Protein AF-0000000085070379 (afdb_homodimer)

Structure (mmCIF, N/CA/C/O backbone):
data_AF-0000000085070379-model_v1
#
loop_
_entity.id
_entity.type
_entity.pdbx_description
1 polymer 'Protein-export membrane protein SecF'
#
loop_
_atom_site.group_PDB
_atom_site.id
_atom_site.type_symbol
_atom_site.label_atom_id
_atom_site.label_alt_id
_atom_site.label_comp_id
_atom_site.label_asym_id
_atom_site.label_entity_id
_atom_site.label_seq_id
_atom_site.pdbx_PDB_ins_code
_atom_site.Cartn_x
_atom_site.Cartn_y
_atom_site.Cartn_z
_atom_site.occupancy
_atom_site.B_iso_or_equiv
_atom_site.auth_seq_id
_atom_site.auth_comp_id
_atom_site.auth_asym_id
_atom_site.auth_atom_id
_atom_site.pdbx_PDB_model_num
ATOM 1 N N . MET A 1 1 ? -27.781 25.406 2.244 1 38.12 1 MET A N 1
ATOM 2 C CA . MET A 1 1 ? -26.828 26.469 1.969 1 38.12 1 MET A CA 1
ATOM 3 C C . MET A 1 1 ? -27.344 27.406 0.885 1 38.12 1 MET A C 1
ATOM 5 O O . MET A 1 1 ? -27.688 26.969 -0.209 1 38.12 1 MET A O 1
ATOM 9 N N . GLU A 1 2 ? -27.891 28.328 1.198 1 40.22 2 GLU A N 1
ATOM 10 C CA . GLU A 1 2 ? -28.531 29.203 0.216 1 40.22 2 GLU A CA 1
ATOM 11 C C . GLU A 1 2 ? -27.562 29.562 -0.917 1 40.22 2 GLU A C 1
ATOM 13 O O . GLU A 1 2 ? -26.453 30.016 -0.672 1 40.22 2 GLU A O 1
ATOM 18 N N . LEU A 1 3 ? -27.703 28.969 -2.029 1 44.97 3 LEU A N 1
ATOM 19 C CA . LEU A 1 3 ? -27.094 29.234 -3.322 1 44.97 3 LEU A CA 1
ATOM 20 C C . LEU A 1 3 ? -26.734 30.703 -3.461 1 44.97 3 LEU A C 1
ATOM 22 O O . LEU A 1 3 ? -25.859 31.078 -4.242 1 44.97 3 LEU A O 1
ATOM 26 N N . ASN A 1 4 ? -27.469 31.453 -3.016 1 46.22 4 ASN A N 1
ATOM 27 C CA . ASN A 1 4 ? -27.359 32.875 -3.25 1 46.22 4 ASN A CA 1
ATOM 28 C C . ASN A 1 4 ? -26.047 33.438 -2.699 1 46.22 4 ASN A C 1
ATOM 30 O O . ASN A 1 4 ? -25.516 34.438 -3.207 1 46.22 4 ASN A O 1
ATOM 34 N N . ASN A 1 5 ? -25.344 32.875 -1.595 1 54.06 5 ASN A N 1
ATOM 35 C CA . ASN A 1 5 ? -24.188 33.469 -0.937 1 54.06 5 ASN A CA 1
ATOM 36 C C . ASN A 1 5 ? -22.891 32.812 -1.402 1 54.06 5 ASN A C 1
ATOM 38 O O . ASN A 1 5 ? -21.859 32.938 -0.746 1 54.06 5 ASN A O 1
ATOM 42 N N . PHE A 1 6 ? -22.906 32.094 -2.457 1 60.19 6 PHE A N 1
ATOM 43 C CA . PHE A 1 6 ? -21.75 31.453 -3.037 1 60.19 6 PHE A CA 1
ATOM 44 C C . PHE A 1 6 ? -20.734 32.469 -3.541 1 60.19 6 PHE A C 1
ATOM 46 O O . PHE A 1 6 ? -19.531 32.25 -3.482 1 60.19 6 PHE A O 1
ATOM 53 N N . ASN A 1 7 ? -21.219 33.5 -4.016 1 58.81 7 ASN A N 1
ATOM 54 C CA . ASN A 1 7 ? -20.328 34.531 -4.555 1 58.81 7 ASN A CA 1
ATOM 55 C C . ASN A 1 7 ? -19.531 35.219 -3.449 1 58.81 7 ASN A C 1
ATOM 57 O O . ASN A 1 7 ? -18.484 35.812 -3.717 1 58.81 7 ASN A O 1
ATOM 61 N N . LYS A 1 8 ? -19.969 35.188 -2.297 1 70.25 8 LYS A N 1
ATOM 62 C CA . LYS A 1 8 ? -19.297 35.844 -1.196 1 70.25 8 LYS A CA 1
ATOM 63 C C . LYS A 1 8 ? -18.297 34.938 -0.52 1 70.25 8 LYS A C 1
ATOM 65 O O . LYS A 1 8 ? -17.484 35.375 0.303 1 70.25 8 LYS A O 1
ATOM 70 N N . LEU A 1 9 ? -18.25 33.75 -1.076 1 75 9 LEU A N 1
ATOM 71 C CA . LEU A 1 9 ? -17.375 32.781 -0.441 1 75 9 LEU A CA 1
ATOM 72 C C . LEU A 1 9 ? -15.953 32.906 -0.968 1 75 9 LEU A C 1
ATOM 74 O O . LEU A 1 9 ? -15.742 33.375 -2.092 1 75 9 LEU A O 1
ATOM 78 N N . SER A 1 10 ? -15.047 32.656 -0.153 1 82.81 10 SER A N 1
ATOM 79 C CA . SER A 1 10 ? -13.641 32.656 -0.559 1 82.81 10 SER A CA 1
ATOM 80 C C . SER A 1 10 ? -13.383 31.625 -1.661 1 82.81 10 SER A C 1
ATOM 82 O O . SER A 1 10 ? -14.164 30.688 -1.836 1 82.81 10 SER A O 1
ATOM 84 N N . LYS A 1 11 ? -12.43 31.859 -2.51 1 85.69 11 LYS A N 1
ATOM 85 C CA . LYS A 1 11 ? -12.047 30.953 -3.588 1 85.69 11 LYS A CA 1
ATOM 86 C C . LYS A 1 11 ? -11.812 29.531 -3.061 1 85.69 11 LYS A C 1
ATOM 88 O O . LYS A 1 11 ? -12.164 28.547 -3.721 1 85.69 11 LYS A O 1
ATOM 93 N N . LEU A 1 12 ? -11.234 29.422 -1.932 1 86.06 12 LEU A N 1
ATOM 94 C CA . LEU A 1 12 ? -10.938 28.125 -1.347 1 86.06 12 LEU A CA 1
ATOM 95 C C . LEU A 1 12 ? -12.211 27.406 -0.926 1 86.06 12 LEU A C 1
ATOM 97 O O . LEU A 1 12 ? -12.336 26.203 -1.094 1 86.06 12 LEU A O 1
ATOM 101 N N . THR A 1 13 ? -13.109 28.141 -0.399 1 87.62 13 THR A N 1
ATOM 102 C CA . THR A 1 13 ? -14.383 27.562 0.004 1 87.62 13 THR A CA 1
ATOM 103 C C . THR A 1 13 ? -15.148 27.047 -1.21 1 87.62 13 THR A C 1
ATOM 105 O O . THR A 1 13 ? -15.742 25.969 -1.164 1 87.62 13 THR A O 1
ATOM 108 N N . LYS A 1 14 ? -15.125 27.828 -2.23 1 88.06 14 LYS A N 1
ATOM 109 C CA . LYS A 1 14 ? -15.789 27.406 -3.457 1 88.06 14 LYS A CA 1
ATOM 110 C C . LYS A 1 14 ? -15.164 26.141 -4.02 1 88.06 14 LYS A C 1
ATOM 112 O O . LYS A 1 14 ? -15.867 25.234 -4.477 1 88.06 14 LYS A O 1
ATOM 117 N N . ALA A 1 15 ? -13.852 26.125 -3.982 1 88.31 15 ALA A N 1
ATOM 118 C CA . ALA A 1 15 ? -13.133 24.969 -4.473 1 88.31 15 ALA A CA 1
ATOM 119 C C . ALA A 1 15 ? -13.461 23.719 -3.641 1 88.31 15 ALA A C 1
ATOM 121 O O . ALA A 1 15 ? -13.578 22.625 -4.176 1 88.31 15 ALA A O 1
ATOM 122 N N . ARG A 1 16 ? -13.562 23.953 -2.367 1 89.5 16 ARG A N 1
ATOM 123 C CA . ARG A 1 16 ? -13.891 22.844 -1.478 1 89.5 16 ARG A CA 1
ATOM 124 C C . ARG A 1 16 ? -15.281 22.297 -1.773 1 89.5 16 ARG A C 1
ATOM 126 O O . ARG A 1 16 ? -15.477 21.094 -1.815 1 89.5 16 ARG A O 1
ATOM 133 N N . TYR A 1 17 ? -16.219 23.172 -1.971 1 89.44 17 TYR A N 1
ATOM 134 C CA . TYR A 1 17 ? -17.594 22.766 -2.238 1 89.44 17 TYR A CA 1
ATOM 135 C C . TYR A 1 17 ? -17.703 22.047 -3.58 1 89.44 17 TYR A C 1
ATOM 137 O O . TYR A 1 17 ? -18.328 21 -3.682 1 89.44 17 TYR A O 1
ATOM 145 N N . LEU A 1 18 ? -17.062 22.609 -4.523 1 89 18 LEU A N 1
ATOM 146 C CA . LEU A 1 18 ? -17.109 22.016 -5.852 1 89 18 LEU A CA 1
ATOM 147 C C . LEU A 1 18 ? -16.453 20.625 -5.852 1 89 18 LEU A C 1
ATOM 149 O O . LEU A 1 18 ? -16.984 19.688 -6.43 1 89 18 LEU A O 1
ATOM 153 N N . SER A 1 19 ? -15.297 20.594 -5.238 1 90.06 19 SER A N 1
ATOM 154 C CA . SER A 1 19 ? -14.602 19.328 -5.164 1 90.06 19 SER A CA 1
ATOM 155 C C . SER A 1 19 ? -15.406 18.297 -4.375 1 90.06 19 SER A C 1
ATOM 157 O O . SER A 1 19 ? -15.328 17.094 -4.641 1 90.06 19 SER A O 1
ATOM 159 N N . SER A 1 20 ? -16.125 18.766 -3.432 1 90.56 20 SER A N 1
ATOM 160 C CA . SER A 1 20 ? -16.969 17.859 -2.645 1 90.56 20 SER A CA 1
ATOM 161 C C . SER A 1 20 ? -18.109 17.297 -3.48 1 90.56 20 SER A C 1
ATOM 163 O O . SER A 1 20 ? -18.438 16.109 -3.367 1 90.56 20 SER A O 1
ATOM 165 N N . ILE A 1 21 ? -18.719 18.125 -4.238 1 91 21 ILE A N 1
ATOM 166 C CA . ILE A 1 21 ? -19.797 17.672 -5.109 1 91 21 ILE A CA 1
ATOM 167 C C . ILE A 1 21 ? -19.266 16.641 -6.102 1 91 21 ILE A C 1
ATOM 169 O O . ILE A 1 21 ? -19.891 15.602 -6.328 1 91 21 ILE A O 1
ATOM 173 N N . PHE A 1 22 ? -18.094 16.922 -6.582 1 91.38 22 PHE A N 1
ATOM 174 C CA . PHE A 1 22 ? -17.469 16 -7.52 1 91.38 22 PHE A CA 1
ATOM 175 C C . PHE A 1 22 ? -17.141 14.68 -6.832 1 91.38 22 PHE A C 1
ATOM 177 O O . PHE A 1 22 ? -17.297 13.609 -7.422 1 91.38 22 PHE A O 1
ATOM 184 N N . SER A 1 23 ? -16.656 14.797 -5.672 1 90.62 23 SER A N 1
ATOM 185 C CA . SER A 1 23 ? -16.297 13.602 -4.914 1 90.62 23 SER A CA 1
ATOM 186 C C . SER A 1 23 ? -17.516 12.727 -4.66 1 90.62 23 SER A C 1
ATOM 188 O O . SER A 1 23 ? -17.422 11.5 -4.734 1 90.62 23 SER A O 1
ATOM 190 N N . VAL A 1 24 ? -18.625 13.328 -4.363 1 90.38 24 VAL A N 1
ATOM 191 C CA . VAL A 1 24 ? -19.844 12.57 -4.09 1 90.38 24 VAL A CA 1
ATOM 192 C C . VAL A 1 24 ? -20.359 11.922 -5.379 1 90.38 24 VAL A C 1
ATOM 194 O O . VAL A 1 24 ? -20.812 10.781 -5.367 1 90.38 24 VAL A O 1
ATOM 197 N N . LEU A 1 25 ? -20.25 12.664 -6.414 1 93.19 25 LEU A N 1
ATOM 198 C CA . LEU A 1 25 ? -20.672 12.117 -7.699 1 93.19 25 LEU A CA 1
ATOM 199 C C . LEU A 1 25 ? -19.797 10.938 -8.102 1 93.19 25 LEU A C 1
ATOM 201 O O . LEU A 1 25 ? -20.297 9.93 -8.602 1 93.19 25 LEU A O 1
ATOM 205 N N . ILE A 1 26 ? -18.531 11.109 -7.902 1 92.12 26 ILE A N 1
ATOM 206 C CA . ILE A 1 26 ? -17.594 10.047 -8.219 1 92.12 26 ILE A CA 1
ATOM 207 C C . ILE A 1 26 ? -17.875 8.836 -7.336 1 92.12 26 ILE A C 1
ATOM 209 O O . ILE A 1 26 ? -17.781 7.691 -7.789 1 92.12 26 ILE A O 1
ATOM 213 N N . MET A 1 27 ? -18.172 9.102 -6.113 1 92.69 27 MET A N 1
ATOM 214 C CA . MET A 1 27 ? -18.469 8.008 -5.191 1 92.69 27 MET A CA 1
ATOM 215 C C . MET A 1 27 ? -19.703 7.234 -5.645 1 92.69 27 MET A C 1
ATOM 217 O O . MET A 1 27 ? -19.703 6 -5.664 1 92.69 27 MET A O 1
ATOM 221 N N . LEU A 1 28 ? -20.766 7.945 -6.066 1 94.81 28 LEU A N 1
ATOM 222 C CA . LEU A 1 28 ? -21.984 7.305 -6.527 1 94.81 28 LEU A CA 1
ATOM 223 C C . LEU A 1 28 ? -21.734 6.523 -7.812 1 94.81 28 LEU A C 1
ATOM 225 O O . LEU A 1 28 ? -22.234 5.402 -7.969 1 94.81 28 LEU A O 1
ATOM 229 N N . SER A 1 29 ? -21 7.137 -8.648 1 96.44 29 SER A N 1
ATOM 230 C CA . SER A 1 29 ? -20.641 6.441 -9.875 1 96.44 29 SER A CA 1
ATOM 231 C C . SER A 1 29 ? -19.812 5.191 -9.586 1 96.44 29 SER A C 1
ATOM 233 O O . SER A 1 29 ? -19.969 4.168 -10.258 1 96.44 29 SER A O 1
ATOM 235 N N . SER A 1 30 ? -18.938 5.34 -8.664 1 96.75 30 SER A N 1
ATOM 236 C CA . SER A 1 30 ? -18.094 4.215 -8.266 1 96.75 30 SER A CA 1
ATOM 237 C C . SER A 1 30 ? -18.938 3.053 -7.75 1 96.75 30 SER A C 1
ATOM 239 O O . SER A 1 30 ? -18.672 1.896 -8.086 1 96.75 30 SER A O 1
ATOM 241 N N . ILE A 1 31 ? -19.922 3.354 -6.996 1 96.31 31 ILE A N 1
ATOM 242 C CA . ILE A 1 31 ? -20.812 2.328 -6.473 1 96.31 31 ILE A CA 1
ATOM 243 C C . ILE A 1 31 ? -21.562 1.664 -7.625 1 96.31 31 ILE A C 1
ATOM 245 O O . ILE A 1 31 ? -21.719 0.44 -7.656 1 96.31 31 ILE A O 1
ATOM 249 N N . GLY A 1 32 ? -22.016 2.428 -8.508 1 96.88 32 GLY A N 1
ATOM 250 C CA . GLY A 1 32 ? -22.688 1.886 -9.68 1 96.88 32 GLY A CA 1
ATOM 251 C C . GLY A 1 32 ? -21.812 0.95 -10.492 1 96.88 32 GLY A C 1
ATOM 252 O O . GLY A 1 32 ? -22.266 -0.11 -10.93 1 96.88 32 GLY A O 1
ATOM 253 N N . ILE A 1 33 ? -20.594 1.323 -10.695 1 97.25 33 ILE A N 1
ATOM 254 C CA . ILE A 1 33 ? -19.641 0.532 -11.469 1 97.25 33 ILE A CA 1
ATOM 255 C C . ILE A 1 33 ? -19.406 -0.809 -10.781 1 97.25 33 ILE A C 1
ATOM 257 O O . ILE A 1 33 ? -19.359 -1.852 -11.438 1 97.25 33 ILE A O 1
ATOM 261 N N . ILE A 1 34 ? -19.219 -0.765 -9.5 1 96.38 34 ILE A N 1
ATOM 262 C CA . ILE A 1 34 ? -18.969 -1.98 -8.734 1 96.38 34 ILE A CA 1
ATOM 263 C C . ILE A 1 34 ? -20.156 -2.918 -8.828 1 96.38 34 ILE A C 1
ATOM 265 O O . ILE A 1 34 ? -20 -4.133 -8.984 1 96.38 34 ILE A O 1
ATOM 269 N N . LEU A 1 35 ? -21.391 -2.402 -8.766 1 95.81 35 LEU A N 1
ATOM 270 C CA . LEU A 1 35 ? -22.594 -3.215 -8.773 1 95.81 35 LEU A CA 1
ATOM 271 C C . LEU A 1 35 ? -22.844 -3.822 -10.156 1 95.81 35 LEU A C 1
ATOM 273 O O . LEU A 1 35 ? -23.328 -4.949 -10.266 1 95.81 35 LEU A O 1
ATOM 277 N N . VAL A 1 36 ? -22.453 -3.225 -11.156 1 95.75 36 VAL A N 1
ATOM 278 C CA . VAL A 1 36 ? -22.719 -3.674 -12.516 1 95.75 36 VAL A CA 1
ATOM 279 C C . VAL A 1 36 ? -21.625 -4.621 -12.977 1 95.75 36 VAL A C 1
ATOM 281 O O . VAL A 1 36 ? -21.906 -5.691 -13.523 1 95.75 36 VAL A O 1
ATOM 284 N N . ASN A 1 37 ? -20.375 -4.246 -12.773 1 95.75 37 ASN A N 1
ATOM 285 C CA . ASN A 1 37 ? -19.266 -4.965 -13.367 1 95.75 37 ASN A CA 1
ATOM 286 C C . ASN A 1 37 ? -18.766 -6.086 -12.461 1 95.75 37 ASN A C 1
ATOM 288 O O . ASN A 1 37 ? -18.203 -7.074 -12.93 1 95.75 37 ASN A O 1
ATOM 292 N N . GLY A 1 38 ? -18.875 -5.883 -11.18 1 94.38 38 GLY A N 1
ATOM 293 C CA . GLY A 1 38 ? -18.219 -6.809 -10.258 1 94.38 38 GLY A CA 1
ATOM 294 C C . GLY A 1 38 ? -16.719 -6.73 -10.297 1 94.38 38 GLY A C 1
ATOM 295 O O . GLY A 1 38 ? -16.141 -5.719 -10.711 1 94.38 38 GLY A O 1
ATOM 296 N N . PHE A 1 39 ? -16.047 -7.797 -9.789 1 94.19 39 PHE A N 1
ATOM 297 C CA . PHE A 1 39 ? -14.586 -7.812 -9.734 1 94.19 39 PHE A CA 1
ATOM 298 C C . PHE A 1 39 ? -14.031 -9.023 -10.477 1 94.19 39 PHE A C 1
ATOM 300 O O . PHE A 1 39 ? -14.711 -10.039 -10.625 1 94.19 39 PHE A O 1
ATOM 307 N N . ASN A 1 40 ? -12.844 -8.836 -11.102 1 92.56 40 ASN A N 1
ATOM 308 C CA . ASN A 1 40 ? -12.047 -9.969 -11.555 1 92.56 40 ASN A CA 1
ATOM 309 C C . ASN A 1 40 ? -11.211 -10.555 -10.422 1 92.56 40 ASN A C 1
ATOM 311 O O . ASN A 1 40 ? -10.031 -10.227 -10.281 1 92.56 40 ASN A O 1
ATOM 315 N N . TRP A 1 41 ? -11.875 -11.516 -9.719 1 90.5 41 TRP A N 1
ATOM 316 C CA . TRP A 1 41 ? -11.258 -12.07 -8.516 1 90.5 41 TRP A CA 1
ATOM 317 C C . TRP A 1 41 ? -10.047 -12.922 -8.875 1 90.5 41 TRP A C 1
ATOM 319 O O . TRP A 1 41 ? -10.078 -13.695 -9.828 1 90.5 41 TRP A O 1
ATOM 329 N N . GLY A 1 42 ? -9.031 -12.695 -8.133 1 89.12 42 GLY A N 1
ATOM 330 C CA . GLY A 1 42 ? -7.816 -13.477 -8.312 1 89.12 42 GLY A CA 1
ATOM 331 C C . GLY A 1 42 ? -7.93 -14.891 -7.781 1 89.12 42 GLY A C 1
ATOM 332 O O . GLY A 1 42 ? -8.875 -15.219 -7.066 1 89.12 42 GLY A O 1
ATOM 333 N N . LEU A 1 43 ? -6.941 -15.625 -8.062 1 87.19 43 LEU A N 1
ATOM 334 C CA . LEU A 1 43 ? -6.848 -17.031 -7.711 1 87.19 43 LEU A CA 1
ATOM 335 C C . LEU A 1 43 ? -6.945 -17.219 -6.199 1 87.19 43 LEU A C 1
ATOM 337 O O . LEU A 1 43 ? -7.492 -18.219 -5.73 1 87.19 43 LEU A O 1
ATOM 341 N N . ASP A 1 44 ? -6.516 -16.297 -5.484 1 87 44 ASP A N 1
ATOM 342 C CA . ASP A 1 44 ? -6.516 -16.344 -4.027 1 87 44 ASP A CA 1
ATOM 343 C C . ASP A 1 44 ? -7.93 -16.516 -3.48 1 87 44 ASP A C 1
ATOM 345 O O . ASP A 1 44 ? -8.125 -17.094 -2.412 1 87 44 ASP A O 1
ATOM 349 N N . PHE A 1 45 ? -8.875 -16.094 -4.25 1 89.25 45 PHE A N 1
ATOM 350 C CA . PHE A 1 45 ? -10.234 -16.062 -3.717 1 89.25 45 PHE A CA 1
ATOM 351 C C . PHE A 1 45 ? -11.117 -17.094 -4.406 1 89.25 45 PHE A C 1
ATOM 353 O O . PHE A 1 45 ? -12.062 -17.594 -3.809 1 89.25 45 PHE A O 1
ATOM 360 N N . THR A 1 46 ? -10.812 -17.391 -5.559 1 87.44 46 THR A N 1
ATOM 361 C CA . THR A 1 46 ? -11.68 -18.266 -6.328 1 87.44 46 THR A CA 1
ATOM 362 C C . THR A 1 46 ? -11.188 -19.719 -6.254 1 87.44 46 THR A C 1
ATOM 364 O O . THR A 1 46 ? -11.961 -20.656 -6.441 1 87.44 46 THR A O 1
ATOM 367 N N . GLY A 1 47 ? -9.922 -19.766 -5.988 1 86.19 47 GLY A N 1
ATOM 368 C CA . GLY A 1 47 ? -9.305 -21.078 -6.203 1 86.19 47 GLY A CA 1
ATOM 369 C C . GLY A 1 47 ? -9.078 -21.391 -7.668 1 86.19 47 GLY A C 1
ATOM 370 O O . GLY A 1 47 ? -9.555 -20.656 -8.547 1 86.19 47 GLY A O 1
ATOM 371 N N . GLY A 1 48 ? -8.258 -22.391 -7.953 1 87.94 48 GLY A N 1
ATOM 372 C CA . GLY A 1 48 ? -7.977 -22.766 -9.328 1 87.94 48 GLY A CA 1
ATOM 373 C C . GLY A 1 48 ? -6.496 -22.906 -9.617 1 87.94 48 GLY A C 1
ATOM 374 O O . GLY A 1 48 ? -5.711 -23.234 -8.727 1 87.94 48 GLY A O 1
ATOM 375 N N . ILE A 1 49 ? -6.195 -22.891 -10.898 1 86.56 49 ILE A N 1
ATOM 376 C CA . ILE A 1 49 ? -4.812 -23 -11.352 1 86.56 49 ILE A CA 1
ATOM 377 C C . ILE A 1 49 ? -4.477 -21.844 -12.289 1 86.56 49 ILE A C 1
ATOM 379 O O . ILE A 1 49 ? -5.262 -21.516 -13.18 1 86.56 49 ILE A O 1
ATOM 383 N N . VAL A 1 50 ? -3.445 -21.25 -11.984 1 87.81 50 VAL A N 1
ATOM 384 C CA . VAL A 1 50 ? -2.938 -20.219 -12.883 1 87.81 50 VAL A CA 1
ATOM 385 C C . VAL A 1 50 ? -1.499 -20.547 -13.281 1 87.81 50 VAL A C 1
ATOM 387 O O . VAL A 1 50 ? -0.647 -20.766 -12.422 1 87.81 50 VAL A O 1
ATOM 390 N N . THR A 1 51 ? -1.288 -20.594 -14.547 1 86.94 51 THR A N 1
ATOM 391 C CA . THR A 1 51 ? 0.041 -20.891 -15.07 1 86.94 51 THR A CA 1
ATOM 392 C C . THR A 1 51 ? 0.491 -19.828 -16.062 1 86.94 51 THR A C 1
ATOM 394 O O . THR A 1 51 ? -0.252 -19.469 -16.984 1 86.94 51 THR A O 1
ATOM 397 N N . GLU A 1 52 ? 1.603 -19.328 -15.805 1 87.69 52 GLU A N 1
ATOM 398 C CA . GLU A 1 52 ? 2.225 -18.391 -16.75 1 87.69 52 GLU A CA 1
ATOM 399 C C . GLU A 1 52 ? 3.277 -19.094 -17.594 1 87.69 52 GLU A C 1
ATOM 401 O O . GLU A 1 52 ? 4.176 -19.75 -17.062 1 87.69 52 GLU A O 1
ATOM 406 N N . VAL A 1 53 ? 3.082 -18.938 -18.906 1 88 53 VAL A N 1
ATOM 407 C CA . VAL A 1 53 ? 3.99 -19.625 -19.812 1 88 53 VAL A CA 1
ATOM 408 C C . VAL A 1 53 ? 4.57 -18.625 -20.812 1 88 53 VAL A C 1
ATOM 410 O O . VAL A 1 53 ? 3.965 -17.594 -21.094 1 88 53 VAL A O 1
ATOM 413 N N . LYS A 1 54 ? 5.75 -18.891 -21.172 1 89.56 54 LYS A N 1
ATOM 414 C CA . LYS A 1 54 ? 6.383 -18.188 -22.266 1 89.56 54 LYS A CA 1
ATOM 415 C C . LYS A 1 54 ? 6.488 -19.062 -23.516 1 89.56 54 LYS A C 1
ATOM 417 O O . LYS A 1 54 ? 7.047 -20.156 -23.453 1 89.56 54 LYS A O 1
ATOM 422 N N . LEU A 1 55 ? 5.84 -18.562 -24.516 1 92.31 55 LEU A N 1
ATOM 423 C CA . LEU A 1 55 ? 5.852 -19.266 -25.797 1 92.31 55 LEU A CA 1
ATOM 424 C C . LEU A 1 55 ? 6.52 -18.422 -26.875 1 92.31 55 LEU A C 1
ATOM 426 O O . LEU A 1 55 ? 7.039 -17.344 -26.578 1 92.31 55 LEU A O 1
ATOM 430 N N . ASP A 1 56 ? 6.516 -18.984 -28.047 1 91.94 56 ASP A N 1
ATOM 431 C CA . ASP A 1 56 ? 6.992 -18.203 -29.188 1 91.94 56 ASP A CA 1
ATOM 432 C C . ASP A 1 56 ? 6.125 -16.969 -29.406 1 91.94 56 ASP A C 1
ATOM 434 O O . ASP A 1 56 ? 4.895 -17.062 -29.359 1 91.94 56 ASP A O 1
ATOM 438 N N . PRO A 1 57 ? 6.82 -15.891 -29.672 1 90.56 57 PRO A N 1
ATOM 439 C CA . PRO A 1 57 ? 6.082 -14.641 -29.812 1 90.56 57 PRO A CA 1
ATOM 440 C C . PRO A 1 57 ? 5.078 -14.672 -30.969 1 90.56 57 PRO A C 1
ATOM 442 O O . PRO A 1 57 ? 4.133 -13.875 -31 1 90.56 57 PRO A O 1
ATOM 445 N N . LYS A 1 58 ? 5.148 -15.531 -31.812 1 90.12 58 LYS A N 1
ATOM 446 C CA . LYS A 1 58 ? 4.273 -15.594 -32.969 1 90.12 58 LYS A CA 1
ATOM 447 C C . LYS A 1 58 ? 2.943 -16.266 -32.625 1 90.12 58 LYS A C 1
ATOM 449 O O . LYS A 1 58 ? 1.962 -16.109 -33.375 1 90.12 58 LYS A O 1
ATOM 454 N N . ILE A 1 59 ? 2.889 -16.875 -31.562 1 91.69 59 ILE A N 1
ATOM 455 C CA . ILE A 1 59 ? 1.688 -17.625 -31.188 1 91.69 59 ILE A CA 1
ATOM 456 C C . ILE A 1 59 ? 0.646 -16.656 -30.625 1 91.69 59 ILE A C 1
ATOM 458 O O . ILE A 1 59 ? 0.957 -15.836 -29.766 1 91.69 59 ILE A O 1
ATOM 462 N N . LYS A 1 60 ? -0.519 -16.812 -31.109 1 89.38 60 LYS A N 1
ATOM 463 C CA . LYS A 1 60 ? -1.601 -15.922 -30.703 1 89.38 60 LYS A CA 1
ATOM 464 C C . LYS A 1 60 ? -2.508 -16.594 -29.672 1 89.38 60 LYS A C 1
ATOM 466 O O . LYS A 1 60 ? -2.465 -17.812 -29.516 1 89.38 60 LYS A O 1
ATOM 471 N N . SER A 1 61 ? -3.301 -15.867 -29.094 1 90.81 61 SER A N 1
ATOM 472 C CA . SER A 1 61 ? -4.188 -16.328 -28.031 1 90.81 61 SER A CA 1
ATOM 473 C C . SER A 1 61 ? -5.203 -17.344 -28.562 1 90.81 61 SER A C 1
ATOM 475 O O . SER A 1 61 ? -5.555 -18.297 -27.859 1 90.81 61 SER A O 1
ATOM 477 N N . ALA A 1 62 ? -5.684 -17.109 -29.719 1 91.25 62 ALA A N 1
ATOM 478 C CA . ALA A 1 62 ? -6.707 -17.969 -30.312 1 91.25 62 ALA A CA 1
ATOM 479 C C . ALA A 1 62 ? -6.191 -19.391 -30.469 1 91.25 62 ALA A C 1
ATOM 481 O O . ALA A 1 62 ? -6.938 -20.359 -30.266 1 91.25 62 ALA A O 1
ATOM 482 N N . GLN A 1 63 ? -5.008 -19.516 -30.828 1 92.31 63 GLN A N 1
ATOM 483 C CA . GLN A 1 63 ? -4.406 -20.828 -31.016 1 92.31 63 GLN A CA 1
ATOM 484 C C . GLN A 1 63 ? -4.309 -21.578 -29.688 1 92.31 63 GLN A C 1
ATOM 486 O O . GLN A 1 63 ? -4.543 -22.781 -29.625 1 92.31 63 GLN A O 1
ATOM 491 N N . ILE A 1 64 ? -3.953 -20.766 -28.719 1 92 64 ILE A N 1
ATOM 492 C CA . ILE A 1 64 ? -3.816 -21.359 -27.406 1 92 64 ILE A CA 1
ATOM 493 C C . ILE A 1 64 ? -5.188 -21.797 -26.891 1 92 64 ILE A C 1
ATOM 495 O O . ILE A 1 64 ? -5.344 -22.906 -26.375 1 92 64 ILE A O 1
ATOM 499 N N . SER A 1 65 ? -6.125 -20.906 -27.078 1 90.44 65 SER A N 1
ATOM 500 C CA . SER A 1 65 ? -7.477 -21.172 -26.594 1 90.44 65 SER A CA 1
ATOM 501 C C . SER A 1 65 ? -8.094 -22.391 -27.281 1 90.44 65 SER A C 1
ATOM 503 O O . SER A 1 65 ? -8.789 -23.188 -26.656 1 90.44 65 SER A O 1
ATOM 505 N N . GLU A 1 66 ? -7.914 -22.469 -28.5 1 90 66 GLU A N 1
ATOM 506 C CA . GLU A 1 66 ? -8.453 -23.594 -29.266 1 90 66 GLU A CA 1
ATOM 507 C C . GLU A 1 66 ? -7.848 -24.906 -28.812 1 90 66 GLU A C 1
ATOM 509 O O . GLU A 1 66 ? -8.555 -25.906 -28.672 1 90 66 GLU A O 1
ATOM 514 N N . LEU A 1 67 ? -6.602 -24.844 -28.609 1 89.19 67 LEU A N 1
ATOM 515 C CA . LEU A 1 67 ? -5.914 -26.062 -28.172 1 89.19 67 LEU A CA 1
ATOM 516 C C . LEU A 1 67 ? -6.395 -26.484 -26.797 1 89.19 67 LEU A C 1
ATOM 518 O O . LEU A 1 67 ? -6.621 -27.672 -26.547 1 89.19 67 LEU A O 1
ATOM 522 N N . LEU A 1 68 ? -6.492 -25.547 -25.984 1 87.81 68 LEU A N 1
ATOM 523 C CA . LEU A 1 68 ? -6.883 -25.859 -24.625 1 87.81 68 LEU A CA 1
ATOM 524 C C . LEU A 1 68 ? -8.344 -26.281 -24.547 1 87.81 68 LEU A C 1
ATOM 526 O O . LEU A 1 68 ? -8.711 -27.109 -23.703 1 87.81 68 LEU A O 1
ATOM 530 N N . ALA A 1 69 ? -9.148 -25.734 -25.328 1 85 69 ALA A N 1
ATOM 531 C CA . ALA A 1 69 ? -10.547 -26.141 -25.391 1 85 69 ALA A CA 1
ATOM 532 C C . ALA A 1 69 ? -10.688 -27.594 -25.812 1 85 69 ALA A C 1
ATOM 534 O O . ALA A 1 69 ? -11.594 -28.297 -25.359 1 85 69 ALA A O 1
ATOM 535 N N . GLU A 1 70 ? -9.812 -28.016 -26.547 1 83.25 70 GLU A N 1
ATOM 536 C CA . GLU A 1 70 ? -9.844 -29.391 -27.031 1 83.25 70 GLU A CA 1
ATOM 537 C C . GLU A 1 70 ? -9.305 -30.359 -25.984 1 83.25 70 GLU A C 1
ATOM 539 O O . GLU A 1 70 ? -9.727 -31.516 -25.922 1 83.25 70 GLU A O 1
ATOM 544 N N . THR A 1 71 ? -8.398 -29.844 -25.25 1 80.62 71 THR A N 1
ATOM 545 C CA . THR A 1 71 ? -7.684 -30.75 -24.359 1 80.62 71 THR A CA 1
ATOM 546 C C . THR A 1 71 ? -8.273 -30.703 -22.953 1 80.62 71 THR A C 1
ATOM 548 O O . THR A 1 71 ? -8.188 -31.672 -22.203 1 80.62 71 THR A O 1
ATOM 551 N N . SER A 1 72 ? -8.852 -29.562 -22.672 1 78.19 72 SER A N 1
ATOM 552 C CA . SER A 1 72 ? -9.352 -29.406 -21.312 1 78.19 72 SER A CA 1
ATOM 553 C C . SER A 1 72 ? -10.875 -29.5 -21.266 1 78.19 72 SER A C 1
ATOM 555 O O . SER A 1 72 ? -11.555 -29.062 -22.188 1 78.19 72 SER A O 1
ATOM 557 N N . GLU A 1 73 ? -11.32 -30.109 -20.188 1 77.44 73 GLU A N 1
ATOM 558 C CA . GLU A 1 73 ? -12.766 -30.25 -20 1 77.44 73 GLU A CA 1
ATOM 559 C C . GLU A 1 73 ? -13.359 -29 -19.359 1 77.44 73 GLU A C 1
ATOM 561 O O . GLU A 1 73 ? -14.555 -28.953 -19.062 1 77.44 73 GLU A O 1
ATOM 566 N N . GLN A 1 74 ? -12.523 -28.125 -19.156 1 80.81 74 GLN A N 1
ATOM 567 C CA . GLN A 1 74 ? -13.016 -26.906 -18.547 1 80.81 74 GLN A CA 1
ATOM 568 C C . GLN A 1 74 ? -12.594 -25.672 -19.359 1 80.81 74 GLN A C 1
ATOM 570 O O . GLN A 1 74 ? -11.695 -25.75 -20.188 1 80.81 74 GLN A O 1
ATOM 575 N N . GLU A 1 75 ? -13.289 -24.672 -19.125 1 80.62 75 GLU A N 1
ATOM 576 C CA . GLU A 1 75 ? -12.93 -23.422 -19.781 1 80.62 75 GLU A CA 1
ATOM 577 C C . GLU A 1 75 ? -11.641 -22.844 -19.188 1 80.62 75 GLU A C 1
ATOM 579 O O . GLU A 1 75 ? -11.461 -22.828 -17.969 1 80.62 75 GLU A O 1
ATOM 584 N N . VAL A 1 76 ? -10.75 -22.578 -20.109 1 86.62 76 VAL A N 1
ATOM 585 C CA . VAL A 1 76 ? -9.461 -22 -19.703 1 86.62 76 VAL A CA 1
ATOM 586 C C . VAL A 1 76 ? -9.359 -20.562 -20.203 1 86.62 76 VAL A C 1
ATOM 588 O O . VAL A 1 76 ? -9.625 -20.281 -21.375 1 86.62 76 VAL A O 1
ATOM 591 N N . SER A 1 77 ? -9.133 -19.656 -19.297 1 87.56 77 SER A N 1
ATOM 592 C CA . SER A 1 77 ? -8.922 -18.266 -19.672 1 87.56 77 SER A CA 1
ATOM 593 C C . SER A 1 77 ? -7.473 -18.016 -20.078 1 87.56 77 SER A C 1
ATOM 595 O O . SER A 1 77 ? -6.543 -18.438 -19.391 1 87.56 77 SER A O 1
ATOM 597 N N . VAL A 1 78 ? -7.336 -17.438 -21.266 1 89.19 78 VAL A N 1
ATOM 598 C CA . VAL A 1 78 ? -6.008 -17.109 -21.781 1 89.19 78 VAL A CA 1
ATOM 599 C C . VAL A 1 78 ? -5.832 -15.586 -21.812 1 89.19 78 VAL A C 1
ATOM 601 O O . VAL A 1 78 ? -6.578 -14.883 -22.5 1 89.19 78 VAL A O 1
ATOM 604 N N . ILE A 1 79 ? -4.871 -15.148 -21.047 1 86 79 ILE A N 1
ATOM 605 C CA . ILE A 1 79 ? -4.648 -13.711 -20.953 1 86 79 ILE A CA 1
ATOM 606 C C . ILE A 1 79 ? -3.184 -13.398 -21.266 1 86 79 ILE A C 1
ATOM 608 O O . ILE A 1 79 ? -2.285 -14.141 -20.859 1 86 79 ILE A O 1
ATOM 612 N N . SER A 1 80 ? -3.014 -12.32 -21.969 1 85.38 80 SER A N 1
ATOM 613 C CA . SER A 1 80 ? -1.649 -11.883 -22.25 1 85.38 80 SER A CA 1
ATOM 614 C C . SER A 1 80 ? -0.992 -11.297 -21 1 85.38 80 SER A C 1
ATOM 616 O O . SER A 1 80 ? -1.641 -10.594 -20.219 1 85.38 80 SER A O 1
ATOM 618 N N . ALA A 1 81 ? 0.273 -11.648 -20.781 1 78.44 81 ALA A N 1
ATOM 619 C CA . ALA A 1 81 ? 1.006 -11.18 -19.609 1 78.44 81 ALA A CA 1
ATOM 620 C C . ALA A 1 81 ? 1.915 -10.008 -19.969 1 78.44 81 ALA A C 1
ATOM 622 O O . ALA A 1 81 ? 3.035 -9.906 -19.469 1 78.44 81 ALA A O 1
ATOM 623 N N . GLY A 1 82 ? 1.536 -9.078 -20.75 1 70.19 82 GLY A N 1
ATOM 624 C CA . GLY A 1 82 ? 2.219 -7.824 -21.031 1 70.19 82 GLY A CA 1
ATOM 625 C C . GLY A 1 82 ? 3.326 -7.965 -22.062 1 70.19 82 GLY A C 1
ATOM 626 O O . GLY A 1 82 ? 3.748 -6.98 -22.672 1 70.19 82 GLY A O 1
ATOM 627 N N . GLU A 1 83 ? 4.078 -9.062 -22.062 1 77.5 83 GLU A N 1
ATOM 628 C CA . GLU A 1 83 ? 5.16 -9.281 -23.031 1 77.5 83 GLU A CA 1
ATOM 629 C C . GLU A 1 83 ? 4.738 -10.258 -24.125 1 77.5 83 GLU A C 1
ATOM 631 O O . GLU A 1 83 ? 3.971 -11.188 -23.859 1 77.5 83 GLU A O 1
ATOM 636 N N . PRO A 1 84 ? 5.324 -9.992 -25.234 1 84 84 PRO A N 1
ATOM 637 C CA . PRO A 1 84 ? 4.992 -10.922 -26.312 1 84 84 PRO A CA 1
ATOM 638 C C . PRO A 1 84 ? 5.414 -12.359 -26.016 1 84 84 PRO A C 1
ATOM 640 O O . PRO A 1 84 ? 6.543 -12.594 -25.578 1 84 84 PRO A O 1
ATOM 643 N N . GLY A 1 85 ? 4.473 -13.188 -26.172 1 89.31 85 GLY A N 1
ATOM 644 C CA . GLY A 1 85 ? 4.758 -14.602 -25.984 1 89.31 85 GLY A CA 1
ATOM 645 C C . GLY A 1 85 ? 4.477 -15.086 -24.578 1 89.31 85 GLY A C 1
ATOM 646 O O . GLY A 1 85 ? 4.547 -16.297 -24.312 1 89.31 85 GLY A O 1
ATOM 647 N N . ARG A 1 86 ? 4.199 -14.141 -23.781 1 88.69 86 ARG A N 1
ATOM 648 C CA . ARG A 1 86 ? 3.898 -14.516 -22.406 1 88.69 86 ARG A CA 1
ATOM 649 C C . ARG A 1 86 ? 2.393 -14.539 -22.156 1 88.69 86 ARG A C 1
ATOM 651 O O . ARG A 1 86 ? 1.69 -13.578 -22.5 1 88.69 86 ARG A O 1
ATOM 658 N N . TRP A 1 87 ? 2.014 -15.719 -21.656 1 90 87 TRP A N 1
ATOM 659 C CA . TRP A 1 87 ? 0.577 -15.922 -21.5 1 90 87 TRP A CA 1
ATOM 660 C C . TRP A 1 87 ? 0.254 -16.438 -20.094 1 90 87 TRP A C 1
ATOM 662 O O . TRP A 1 87 ? 1.04 -17.172 -19.5 1 90 87 TRP A O 1
ATOM 672 N N . ILE A 1 88 ? -0.86 -15.961 -19.656 1 89.12 88 ILE A N 1
ATOM 673 C CA . ILE A 1 88 ? -1.386 -16.469 -18.391 1 89.12 88 ILE A CA 1
ATOM 674 C C . ILE A 1 88 ? -2.6 -17.359 -18.656 1 89.12 88 ILE A C 1
ATOM 676 O O . ILE A 1 88 ? -3.559 -16.922 -19.297 1 89.12 88 ILE A O 1
ATOM 680 N N . LEU A 1 89 ? -2.492 -18.594 -18.234 1 89.12 89 LEU A N 1
ATOM 681 C CA . LEU A 1 89 ? -3.576 -19.562 -18.359 1 89.12 89 LEU A CA 1
ATOM 682 C C . LEU A 1 89 ? -4.258 -19.812 -17.016 1 89.12 89 LEU A C 1
ATOM 684 O O . LEU A 1 89 ? -3.6 -20.156 -16.031 1 89.12 89 LEU A O 1
ATOM 688 N N . ARG A 1 90 ? -5.539 -19.641 -17.031 1 88.38 90 ARG A N 1
ATOM 689 C CA . ARG A 1 90 ? -6.285 -19.812 -15.797 1 88.38 90 ARG A CA 1
ATOM 690 C C . ARG A 1 90 ? -7.293 -20.938 -15.914 1 88.38 90 ARG A C 1
ATOM 692 O O . ARG A 1 90 ? -8.148 -20.938 -16.797 1 88.38 90 ARG A O 1
ATOM 699 N N . TYR A 1 91 ? -7.121 -21.938 -14.953 1 85.31 91 TYR A N 1
ATOM 700 C CA . TYR A 1 91 ? -8.07 -23.031 -14.844 1 85.31 91 TYR A CA 1
ATOM 701 C C . TYR A 1 91 ? -8.945 -22.875 -13.609 1 85.31 91 TYR A C 1
ATOM 703 O O . TYR A 1 91 ? -8.453 -22.578 -12.523 1 85.31 91 TYR A O 1
ATOM 711 N N . ALA A 1 92 ? -10.18 -23.031 -13.758 1 81 92 ALA A N 1
ATOM 712 C CA . ALA A 1 92 ? -11.109 -22.844 -12.641 1 81 92 ALA A CA 1
ATOM 713 C C . ALA A 1 92 ? -11.047 -24.031 -11.68 1 81 92 ALA A C 1
ATOM 715 O O . ALA A 1 92 ? -11.188 -23.859 -10.469 1 81 92 ALA A O 1
ATOM 716 N N . LYS A 1 93 ? -10.945 -25.234 -12.156 1 76.94 93 LYS A N 1
ATOM 717 C CA . LYS A 1 93 ? -11.008 -26.422 -11.32 1 76.94 93 LYS A CA 1
ATOM 718 C C . LYS A 1 93 ? -9.633 -27.062 -11.164 1 76.94 93 LYS A C 1
ATOM 720 O O . LYS A 1 93 ? -8.844 -27.094 -12.117 1 76.94 93 LYS A O 1
ATOM 725 N N . VAL A 1 94 ? -9.398 -27.359 -9.883 1 66.88 94 VAL A N 1
ATOM 726 C CA . VAL A 1 94 ? -8.188 -28.125 -9.586 1 66.88 94 VAL A CA 1
ATOM 727 C C . VAL A 1 94 ? -8.477 -29.609 -9.742 1 66.88 94 VAL A C 1
ATOM 729 O O . VAL A 1 94 ? -9.266 -30.188 -8.992 1 66.88 94 VAL A O 1
ATOM 732 N N . ASP A 1 95 ? -8.789 -30.125 -10.766 1 59.03 95 ASP A N 1
ATOM 733 C CA . ASP A 1 95 ? -9.117 -31.547 -10.906 1 59.03 95 ASP A CA 1
ATOM 734 C C . ASP A 1 95 ? -7.926 -32.438 -10.539 1 59.03 95 ASP A C 1
ATOM 736 O O . ASP A 1 95 ? -6.781 -31.969 -10.57 1 59.03 95 ASP A O 1
ATOM 740 N N . ASN A 1 96 ? -8.336 -33.5 -9.688 1 49.25 96 ASN A N 1
ATOM 741 C CA . ASN A 1 96 ? -7.41 -34.531 -9.266 1 49.25 96 ASN A CA 1
ATOM 742 C C . ASN A 1 96 ? -6.383 -34.844 -10.352 1 49.25 96 ASN A C 1
ATOM 744 O O . ASN A 1 96 ? -5.402 -35.531 -10.102 1 49.25 96 ASN A O 1
ATOM 748 N N . ALA A 1 97 ? -6.98 -34.875 -11.438 1 44.69 97 ALA A N 1
ATOM 749 C CA . ALA A 1 97 ? -6.059 -35.312 -12.484 1 44.69 97 ALA A CA 1
ATOM 750 C C . ALA A 1 97 ? -4.875 -34.375 -12.609 1 44.69 97 ALA A C 1
ATOM 752 O O . ALA A 1 97 ? -5.031 -33.156 -12.477 1 44.69 97 ALA A O 1
ATOM 753 N N . GLY A 1 98 ? -3.82 -34.594 -12.266 1 44.84 98 GLY A N 1
ATOM 754 C CA . GLY A 1 98 ? -2.479 -34.062 -12.391 1 44.84 98 GLY A CA 1
ATOM 755 C C . GLY A 1 98 ? -2.396 -32.875 -13.352 1 44.84 98 GLY A C 1
ATOM 756 O O . GLY A 1 98 ? -3.217 -32.75 -14.266 1 44.84 98 GLY A O 1
ATOM 757 N N . ALA A 1 99 ? -2.113 -31.578 -12.789 1 49.41 99 ALA A N 1
ATOM 758 C CA . ALA A 1 99 ? -1.593 -30.578 -13.703 1 49.41 99 ALA A CA 1
ATOM 759 C C . ALA A 1 99 ? -1.121 -31.203 -15.008 1 49.41 99 ALA A C 1
ATOM 761 O O . ALA A 1 99 ? -0.101 -31.891 -15.039 1 49.41 99 ALA A O 1
ATOM 762 N N . HIS A 1 100 ? -2.035 -31.766 -15.734 1 54.22 100 HIS A N 1
ATOM 763 C CA . HIS A 1 100 ? -1.42 -32.062 -17.016 1 54.22 100 HIS A CA 1
ATOM 764 C C . HIS A 1 100 ? -0.234 -31.141 -17.297 1 54.22 100 HIS A C 1
ATOM 766 O O . HIS A 1 100 ? -0.252 -29.969 -16.922 1 54.22 100 HIS A O 1
ATOM 772 N N . ASP A 1 101 ? 0.894 -31.75 -17.344 1 66.25 101 ASP A N 1
ATOM 773 C CA . ASP A 1 101 ? 2.115 -31.047 -17.734 1 66.25 101 ASP A CA 1
ATOM 774 C C . ASP A 1 101 ? 1.841 -30.047 -18.844 1 66.25 101 ASP A C 1
ATOM 776 O O . ASP A 1 101 ? 1.585 -30.438 -19.984 1 66.25 101 ASP A O 1
ATOM 780 N N . ILE A 1 102 ? 1.484 -28.812 -18.453 1 78 102 ILE A N 1
ATOM 781 C CA . ILE A 1 102 ? 1.176 -27.75 -19.391 1 78 102 ILE A CA 1
ATOM 782 C C . ILE A 1 102 ? 2.137 -27.812 -20.578 1 78 102 ILE A C 1
ATOM 784 O O . ILE A 1 102 ? 1.773 -27.438 -21.703 1 78 102 ILE A O 1
ATOM 788 N N . LYS A 1 103 ? 3.258 -28.391 -20.281 1 80.69 103 LYS A N 1
ATOM 789 C CA . LYS A 1 103 ? 4.227 -28.516 -21.359 1 80.69 103 LYS A CA 1
ATOM 790 C C . LYS A 1 103 ? 3.744 -29.516 -22.422 1 80.69 103 LYS A C 1
ATOM 792 O O . LYS A 1 103 ? 3.904 -29.281 -23.609 1 80.69 103 LYS A O 1
ATOM 797 N N . THR A 1 104 ? 3.143 -30.5 -21.922 1 80.12 104 THR A N 1
ATOM 798 C CA . THR A 1 104 ? 2.639 -31.531 -22.828 1 80.12 104 THR A CA 1
ATOM 799 C C . THR A 1 104 ? 1.416 -31.031 -23.594 1 80.12 104 THR A C 1
ATOM 801 O O . THR A 1 104 ? 1.247 -31.328 -24.781 1 80.12 104 THR A O 1
ATOM 804 N N . VAL A 1 105 ? 0.648 -30.297 -22.875 1 83.44 105 VAL A N 1
ATOM 805 C CA . VAL A 1 105 ? -0.588 -29.797 -23.469 1 83.44 105 VAL A CA 1
ATOM 806 C C . VAL A 1 105 ? -0.263 -28.781 -24.562 1 83.44 105 VAL A C 1
ATOM 808 O O . VAL A 1 105 ? -0.94 -28.734 -25.594 1 83.44 105 VAL A O 1
ATOM 811 N N . LEU A 1 106 ? 0.808 -28.047 -24.422 1 88.81 106 LEU A N 1
ATOM 812 C CA . LEU A 1 106 ? 1.118 -26.969 -25.344 1 88.81 106 LEU A CA 1
ATOM 813 C C . LEU A 1 106 ? 2.148 -27.406 -26.375 1 88.81 106 LEU A C 1
ATOM 815 O O . LEU A 1 106 ? 2.479 -26.656 -27.297 1 88.81 106 LEU A O 1
ATOM 819 N N . ALA A 1 107 ? 2.516 -28.609 -26.266 1 86.06 107 ALA A N 1
ATOM 820 C CA . ALA A 1 107 ? 3.566 -29.156 -27.125 1 86.06 107 ALA A CA 1
ATOM 821 C C . ALA A 1 107 ? 3.182 -29.047 -28.594 1 86.06 107 ALA A C 1
ATOM 823 O O . ALA A 1 107 ? 4.043 -28.812 -29.453 1 86.06 107 ALA A O 1
ATOM 824 N N . PRO A 1 108 ? 1.938 -29.219 -28.922 1 87.06 108 PRO A N 1
ATOM 825 C CA . PRO A 1 108 ? 1.544 -29.125 -30.328 1 87.06 108 PRO A CA 1
ATOM 826 C C . PRO A 1 108 ? 1.737 -27.734 -30.906 1 87.06 108 PRO A C 1
ATOM 828 O O . PRO A 1 108 ? 1.827 -27.578 -32.125 1 87.06 108 PRO A O 1
ATOM 831 N N . LEU A 1 109 ? 1.763 -26.766 -30.203 1 89.62 109 LEU A N 1
ATOM 832 C CA . LEU A 1 109 ? 1.889 -25.406 -30.672 1 89.62 109 LEU A CA 1
ATOM 833 C C . LEU A 1 109 ? 3.354 -25.016 -30.859 1 89.62 109 LEU A C 1
ATOM 835 O O . LEU A 1 109 ? 3.693 -24.25 -31.766 1 89.62 109 LEU A O 1
ATOM 839 N N . THR A 1 110 ? 4.16 -25.391 -29.938 1 86.94 110 THR A N 1
ATOM 840 C CA . THR A 1 110 ? 5.578 -25.047 -29.969 1 86.94 110 THR A CA 1
ATOM 841 C C . THR A 1 110 ? 6.383 -26 -29.094 1 86.94 110 THR A C 1
ATOM 843 O O . THR A 1 110 ? 5.852 -26.594 -28.156 1 86.94 110 THR A O 1
ATOM 846 N N . ASP A 1 111 ? 7.668 -26.078 -29.438 1 84.44 111 ASP A N 1
ATOM 847 C CA . ASP A 1 111 ? 8.578 -26.906 -28.656 1 84.44 111 ASP A CA 1
ATOM 848 C C . ASP A 1 111 ? 9.234 -26.094 -27.531 1 84.44 111 ASP A C 1
ATOM 850 O O . ASP A 1 111 ? 9.898 -26.656 -26.656 1 84.44 111 ASP A O 1
ATOM 854 N N . ASN A 1 112 ? 9.031 -24.906 -27.609 1 87.44 112 ASN A N 1
ATOM 855 C CA . ASN A 1 112 ? 9.672 -24.016 -26.641 1 87.44 112 ASN A CA 1
ATOM 856 C C . ASN A 1 112 ? 8.672 -23.5 -25.609 1 87.44 112 ASN A C 1
ATOM 858 O O . ASN A 1 112 ? 8.305 -22.328 -25.625 1 87.44 112 ASN A O 1
ATOM 862 N N . VAL A 1 113 ? 8.266 -24.406 -24.75 1 86.38 113 VAL A N 1
ATOM 863 C CA . VAL A 1 113 ? 7.336 -24 -23.688 1 86.38 113 VAL A CA 1
ATOM 864 C C . VAL A 1 113 ? 8.094 -23.844 -22.375 1 86.38 113 VAL A C 1
ATOM 866 O O . VAL A 1 113 ? 8.719 -24.781 -21.875 1 86.38 113 VAL A O 1
ATOM 869 N N . GLU A 1 114 ? 8.148 -22.656 -21.969 1 83.94 114 GLU A N 1
ATOM 870 C CA . GLU A 1 114 ? 8.758 -22.375 -20.672 1 83.94 114 GLU A CA 1
ATOM 871 C C . GLU A 1 114 ? 7.711 -22 -19.641 1 83.94 114 GLU A C 1
ATOM 873 O O . GLU A 1 114 ? 6.992 -21.016 -19.812 1 83.94 114 GLU A O 1
ATOM 878 N N . VAL A 1 115 ? 7.637 -22.828 -18.625 1 82.62 115 VAL A N 1
ATOM 879 C CA . VAL A 1 115 ? 6.738 -22.5 -17.531 1 82.62 115 VAL A CA 1
ATOM 880 C C . VAL A 1 115 ? 7.426 -21.516 -16.578 1 82.62 115 VAL A C 1
ATOM 882 O O . VAL A 1 115 ? 8.398 -21.875 -15.914 1 82.62 115 VAL A O 1
ATOM 885 N N . LEU A 1 116 ? 6.891 -20.359 -16.594 1 81.31 116 LEU A N 1
ATOM 886 C CA . LEU A 1 116 ? 7.496 -19.312 -15.781 1 81.31 116 LEU A CA 1
ATOM 887 C C . LEU A 1 116 ? 7.027 -19.406 -14.328 1 81.31 116 LEU A C 1
ATOM 889 O O . LEU A 1 116 ? 7.836 -19.312 -13.406 1 81.31 116 LEU A O 1
ATOM 893 N N . ASN A 1 117 ? 5.715 -19.547 -14.234 1 83.88 117 ASN A N 1
ATOM 894 C CA . ASN A 1 117 ? 5.109 -19.641 -12.906 1 83.88 117 ASN A CA 1
ATOM 895 C C . ASN A 1 117 ? 3.793 -20.406 -12.953 1 83.88 117 ASN A C 1
ATOM 897 O O . ASN A 1 117 ? 3.078 -20.375 -13.953 1 83.88 117 ASN A O 1
ATOM 901 N N . SER A 1 118 ? 3.604 -21.219 -11.898 1 84.12 118 SER A N 1
ATOM 902 C CA . SER A 1 118 ? 2.336 -21.922 -11.758 1 84.12 118 SER A CA 1
ATOM 903 C C . SER A 1 118 ? 1.857 -21.922 -10.312 1 84.12 118 SER A C 1
ATOM 905 O O . SER A 1 118 ? 2.652 -22.125 -9.391 1 84.12 118 SER A O 1
ATOM 907 N N . SER A 1 119 ? 0.586 -21.547 -10.219 1 85.5 119 SER A N 1
ATOM 908 C CA . SER A 1 119 ? -0.003 -21.516 -8.883 1 85.5 119 SER A CA 1
ATOM 909 C C . SER A 1 119 ? -1.307 -22.297 -8.828 1 85.5 119 SER A C 1
ATOM 911 O O . SER A 1 119 ? -2.135 -22.203 -9.742 1 85.5 119 SER A O 1
ATOM 913 N N . ILE A 1 120 ? -1.393 -23.172 -7.816 1 83.38 120 ILE A N 1
ATOM 914 C CA . ILE A 1 120 ? -2.613 -23.922 -7.547 1 83.38 120 ILE A CA 1
ATOM 915 C C . ILE A 1 120 ? -3.172 -23.531 -6.184 1 83.38 120 ILE A C 1
ATOM 917 O O . ILE A 1 120 ? -2.445 -23.516 -5.188 1 83.38 120 ILE A O 1
ATOM 921 N N . VAL A 1 121 ? -4.449 -23.156 -6.215 1 85.94 121 VAL A N 1
ATOM 922 C CA . VAL A 1 121 ? -5.141 -22.859 -4.965 1 85.94 121 VAL A CA 1
ATOM 923 C C . VAL A 1 121 ? -6.434 -23.656 -4.879 1 85.94 121 VAL A C 1
ATOM 925 O O . VAL A 1 121 ? -7.27 -23.594 -5.785 1 85.94 121 VAL A O 1
ATOM 928 N N . GLY A 1 122 ? -6.559 -24.391 -3.727 1 83.62 122 GLY A N 1
ATOM 929 C CA . GLY A 1 122 ? -7.797 -25.109 -3.502 1 83.62 122 GLY A CA 1
ATOM 930 C C . GLY A 1 122 ? -8.984 -24.203 -3.262 1 83.62 122 GLY A C 1
ATOM 931 O O . GLY A 1 122 ? -8.844 -23.109 -2.707 1 83.62 122 GLY A O 1
ATOM 932 N N . PRO A 1 123 ? -10.156 -24.625 -3.695 1 81.94 123 PRO A N 1
ATOM 933 C CA . PRO A 1 123 ? -11.359 -23.812 -3.551 1 81.94 123 PRO A CA 1
ATOM 934 C C . PRO A 1 123 ? -11.672 -23.453 -2.096 1 81.94 123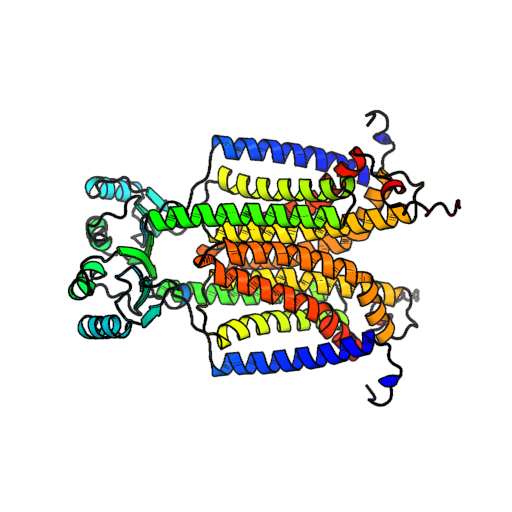 PRO A C 1
ATOM 936 O O . PRO A 1 123 ? -12.133 -22.359 -1.807 1 81.94 123 PRO A O 1
ATOM 939 N N . GLN A 1 124 ? -11.453 -24.391 -1.236 1 82.06 124 GLN A N 1
ATOM 940 C CA . GLN A 1 124 ? -11.719 -24.141 0.177 1 82.06 124 GLN A CA 1
ATOM 941 C C . GLN A 1 124 ? -10.836 -23.016 0.715 1 82.06 124 GLN A C 1
ATOM 943 O O . GLN A 1 124 ? -11.297 -22.172 1.471 1 82.06 124 GLN A O 1
ATOM 948 N N . ILE A 1 125 ? -9.656 -23.062 0.372 1 82.62 125 ILE A N 1
ATOM 949 C CA . ILE A 1 125 ? -8.719 -22.047 0.814 1 82.62 125 ILE A CA 1
ATOM 950 C C . ILE A 1 125 ? -9.125 -20.688 0.243 1 82.62 125 ILE A C 1
ATOM 952 O O . ILE A 1 125 ? -9.062 -19.672 0.938 1 82.62 125 ILE A O 1
ATOM 956 N N . GLY A 1 126 ? -9.516 -20.734 -1 1 85.56 126 GLY A N 1
ATOM 957 C CA . GLY A 1 126 ? -9.961 -19.484 -1.623 1 85.56 126 GLY A CA 1
ATOM 958 C C . GLY A 1 126 ? -11.117 -18.844 -0.893 1 85.56 126 GLY A C 1
ATOM 959 O O . GLY A 1 126 ? -11.117 -17.625 -0.669 1 85.56 126 GLY A O 1
ATOM 960 N N . GLN A 1 127 ? -12.07 -19.609 -0.545 1 87.19 127 GLN A N 1
ATOM 961 C CA . GLN A 1 127 ? -13.234 -19.109 0.169 1 87.19 127 GLN A CA 1
ATOM 962 C C . GLN A 1 127 ? -12.852 -18.578 1.547 1 87.19 127 GLN A C 1
ATOM 964 O O . GLN A 1 127 ? -13.352 -17.531 1.978 1 87.19 127 GLN A O 1
ATOM 969 N N . GLU A 1 128 ? -12.031 -19.266 2.195 1 86.81 128 GLU A N 1
ATOM 970 C CA . GLU A 1 128 ? -11.57 -18.844 3.514 1 86.81 128 GLU A CA 1
ATOM 971 C C . GLU A 1 128 ? -10.852 -17.5 3.447 1 86.81 128 GLU A C 1
ATOM 973 O O . GLU A 1 128 ? -11.062 -16.625 4.301 1 86.81 128 GLU A O 1
ATOM 978 N N . LEU A 1 129 ? -10.078 -17.375 2.449 1 85.81 129 LEU A N 1
ATOM 979 C CA . LEU A 1 129 ? -9.312 -16.141 2.309 1 85.81 129 LEU A CA 1
ATOM 980 C C . LEU A 1 129 ? -10.219 -14.977 1.957 1 85.81 129 LEU A C 1
ATOM 982 O O . LEU A 1 129 ? -10.016 -13.859 2.438 1 85.81 129 LEU A O 1
ATOM 986 N N . ALA A 1 130 ? -11.164 -15.227 1.15 1 87.75 130 ALA A N 1
ATOM 987 C CA . ALA A 1 130 ? -12.125 -14.188 0.805 1 87.75 130 ALA A CA 1
ATOM 988 C C . ALA A 1 130 ? -12.891 -13.711 2.041 1 87.75 130 ALA A C 1
ATOM 990 O O . ALA A 1 130 ? -13.086 -12.508 2.23 1 87.75 130 ALA A O 1
ATOM 991 N N . GLU A 1 131 ? -13.336 -14.625 2.814 1 89.81 131 GLU A N 1
ATOM 992 C CA . GLU A 1 131 ? -14.086 -14.297 4.023 1 89.81 131 GLU A CA 1
ATOM 993 C C . GLU A 1 131 ? -13.211 -13.562 5.035 1 89.81 131 GLU A C 1
ATOM 995 O O . GLU A 1 131 ? -13.633 -12.57 5.625 1 89.81 131 GLU A O 1
ATOM 1000 N N . GLN A 1 132 ? -12.039 -14.047 5.18 1 88.12 132 GLN A N 1
ATOM 1001 C CA . GLN A 1 132 ? -11.117 -13.43 6.117 1 88.12 132 GLN A CA 1
ATOM 1002 C C . GLN A 1 132 ? -10.742 -12.016 5.668 1 88.12 132 GLN A C 1
ATOM 1004 O O . GLN A 1 132 ? -10.664 -11.102 6.484 1 88.12 132 GLN A O 1
ATOM 1009 N N . GLY A 1 133 ? -10.484 -11.891 4.426 1 86.19 133 GLY A N 1
ATOM 1010 C CA . GLY A 1 133 ? -10.18 -10.578 3.883 1 86.19 133 GLY A CA 1
ATOM 1011 C C . GLY A 1 133 ? -11.305 -9.578 4.059 1 86.19 133 GLY A C 1
ATOM 1012 O O . GLY A 1 133 ? -11.07 -8.43 4.441 1 86.19 133 GLY A O 1
ATOM 1013 N N . GLY A 1 134 ? -12.469 -10 3.73 1 86.06 134 GLY A N 1
ATOM 1014 C CA . GLY A 1 134 ? -13.633 -9.148 3.93 1 86.06 134 GLY A CA 1
ATOM 1015 C C . GLY A 1 134 ? -13.844 -8.75 5.379 1 86.06 134 GLY A C 1
ATOM 1016 O O . GLY A 1 134 ? -14.172 -7.602 5.672 1 86.06 134 GLY A O 1
ATOM 1017 N N . LEU A 1 135 ? -13.656 -9.672 6.215 1 88 135 LEU A N 1
ATOM 1018 C CA . LEU A 1 135 ? -13.82 -9.414 7.641 1 88 135 LEU A CA 1
ATOM 1019 C C . LEU A 1 135 ? -12.758 -8.445 8.141 1 88 135 LEU A C 1
ATOM 1021 O O . LEU A 1 135 ? -13.023 -7.613 9.016 1 88 135 LEU A O 1
ATOM 1025 N N . ALA A 1 136 ? -11.609 -8.648 7.621 1 88.12 136 ALA A N 1
ATOM 1026 C CA . ALA A 1 136 ? -10.531 -7.738 8 1 88.12 136 ALA A CA 1
ATOM 1027 C C . ALA A 1 136 ? -10.852 -6.305 7.598 1 88.12 136 ALA A C 1
ATOM 1029 O O . ALA A 1 136 ? -10.594 -5.367 8.352 1 88.12 136 ALA A O 1
ATOM 1030 N N . LEU A 1 137 ? -11.375 -6.156 6.477 1 86.25 137 LEU A N 1
ATOM 1031 C CA . LEU A 1 137 ? -11.742 -4.832 5.988 1 86.25 137 LEU A CA 1
ATOM 1032 C C . LEU A 1 137 ? -12.844 -4.223 6.852 1 86.25 137 LEU A C 1
ATOM 1034 O O . LEU A 1 137 ? -12.766 -3.049 7.219 1 86.25 137 LEU A O 1
ATOM 1038 N N . LEU A 1 138 ? -13.805 -5.023 7.18 1 86.25 138 LEU A N 1
ATOM 1039 C CA . LEU A 1 138 ? -14.914 -4.559 8.008 1 86.25 138 LEU A CA 1
ATOM 1040 C C . LEU A 1 138 ? -14.43 -4.191 9.406 1 86.25 138 LEU A C 1
ATOM 1042 O O . LEU A 1 138 ? -14.812 -3.152 9.953 1 86.25 138 LEU A O 1
ATOM 1046 N N . ALA A 1 139 ? -13.648 -5.02 9.898 1 87.44 139 ALA A N 1
ATOM 1047 C CA . ALA A 1 139 ? -13.109 -4.77 11.234 1 87.44 139 ALA A CA 1
ATOM 1048 C C . ALA A 1 139 ? -12.266 -3.498 11.25 1 87.44 139 ALA A C 1
ATOM 1050 O O . ALA A 1 139 ? -12.336 -2.719 12.203 1 87.44 139 ALA A O 1
ATOM 1051 N N . ALA A 1 140 ? -11.477 -3.344 10.227 1 86.44 140 ALA A N 1
ATOM 1052 C CA . ALA A 1 140 ? -10.656 -2.141 10.133 1 86.44 140 ALA A CA 1
ATOM 1053 C C . ALA A 1 140 ? -11.523 -0.886 10.086 1 86.44 140 ALA A C 1
ATOM 1055 O O . ALA A 1 140 ? -11.234 0.102 10.766 1 86.44 140 ALA A O 1
ATOM 1056 N N . MET A 1 141 ? -12.547 -0.927 9.398 1 84.19 141 MET A N 1
ATOM 1057 C CA . MET A 1 141 ? -13.453 0.21 9.258 1 84.19 141 MET A CA 1
ATOM 1058 C C . MET A 1 141 ? -14.156 0.504 10.578 1 84.19 141 MET A C 1
ATOM 1060 O O . MET A 1 141 ? -14.312 1.665 10.961 1 84.19 141 MET A O 1
ATOM 1064 N N . LEU A 1 142 ? -14.539 -0.532 11.258 1 84.5 142 LEU A N 1
ATOM 1065 C CA . LEU A 1 142 ? -15.227 -0.375 12.531 1 84.5 142 LEU A CA 1
ATOM 1066 C C . LEU A 1 142 ? -14.281 0.186 13.594 1 84.5 142 LEU A C 1
ATOM 1068 O O . LEU A 1 142 ? -14.68 1.017 14.406 1 84.5 142 LEU A O 1
ATOM 1072 N N . CYS A 1 143 ? -13.109 -0.236 13.547 1 84.44 143 CYS A N 1
ATOM 1073 C CA . CYS A 1 143 ? -12.117 0.277 14.492 1 84.44 143 CYS A CA 1
ATOM 1074 C C . CYS A 1 143 ? -11.859 1.76 14.25 1 84.44 143 CYS A C 1
ATOM 1076 O O . CYS A 1 143 ? -11.742 2.533 15.203 1 84.44 143 CYS A O 1
ATOM 1078 N N . ILE A 1 144 ? -11.789 2.127 13.047 1 83.56 144 ILE A N 1
ATOM 1079 C CA . ILE A 1 144 ? -11.562 3.525 12.695 1 83.56 144 ILE A CA 1
ATOM 1080 C C . ILE A 1 144 ? -12.758 4.367 13.141 1 83.56 144 ILE A C 1
ATOM 1082 O O . ILE A 1 144 ? -12.578 5.461 13.688 1 83.56 144 ILE A O 1
ATOM 1086 N N . LEU A 1 145 ? -13.891 3.811 12.883 1 81.56 145 LEU A N 1
ATOM 1087 C CA . LEU A 1 145 ? -15.117 4.492 13.297 1 81.56 145 LEU A CA 1
ATOM 1088 C C . LEU A 1 145 ? -15.141 4.688 14.805 1 81.56 145 LEU A C 1
ATOM 1090 O O . LEU A 1 145 ? -15.484 5.77 15.289 1 81.56 145 LEU A O 1
ATOM 1094 N N . ALA A 1 146 ? -14.828 3.641 15.508 1 82.75 146 ALA A N 1
ATOM 1095 C CA . ALA A 1 146 ? -14.805 3.705 16.969 1 82.75 146 ALA A CA 1
ATOM 1096 C C . ALA A 1 146 ? -13.789 4.73 17.453 1 82.75 146 ALA A C 1
ATOM 1098 O O . ALA A 1 146 ? -14.078 5.523 18.359 1 82.75 146 ALA A O 1
ATOM 1099 N N . TYR A 1 147 ? -12.711 4.754 16.844 1 80.94 147 TYR A N 1
ATOM 1100 C CA . TYR A 1 147 ? -11.656 5.672 17.25 1 80.94 147 TYR A CA 1
ATOM 1101 C C . TYR A 1 147 ? -12.047 7.117 16.969 1 80.94 147 TYR A C 1
ATOM 1103 O O . TYR A 1 147 ? -11.883 7.992 17.828 1 80.94 147 TYR A O 1
ATOM 1111 N N . LEU A 1 148 ? -12.508 7.395 15.805 1 80.94 148 LEU A N 1
ATOM 1112 C CA . LEU A 1 148 ? -12.875 8.75 15.414 1 80.94 148 LEU A CA 1
ATOM 1113 C C . LEU A 1 148 ? -14.016 9.273 16.266 1 80.94 148 LEU A C 1
ATOM 1115 O O . LEU A 1 148 ? -14.07 10.461 16.594 1 80.94 148 LEU A O 1
ATOM 1119 N N . SER A 1 149 ? -14.922 8.398 16.656 1 78.88 149 SER A N 1
ATOM 1120 C CA . SER A 1 149 ? -16.062 8.797 17.484 1 78.88 149 SER A CA 1
ATOM 1121 C C . SER A 1 149 ? -15.633 9.172 18.891 1 78.88 149 SER A C 1
ATOM 1123 O O . SER A 1 149 ? -16.297 9.961 19.562 1 78.88 149 SER A O 1
ATOM 1125 N N . PHE A 1 150 ? -14.578 8.594 19.281 1 81.81 150 PHE A N 1
ATOM 1126 C CA . PHE A 1 150 ? -14.055 8.906 20.609 1 81.81 150 PHE A CA 1
ATOM 1127 C C . PHE A 1 150 ? -13.195 10.164 20.562 1 81.81 150 PHE A C 1
ATOM 1129 O O . PHE A 1 150 ? -13.148 10.922 21.547 1 81.81 150 PHE A O 1
ATOM 1136 N N . ARG A 1 151 ? -12.555 10.359 19.516 1 76.44 151 ARG A N 1
ATOM 1137 C CA . ARG A 1 151 ? -11.586 11.453 19.438 1 76.44 151 ARG A CA 1
ATOM 1138 C C . ARG A 1 151 ? -12.266 12.758 19.031 1 76.44 151 ARG A C 1
ATOM 1140 O O . ARG A 1 151 ? -11.844 13.836 19.453 1 76.44 151 ARG A O 1
ATOM 1147 N N . PHE A 1 152 ? -13.219 12.625 18.203 1 82.88 152 PHE A N 1
ATOM 1148 C CA . PHE A 1 152 ? -13.852 13.828 17.656 1 82.88 152 PHE A CA 1
ATOM 1149 C C . PHE A 1 152 ? -15.352 13.812 17.906 1 82.88 152 PHE A C 1
ATOM 1151 O O . PHE A 1 152 ? -15.945 12.75 18.125 1 82.88 152 PHE A O 1
ATOM 1158 N N . GLU A 1 153 ? -15.938 15.039 17.938 1 87.19 153 GLU A N 1
ATOM 1159 C CA . GLU A 1 153 ? -17.391 15.148 17.859 1 87.19 153 GLU A CA 1
ATOM 1160 C C . GLU A 1 153 ? -17.938 14.492 16.594 1 87.19 153 GLU A C 1
ATOM 1162 O O . GLU A 1 153 ? -17.281 14.5 15.555 1 87.19 153 GLU A O 1
ATOM 1167 N N . TRP A 1 154 ? -19.078 13.914 16.672 1 85.88 154 TRP A N 1
ATOM 1168 C CA . TRP A 1 154 ? -19.578 13.047 15.594 1 85.88 154 TRP A CA 1
ATOM 1169 C C . TRP A 1 154 ? -19.719 13.828 14.289 1 85.88 154 TRP A C 1
ATOM 1171 O O . TRP A 1 154 ? -19.578 13.258 13.203 1 85.88 154 TRP A O 1
ATOM 1181 N N . ARG A 1 155 ? -20 15.109 14.367 1 88.31 155 ARG A N 1
ATOM 1182 C CA . ARG A 1 155 ? -20.141 15.898 13.148 1 88.31 155 ARG A CA 1
ATOM 1183 C C . ARG A 1 155 ? -18.797 16.031 12.422 1 88.31 155 ARG A C 1
ATOM 1185 O O . ARG A 1 155 ? -18.734 15.93 11.195 1 88.31 155 ARG A O 1
ATOM 1192 N N . LEU A 1 156 ? -17.797 16.266 13.211 1 86.56 156 LEU A N 1
ATOM 1193 C CA . LEU A 1 156 ? -16.453 16.359 12.648 1 86.56 156 LEU A CA 1
ATOM 1194 C C . LEU A 1 156 ? -15.953 14.992 12.211 1 86.56 156 LEU A C 1
ATOM 1196 O O . LEU A 1 156 ? -15.328 14.859 11.148 1 86.56 156 LEU A O 1
ATOM 1200 N N . ALA A 1 157 ? -16.266 13.969 12.977 1 86.56 157 ALA A N 1
ATOM 1201 C CA . ALA A 1 157 ? -15.859 12.602 12.672 1 86.56 157 ALA A CA 1
ATOM 1202 C C . ALA A 1 157 ? -16.531 12.109 11.391 1 86.56 157 ALA A C 1
ATOM 1204 O O . ALA A 1 157 ? -15.93 11.336 10.633 1 86.56 157 ALA A O 1
ATOM 1205 N N . SER A 1 158 ? -17.703 12.547 11.141 1 88.25 158 SER A N 1
ATOM 1206 C CA . SER A 1 158 ? -18.453 12.094 9.977 1 88.25 158 SER A CA 1
ATOM 1207 C C . SER A 1 158 ? -17.766 12.5 8.68 1 88.25 158 SER A C 1
ATOM 1209 O O . SER A 1 158 ? -17.828 11.773 7.684 1 88.25 158 SER A O 1
ATOM 1211 N N . GLY A 1 159 ? -17.141 13.664 8.688 1 88.19 159 GLY A N 1
ATOM 1212 C CA . GLY A 1 159 ? -16.406 14.094 7.504 1 88.19 159 GLY A CA 1
ATOM 1213 C C . GLY A 1 159 ? -15.234 13.188 7.164 1 88.19 159 GLY A C 1
ATOM 1214 O O . GLY A 1 159 ? -15.07 12.781 6.012 1 88.19 159 GLY A O 1
ATOM 1215 N N . ALA A 1 160 ? -14.469 12.891 8.156 1 87.94 160 ALA A N 1
ATOM 1216 C CA . ALA A 1 160 ? -13.32 12.008 7.973 1 87.94 160 ALA A CA 1
ATOM 1217 C C . ALA A 1 160 ? -13.766 10.609 7.543 1 87.94 160 ALA A C 1
ATOM 1219 O O . ALA A 1 160 ? -13.109 9.977 6.711 1 87.94 160 ALA A O 1
ATOM 1220 N N . LEU A 1 161 ? -14.867 10.172 8.117 1 86.94 161 LEU A N 1
ATOM 1221 C CA . LEU A 1 161 ? -15.383 8.844 7.805 1 86.94 161 LEU A CA 1
ATOM 1222 C C . LEU A 1 161 ? -15.898 8.789 6.371 1 86.94 161 LEU A C 1
ATOM 1224 O O . LEU A 1 161 ? -15.656 7.809 5.656 1 86.94 161 LEU A O 1
ATOM 1228 N N . LEU A 1 162 ? -16.594 9.773 6.02 1 88.94 162 LEU A N 1
ATOM 1229 C CA . LEU A 1 162 ? -17.109 9.797 4.656 1 88.94 162 LEU A CA 1
ATOM 1230 C C . LEU A 1 162 ? -15.969 9.852 3.641 1 88.94 162 LEU A C 1
ATOM 1232 O O . LEU A 1 162 ? -16.047 9.211 2.586 1 88.94 162 LEU A O 1
ATOM 1236 N N . ALA A 1 163 ? -15.008 10.688 3.934 1 91 163 ALA A N 1
ATOM 1237 C CA . ALA A 1 163 ? -13.844 10.75 3.059 1 91 163 ALA A CA 1
ATOM 1238 C C . ALA A 1 163 ? -13.18 9.383 2.92 1 91 163 ALA A C 1
ATOM 1240 O O . ALA A 1 163 ? -12.773 8.992 1.825 1 91 163 ALA A O 1
ATOM 1241 N N . LEU A 1 164 ? -13.078 8.688 3.953 1 88.5 164 LEU A N 1
ATOM 1242 C CA . LEU A 1 164 ? -12.461 7.367 3.961 1 88.5 164 LEU A CA 1
ATOM 1243 C C . LEU A 1 164 ? -13.25 6.391 3.1 1 88.5 164 LEU A C 1
ATOM 1245 O O . LEU A 1 164 ? -12.68 5.656 2.295 1 88.5 164 LEU A O 1
ATOM 1249 N N . PHE A 1 165 ? -14.57 6.391 3.32 1 89.06 165 PHE A N 1
ATOM 1250 C CA . PHE A 1 165 ? -15.43 5.523 2.523 1 89.06 165 PHE A CA 1
ATOM 1251 C C . PHE A 1 165 ? -15.312 5.859 1.042 1 89.06 165 PHE A C 1
ATOM 1253 O O . PHE A 1 165 ? -15.234 4.961 0.202 1 89.06 165 PHE A O 1
ATOM 1260 N N . HIS A 1 166 ? -15.344 7.109 0.851 1 92.06 166 HIS A N 1
ATOM 1261 C CA . HIS A 1 166 ? -15.195 7.586 -0.52 1 92.06 166 HIS A CA 1
ATOM 1262 C C . HIS A 1 166 ? -13.906 7.066 -1.146 1 92.06 166 HIS A C 1
ATOM 1264 O O . HIS A 1 166 ? -13.906 6.594 -2.285 1 92.06 166 HIS A O 1
ATOM 1270 N N . ASP A 1 167 ? -12.82 7.121 -0.499 1 93 167 ASP A N 1
ATOM 1271 C CA . ASP A 1 167 ? -11.516 6.746 -1.031 1 93 167 ASP A CA 1
ATOM 1272 C C . ASP A 1 167 ? -11.445 5.25 -1.321 1 93 167 ASP A C 1
ATOM 1274 O O . ASP A 1 167 ? -10.93 4.836 -2.361 1 93 167 ASP A O 1
ATOM 1278 N N . VAL A 1 168 ? -11.953 4.434 -0.404 1 91.56 168 VAL A N 1
ATOM 1279 C CA . VAL A 1 168 ? -11.914 2.982 -0.559 1 91.56 168 VAL A CA 1
ATOM 1280 C C . VAL A 1 168 ? -12.805 2.568 -1.732 1 91.56 168 VAL A C 1
ATOM 1282 O O . VAL A 1 168 ? -12.406 1.732 -2.549 1 91.56 168 VAL A O 1
ATOM 1285 N N . ILE A 1 169 ? -13.961 3.166 -1.816 1 94.44 169 ILE A N 1
ATOM 1286 C CA . ILE A 1 169 ? -14.906 2.828 -2.873 1 94.44 169 ILE A CA 1
ATOM 1287 C C . ILE A 1 169 ? -14.32 3.191 -4.234 1 94.44 169 ILE A C 1
ATOM 1289 O O . ILE A 1 169 ? -14.477 2.451 -5.207 1 94.44 169 ILE A O 1
ATOM 1293 N N . PHE A 1 170 ? -13.688 4.273 -4.238 1 95.56 170 PHE A N 1
ATOM 1294 C CA . PHE A 1 170 ? -13.094 4.703 -5.5 1 95.56 170 PHE A CA 1
ATOM 1295 C C . PHE A 1 170 ? -12.031 3.713 -5.965 1 95.56 170 PHE A C 1
ATOM 1297 O O . PHE A 1 170 ? -11.984 3.354 -7.145 1 95.56 170 PHE A O 1
ATOM 1304 N N . VAL A 1 171 ? -11.141 3.293 -5.156 1 95.88 171 VAL A N 1
ATOM 1305 C CA . VAL A 1 171 ? -10.086 2.35 -5.512 1 95.88 171 VAL A CA 1
ATOM 1306 C C . VAL A 1 171 ? -10.703 1.034 -5.98 1 95.88 171 VAL A C 1
ATOM 1308 O O . VAL A 1 171 ? -10.258 0.455 -6.977 1 95.88 171 VAL A O 1
ATOM 1311 N N . LEU A 1 172 ? -11.727 0.578 -5.207 1 96.06 172 LEU A N 1
ATOM 1312 C CA . LEU A 1 172 ? -12.406 -0.651 -5.594 1 96.06 172 LEU A CA 1
ATOM 1313 C C . LEU A 1 172 ? -13.062 -0.498 -6.961 1 96.06 172 LEU A C 1
ATOM 1315 O O . LEU A 1 172 ? -13.031 -1.421 -7.777 1 96.06 172 LEU A O 1
ATOM 1319 N N . ALA A 1 173 ? -13.625 0.693 -7.148 1 97.44 173 ALA A N 1
ATOM 1320 C CA . ALA A 1 173 ? -14.297 0.944 -8.422 1 97.44 173 ALA A CA 1
ATOM 1321 C C . ALA A 1 173 ? -13.305 0.931 -9.578 1 97.44 173 ALA A C 1
ATOM 1323 O O . ALA A 1 173 ? -13.641 0.505 -10.688 1 97.44 173 ALA A O 1
ATOM 1324 N N . PHE A 1 174 ? -12.148 1.389 -9.367 1 97.5 174 PHE A N 1
ATOM 1325 C CA . PHE A 1 174 ? -11.125 1.371 -10.398 1 97.5 174 PHE A CA 1
ATOM 1326 C C . PHE A 1 174 ? -10.82 -0.056 -10.844 1 97.5 174 PHE A C 1
ATOM 1328 O O . PHE A 1 174 ? -10.719 -0.333 -12.039 1 97.5 174 PHE A O 1
ATOM 1335 N N . PHE A 1 175 ? -10.688 -0.958 -9.914 1 96.88 175 PHE A N 1
ATOM 1336 C CA . PHE A 1 175 ? -10.391 -2.348 -10.234 1 96.88 175 PHE A CA 1
ATOM 1337 C C . PHE A 1 175 ? -11.609 -3.025 -10.859 1 96.88 175 PHE A C 1
ATOM 1339 O O . PHE A 1 175 ? -11.461 -3.908 -11.711 1 96.88 175 PHE A O 1
ATOM 1346 N N . SER A 1 176 ? -12.75 -2.592 -10.438 1 97.12 176 SER A N 1
ATOM 1347 C CA . SER A 1 176 ? -13.969 -3.094 -11.055 1 97.12 176 SER A CA 1
ATOM 1348 C C . SER A 1 176 ? -14.086 -2.635 -12.508 1 97.12 176 SER A C 1
ATOM 1350 O O . SER A 1 176 ? -14.484 -3.408 -13.383 1 97.12 176 SER A O 1
ATOM 1352 N N . LEU A 1 177 ? -13.781 -1.42 -12.719 1 96.75 177 LEU A N 1
ATOM 1353 C CA . LEU A 1 177 ? -13.898 -0.826 -14.047 1 96.75 177 LEU A CA 1
ATOM 1354 C C . LEU A 1 177 ? -12.867 -1.414 -15 1 96.75 177 LEU A C 1
ATOM 1356 O O . LEU A 1 177 ? -13.188 -1.745 -16.141 1 96.75 177 LEU A O 1
ATOM 1360 N N . THR A 1 178 ? -11.633 -1.566 -14.602 1 95.69 178 THR A N 1
ATOM 1361 C CA . THR A 1 178 ? -10.539 -2.01 -15.461 1 95.69 178 THR A CA 1
ATOM 1362 C C . THR A 1 178 ? -10.5 -3.531 -15.547 1 95.69 178 THR A C 1
ATOM 1364 O O . THR A 1 178 ? -9.852 -4.094 -16.422 1 95.69 178 THR A O 1
ATOM 1367 N N . GLN A 1 179 ? -11.109 -4.176 -14.594 1 93.69 179 GLN A N 1
ATOM 1368 C CA . GLN A 1 179 ? -11.172 -5.633 -14.523 1 93.69 179 GLN A CA 1
ATOM 1369 C C . GLN A 1 179 ? -9.773 -6.23 -14.352 1 93.69 179 GLN A C 1
ATOM 1371 O O . GLN A 1 179 ? -9.5 -7.328 -14.836 1 93.69 179 GLN A O 1
ATOM 1376 N N . MET A 1 180 ? -8.969 -5.402 -13.742 1 91.75 180 MET A N 1
ATOM 1377 C CA . MET A 1 180 ? -7.699 -5.961 -13.281 1 91.75 180 MET A CA 1
ATOM 1378 C C . MET A 1 180 ? -7.926 -6.992 -12.18 1 91.75 180 MET A C 1
ATOM 1380 O O . MET A 1 180 ? -8.844 -6.855 -11.375 1 91.75 180 MET A O 1
ATOM 1384 N N . GLU A 1 181 ? -7.055 -7.961 -12.188 1 90.12 181 GLU A N 1
ATOM 1385 C CA . GLU A 1 181 ? -7.211 -9.016 -11.195 1 90.12 181 GLU A CA 1
ATOM 1386 C C . GLU A 1 181 ? -7.113 -8.461 -9.781 1 90.12 181 GLU A C 1
ATOM 1388 O O . GLU A 1 181 ? -6.191 -7.707 -9.469 1 90.12 181 GLU A O 1
ATOM 1393 N N . PHE A 1 182 ? -8.125 -8.734 -8.984 1 93 182 PHE A N 1
ATOM 1394 C CA . PHE A 1 182 ? -8.141 -8.352 -7.574 1 93 182 PHE A CA 1
ATOM 1395 C C . PHE A 1 182 ? -7.664 -9.508 -6.699 1 93 182 PHE A C 1
ATOM 1397 O O . PHE A 1 182 ? -8.422 -10.445 -6.43 1 93 182 PHE A O 1
ATOM 1404 N N . ASN A 1 183 ? -6.422 -9.461 -6.211 1 90.06 183 ASN A N 1
ATOM 1405 C CA . ASN A 1 183 ? -5.852 -10.531 -5.406 1 90.06 183 ASN A CA 1
ATOM 1406 C C . ASN A 1 183 ? -5.547 -10.062 -3.984 1 90.06 183 ASN A C 1
ATOM 1408 O O . ASN A 1 183 ? -5.949 -8.969 -3.59 1 90.06 183 ASN A O 1
ATOM 1412 N N . LEU A 1 184 ? -4.945 -10.891 -3.264 1 86 184 LEU A N 1
ATOM 1413 C CA . LEU A 1 184 ? -4.707 -10.641 -1.848 1 86 184 LEU A CA 1
ATOM 1414 C C . LEU A 1 184 ? -3.783 -9.438 -1.659 1 86 184 LEU A C 1
ATOM 1416 O O . LEU A 1 184 ? -3.906 -8.703 -0.678 1 86 184 LEU A O 1
ATOM 1420 N N . THR A 1 185 ? -2.906 -9.266 -2.578 1 86.75 185 THR A N 1
ATOM 1421 C CA . THR A 1 185 ? -1.982 -8.141 -2.504 1 86.75 185 THR A CA 1
ATOM 1422 C C . THR A 1 185 ? -2.727 -6.816 -2.67 1 86.75 185 THR A C 1
ATOM 1424 O O . THR A 1 185 ? -2.398 -5.824 -2.014 1 86.75 185 THR A O 1
ATOM 1427 N N . ILE A 1 186 ? -3.668 -6.824 -3.451 1 91 186 ILE A N 1
ATOM 1428 C CA . ILE A 1 186 ? -4.484 -5.633 -3.652 1 91 186 ILE A CA 1
ATOM 1429 C C . ILE A 1 186 ? -5.348 -5.383 -2.418 1 91 186 ILE A C 1
ATOM 1431 O O . ILE A 1 186 ? -5.539 -4.238 -2.008 1 91 186 ILE A O 1
ATOM 1435 N N . LEU A 1 187 ? -5.883 -6.457 -1.929 1 88.94 187 LEU A N 1
ATOM 1436 C CA . LEU A 1 187 ? -6.625 -6.305 -0.683 1 88.94 187 LEU A CA 1
ATOM 1437 C C . LEU A 1 187 ? -5.75 -5.684 0.401 1 88.94 187 LEU A C 1
ATOM 1439 O O . LEU A 1 187 ? -6.207 -4.816 1.149 1 88.94 187 LEU A O 1
ATOM 1443 N N . ALA A 1 188 ? -4.555 -6.137 0.498 1 86.5 188 ALA A N 1
ATOM 1444 C CA . ALA A 1 188 ? -3.604 -5.582 1.457 1 86.5 188 ALA A CA 1
ATOM 1445 C C . ALA A 1 188 ? -3.391 -4.09 1.214 1 86.5 188 ALA A C 1
ATOM 1447 O O . ALA A 1 188 ? -3.273 -3.311 2.162 1 86.5 188 ALA A O 1
ATOM 1448 N N . ALA A 1 189 ? -3.311 -3.703 -0.04 1 90.31 189 ALA A N 1
ATOM 1449 C CA . ALA A 1 189 ? -3.156 -2.295 -0.391 1 90.31 189 ALA A CA 1
ATOM 1450 C C . ALA A 1 189 ? -4.367 -1.481 0.06 1 90.31 189 ALA A C 1
ATOM 1452 O O . ALA A 1 189 ? -4.219 -0.364 0.56 1 90.31 189 ALA A O 1
ATOM 1453 N N . VAL A 1 190 ? -5.543 -2.021 -0.131 1 90.38 190 VAL A N 1
ATOM 1454 C CA . VAL A 1 190 ? -6.777 -1.343 0.248 1 90.38 190 VAL A CA 1
ATOM 1455 C C . VAL A 1 190 ? -6.797 -1.111 1.757 1 90.38 190 VAL A C 1
ATOM 1457 O O . VAL A 1 190 ? -7.184 -0.036 2.221 1 90.38 190 VAL A O 1
ATOM 1460 N N . LEU A 1 191 ? -6.441 -2.061 2.459 1 84.06 191 LEU A N 1
ATOM 1461 C CA . LEU A 1 191 ? -6.398 -1.941 3.914 1 84.06 191 LEU A CA 1
ATOM 1462 C C . LEU A 1 191 ? -5.348 -0.92 4.344 1 84.06 191 LEU A C 1
ATOM 1464 O O . LEU A 1 191 ? -5.562 -0.172 5.301 1 84.06 191 LEU A O 1
ATOM 1468 N N . ALA A 1 192 ? -4.223 -0.933 3.621 1 83.06 192 ALA A N 1
ATOM 1469 C CA . ALA A 1 192 ? -3.176 0.044 3.914 1 83.06 192 ALA A CA 1
ATOM 1470 C C . ALA A 1 192 ? -3.656 1.464 3.627 1 83.06 192 ALA A C 1
ATOM 1472 O O . ALA A 1 192 ? -3.33 2.396 4.367 1 83.06 192 ALA A O 1
ATOM 1473 N N . ILE A 1 193 ? -4.387 1.611 2.646 1 85.81 193 ILE A N 1
ATOM 1474 C CA . ILE A 1 193 ? -4.887 2.916 2.23 1 85.81 193 ILE A CA 1
ATOM 1475 C C . ILE A 1 193 ? -5.848 3.461 3.285 1 85.81 193 ILE A C 1
ATOM 1477 O O . ILE A 1 193 ? -5.918 4.672 3.504 1 85.81 193 ILE A O 1
ATOM 1481 N N . LEU A 1 194 ? -6.547 2.594 3.969 1 85.25 194 LEU A N 1
ATOM 1482 C CA . LEU A 1 194 ? -7.441 3.031 5.039 1 85.25 194 LEU A CA 1
ATOM 1483 C C . LEU A 1 194 ? -6.684 3.857 6.074 1 85.25 194 LEU A C 1
ATOM 1485 O O . LEU A 1 194 ? -7.16 4.914 6.496 1 85.25 194 LEU A O 1
ATOM 1489 N N . GLY A 1 195 ? -5.57 3.41 6.398 1 76.31 195 GLY A N 1
ATOM 1490 C CA . GLY A 1 195 ? -4.766 4.121 7.379 1 76.31 195 GLY A CA 1
ATOM 1491 C C . GLY A 1 195 ? -4.152 5.398 6.832 1 76.31 195 GLY A C 1
ATOM 1492 O O . GLY A 1 195 ? -4.125 6.422 7.52 1 76.31 195 GLY A O 1
ATOM 1493 N N . TYR A 1 196 ? -3.707 5.34 5.586 1 76.06 196 TYR A N 1
ATOM 1494 C CA . TYR A 1 196 ? -3.025 6.477 4.984 1 76.06 196 TYR A CA 1
ATOM 1495 C C . TYR A 1 196 ? -3.998 7.621 4.723 1 76.06 196 TYR A C 1
ATOM 1497 O O . TYR A 1 196 ? -3.67 8.789 4.945 1 76.06 196 TYR A O 1
ATOM 1505 N N . SER A 1 197 ? -5.129 7.238 4.137 1 81.75 197 SER A N 1
ATOM 1506 C CA . SER A 1 197 ? -6.121 8.25 3.795 1 81.75 197 SER A CA 1
ATOM 1507 C C . SER A 1 197 ? -6.652 8.945 5.043 1 81.75 197 SER A C 1
ATOM 1509 O O . SER A 1 197 ? -6.961 10.141 5.012 1 81.75 197 SER A O 1
ATOM 1511 N N . LEU A 1 198 ? -6.727 8.289 6.145 1 82.06 198 LEU A N 1
ATOM 1512 C CA . LEU A 1 198 ? -7.266 8.836 7.387 1 82.06 198 LEU A CA 1
ATOM 1513 C C . LEU A 1 198 ? -6.309 9.852 7.992 1 82.06 198 LEU A C 1
ATOM 1515 O O . LEU A 1 198 ? -6.742 10.789 8.672 1 82.06 198 LEU A O 1
ATOM 1519 N N . ASN A 1 199 ? -5.051 9.75 7.68 1 79.88 199 ASN A N 1
ATOM 1520 C CA . ASN A 1 199 ? -4.039 10.625 8.273 1 79.88 199 ASN A CA 1
ATOM 1521 C C . ASN A 1 199 ? -4.301 12.094 7.945 1 79.88 199 ASN A C 1
ATOM 1523 O O . ASN A 1 199 ? -4.363 12.93 8.844 1 79.88 199 ASN A O 1
ATOM 1527 N N . ASP A 1 200 ? -4.551 12.367 6.766 1 84.88 200 ASP A N 1
ATOM 1528 C CA . ASP A 1 200 ? -4.77 13.75 6.355 1 84.88 200 ASP A CA 1
ATOM 1529 C C . ASP A 1 200 ? -6.102 14.273 6.887 1 84.88 200 ASP A C 1
ATOM 1531 O O . ASP A 1 200 ? -6.207 15.445 7.27 1 84.88 200 ASP A O 1
ATOM 1535 N N . SER A 1 201 ? -7.07 13.414 6.855 1 87.56 201 SER A N 1
ATOM 1536 C CA . SER A 1 201 ? -8.383 13.812 7.352 1 87.56 201 SER A CA 1
ATOM 1537 C C . SER A 1 201 ? -8.336 14.148 8.836 1 87.56 201 SER A C 1
ATOM 1539 O O . SER A 1 201 ? -8.992 15.078 9.297 1 87.56 201 SER A O 1
ATOM 1541 N N . ILE A 1 202 ? -7.594 13.477 9.562 1 82.81 202 ILE A N 1
ATOM 1542 C CA . ILE A 1 202 ? -7.473 13.695 11 1 82.81 202 ILE A CA 1
ATOM 1543 C C . ILE A 1 202 ? -6.73 15 11.266 1 82.81 202 ILE A C 1
ATOM 1545 O O . ILE A 1 202 ? -7.098 15.758 12.164 1 82.81 202 ILE A O 1
ATOM 1549 N N . VAL A 1 203 ? -5.727 15.234 10.508 1 80.94 203 VAL A N 1
ATOM 1550 C CA . VAL A 1 203 ? -4.934 16.453 10.664 1 80.94 203 VAL A CA 1
ATOM 1551 C C . VAL A 1 203 ? -5.812 17.672 10.422 1 80.94 203 VAL A C 1
ATOM 1553 O O . VAL A 1 203 ? -5.754 18.641 11.18 1 80.94 203 VAL A O 1
ATOM 1556 N N . ILE A 1 204 ? -6.523 17.625 9.422 1 87.94 204 ILE A N 1
ATOM 1557 C CA . ILE A 1 204 ? -7.395 18.734 9.086 1 87.94 204 ILE A CA 1
ATOM 1558 C C . ILE A 1 204 ? -8.484 18.875 10.141 1 87.94 204 ILE A C 1
ATOM 1560 O O . ILE A 1 204 ? -8.82 20 10.562 1 87.94 204 ILE A O 1
ATOM 1564 N N . ALA A 1 205 ? -9.055 17.781 10.555 1 87.19 205 ALA A N 1
ATOM 1565 C CA . ALA A 1 205 ? -10.094 17.797 11.586 1 87.19 205 ALA A CA 1
ATOM 1566 C C . ALA A 1 205 ? -9.562 18.375 12.898 1 87.19 205 ALA A C 1
ATOM 1568 O O . ALA A 1 205 ? -10.273 19.094 13.594 1 87.19 205 ALA A O 1
ATOM 1569 N N . ASP A 1 206 ? -8.391 18.031 13.18 1 83.62 206 ASP A N 1
ATOM 1570 C CA . ASP A 1 206 ? -7.758 18.562 14.391 1 83.62 206 ASP A CA 1
ATOM 1571 C C . ASP A 1 206 ? -7.586 20.078 14.305 1 83.62 206 ASP A C 1
ATOM 1573 O O . ASP A 1 206 ? -7.789 20.797 15.289 1 83.62 206 ASP A O 1
ATOM 1577 N N . ARG A 1 207 ? -7.156 20.484 13.164 1 84.69 207 ARG A N 1
ATOM 1578 C CA . ARG A 1 207 ? -6.973 21.922 12.969 1 84.69 207 ARG A CA 1
ATOM 1579 C C . ARG A 1 207 ? -8.312 22.656 13 1 84.69 207 ARG A C 1
ATOM 1581 O O . ARG A 1 207 ? -8.406 23.766 13.539 1 84.69 207 ARG A O 1
ATOM 1588 N N . VAL A 1 208 ? -9.297 22.109 12.484 1 89.06 208 VAL A N 1
ATOM 1589 C CA . VAL A 1 208 ? -10.641 22.688 12.531 1 89.06 208 VAL A CA 1
ATOM 1590 C C . VAL A 1 208 ? -11.102 22.812 13.984 1 89.06 208 VAL A C 1
ATOM 1592 O O . VAL A 1 208 ? -11.633 23.844 14.383 1 89.06 208 VAL A O 1
ATOM 1595 N N . ARG A 1 209 ? -10.906 21.75 14.695 1 87.06 209 ARG A N 1
ATOM 1596 C CA . ARG A 1 209 ? -11.281 21.75 16.109 1 87.06 209 ARG A CA 1
ATOM 1597 C C . ARG A 1 209 ? -10.547 22.844 16.875 1 87.06 209 ARG A C 1
ATOM 1599 O O . ARG A 1 209 ? -11.148 23.547 17.688 1 87.06 209 ARG A O 1
ATOM 1606 N N . GLU A 1 210 ? -9.312 22.953 16.625 1 83.75 210 GLU A N 1
ATOM 1607 C CA . GLU A 1 210 ? -8.492 23.969 17.281 1 83.75 210 GLU A CA 1
ATOM 1608 C C . GLU A 1 210 ? -8.992 25.375 16.969 1 83.75 210 GLU A C 1
ATOM 1610 O O . GLU A 1 210 ? -9.102 26.219 17.875 1 83.75 210 GLU A O 1
ATOM 1615 N N . VAL A 1 211 ? -9.227 25.594 15.727 1 87.31 211 VAL A N 1
ATOM 1616 C CA . VAL A 1 211 ? -9.68 26.922 15.305 1 87.31 211 VAL A CA 1
ATOM 1617 C C . VAL A 1 211 ? -11.094 27.172 15.836 1 87.31 211 VAL A C 1
ATOM 1619 O O . VAL A 1 211 ? -11.422 28.297 16.219 1 87.31 211 VAL A O 1
ATOM 1622 N N . LEU A 1 212 ? -11.891 26.203 15.836 1 89.31 212 LEU A N 1
ATOM 1623 C CA . LEU A 1 212 ? -13.25 26.297 16.344 1 89.31 212 LEU A CA 1
ATOM 1624 C C . LEU A 1 212 ? -13.25 26.719 17.812 1 89.31 212 LEU A C 1
ATOM 1626 O O . LEU A 1 212 ? -14.078 27.531 18.234 1 89.31 212 LEU A O 1
ATOM 1630 N N . ILE A 1 213 ? -12.375 26.156 18.562 1 86.5 213 ILE A N 1
ATOM 1631 C CA . ILE A 1 213 ? -12.281 26.453 19.984 1 86.5 213 ILE A CA 1
ATOM 1632 C C . ILE A 1 213 ? -11.664 27.844 20.188 1 86.5 213 ILE A C 1
ATOM 1634 O O . ILE A 1 213 ? -12.102 28.609 21.047 1 86.5 213 ILE A O 1
ATOM 1638 N N . ALA A 1 214 ? -10.75 28.188 19.359 1 86.94 214 ALA A N 1
ATOM 1639 C CA . ALA A 1 214 ? -10.031 29.438 19.484 1 86.94 214 ALA A CA 1
ATOM 1640 C C . ALA A 1 214 ? -10.883 30.609 19 1 86.94 214 ALA A C 1
ATOM 1642 O O . ALA A 1 214 ? -10.789 31.719 19.531 1 86.94 214 ALA A O 1
ATOM 1643 N N . LYS A 1 215 ? -11.578 30.344 17.984 1 91.19 215 LYS A N 1
ATOM 1644 C CA . LYS A 1 215 ? -12.398 31.391 17.375 1 91.19 215 LYS A CA 1
ATOM 1645 C C . LYS A 1 215 ? -13.844 30.922 17.219 1 91.19 215 LYS A C 1
ATOM 1647 O O . LYS A 1 215 ? -14.344 30.812 16.094 1 91.19 215 LYS A O 1
ATOM 1652 N N . PRO A 1 216 ? -14.539 30.859 18.25 1 88.25 216 PRO A N 1
ATOM 1653 C CA . PRO A 1 216 ? -15.891 30.281 18.219 1 88.25 216 PRO A CA 1
ATOM 1654 C C . PRO A 1 216 ? -16.875 31.141 17.422 1 88.25 216 PRO A C 1
ATOM 1656 O O . PRO A 1 216 ? -17.922 30.641 17 1 88.25 216 PRO A O 1
ATOM 1659 N N . LYS A 1 217 ? -16.547 32.406 17.172 1 89.38 217 LYS A N 1
ATOM 1660 C CA . LYS A 1 217 ? -17.484 33.312 16.5 1 89.38 217 LYS A CA 1
ATOM 1661 C C . LYS A 1 217 ? -17.219 33.344 14.992 1 89.38 217 LYS A C 1
ATOM 1663 O O . LYS A 1 217 ? -18.031 33.875 14.227 1 89.38 217 LYS A O 1
ATOM 1668 N N . MET A 1 218 ? -16.219 32.719 14.562 1 89.38 218 MET A N 1
ATOM 1669 C CA . MET A 1 218 ? -15.898 32.688 13.141 1 89.38 218 MET A CA 1
ATOM 1670 C C . MET A 1 218 ? -16.844 31.734 12.406 1 89.38 218 MET A C 1
ATOM 1672 O O . MET A 1 218 ? -17.234 30.703 12.945 1 89.38 218 MET A O 1
ATOM 1676 N N . ALA A 1 219 ? -17.141 32.219 11.188 1 89.56 219 ALA A N 1
ATOM 1677 C CA . ALA A 1 219 ? -18.016 31.375 10.367 1 89.56 219 ALA A CA 1
ATOM 1678 C C . ALA A 1 219 ? -17.359 30.016 10.086 1 89.56 219 ALA A C 1
ATOM 1680 O O . ALA A 1 219 ? -16.156 29.938 9.859 1 89.56 219 ALA A O 1
ATOM 1681 N N . ILE A 1 220 ? -18.141 29 10.094 1 88.38 220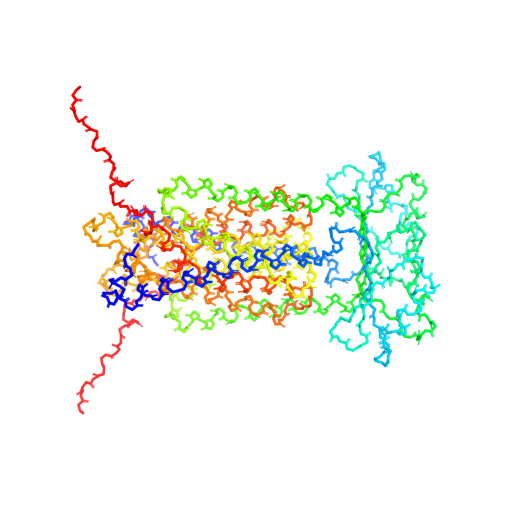 ILE A N 1
ATOM 1682 C CA . ILE A 1 220 ? -17.656 27.625 9.992 1 88.38 220 ILE A CA 1
ATOM 1683 C C . ILE A 1 220 ? -16.953 27.438 8.656 1 88.38 220 ILE A C 1
ATOM 1685 O O . ILE A 1 220 ? -15.969 26.688 8.562 1 88.38 220 ILE A O 1
ATOM 1689 N N . ASP A 1 221 ? -17.453 27.984 7.598 1 89.06 221 ASP A N 1
ATOM 1690 C CA . ASP A 1 221 ? -16.812 27.859 6.289 1 89.06 221 ASP A CA 1
ATOM 1691 C C . ASP A 1 221 ? -15.414 28.469 6.293 1 89.06 221 ASP A C 1
ATOM 1693 O O . ASP A 1 221 ? -14.492 27.938 5.672 1 89.06 221 ASP A O 1
ATOM 1697 N N . GLU A 1 222 ? -15.266 29.547 6.996 1 90.31 222 GLU A N 1
ATOM 1698 C CA . GLU A 1 222 ? -13.961 30.188 7.117 1 90.31 222 GLU A CA 1
ATOM 1699 C C . GLU A 1 222 ? -13.016 29.344 7.98 1 90.31 222 GLU A C 1
ATOM 1701 O O . GLU A 1 222 ? -11.812 29.328 7.746 1 90.31 222 GLU A O 1
ATOM 1706 N N . ILE A 1 223 ? -13.609 28.797 8.984 1 90.81 223 ILE A N 1
ATOM 1707 C CA . ILE A 1 223 ? -12.812 27.953 9.875 1 90.81 223 ILE A CA 1
ATOM 1708 C C . ILE A 1 223 ? -12.258 26.766 9.086 1 90.81 223 ILE A C 1
ATOM 1710 O O . ILE A 1 223 ? -11.062 26.469 9.164 1 90.81 223 ILE A O 1
ATOM 1714 N N . CYS A 1 224 ? -13.133 26.188 8.359 1 90.75 224 CYS A N 1
ATOM 1715 C CA . CYS A 1 224 ? -12.719 25.031 7.574 1 90.75 224 CYS A CA 1
ATOM 1716 C C . CYS A 1 224 ? -11.695 25.422 6.516 1 90.75 224 CYS A C 1
ATOM 1718 O O . CYS A 1 224 ? -10.703 24.719 6.312 1 90.75 224 CYS A O 1
ATOM 1720 N N . SER A 1 225 ? -11.953 26.484 5.852 1 91.56 225 SER A N 1
ATOM 1721 C CA . SER A 1 225 ? -11.023 26.953 4.828 1 91.56 225 SER A CA 1
ATOM 1722 C C . SER A 1 225 ? -9.68 27.328 5.434 1 91.56 225 SER A C 1
ATOM 1724 O O . SER A 1 225 ? -8.633 27.062 4.844 1 91.56 225 SER A O 1
ATOM 1726 N N . SER A 1 226 ? -9.703 27.953 6.574 1 90.44 226 SER A N 1
ATOM 1727 C CA . SER A 1 226 ? -8.461 28.328 7.25 1 90.44 226 SER A CA 1
ATOM 1728 C C . SER A 1 226 ? -7.68 27.094 7.695 1 90.44 226 SER A C 1
ATOM 1730 O O . SER A 1 226 ? -6.449 27.094 7.656 1 90.44 226 SER A O 1
ATOM 1732 N N . ALA A 1 227 ? -8.398 26.109 8.164 1 89.62 227 ALA A N 1
ATOM 1733 C CA . ALA A 1 227 ? -7.762 24.859 8.586 1 89.62 227 ALA A CA 1
ATOM 1734 C C . ALA A 1 227 ? -7.094 24.172 7.402 1 89.62 227 ALA A C 1
ATOM 1736 O O . ALA A 1 227 ? -5.977 23.656 7.523 1 89.62 227 ALA A O 1
ATOM 1737 N N . VAL A 1 228 ? -7.758 24.188 6.305 1 90.06 228 VAL A N 1
ATOM 1738 C CA . VAL A 1 228 ? -7.223 23.562 5.094 1 90.06 228 VAL A CA 1
ATOM 1739 C C . VAL A 1 228 ? -5.973 24.312 4.645 1 90.06 228 VAL A C 1
ATOM 1741 O O . VAL A 1 228 ? -4.973 23.703 4.27 1 90.06 228 VAL A O 1
ATOM 1744 N N . GLN A 1 229 ? -6.074 25.562 4.68 1 89.62 229 GLN A N 1
ATOM 1745 C CA . GLN A 1 229 ? -4.941 26.391 4.27 1 89.62 229 GLN A CA 1
ATOM 1746 C C . GLN A 1 229 ? -3.738 26.156 5.18 1 89.62 229 GLN A C 1
ATOM 1748 O O . GLN A 1 229 ? -2.607 26.047 4.703 1 89.62 229 GLN A O 1
ATOM 1753 N N . ALA A 1 230 ? -3.967 26.062 6.414 1 82.81 230 ALA A N 1
ATOM 1754 C CA . ALA A 1 230 ? -2.908 25.938 7.41 1 82.81 230 ALA A CA 1
ATOM 1755 C C . ALA A 1 230 ? -2.232 24.562 7.309 1 82.81 230 ALA A C 1
ATOM 1757 O O . ALA A 1 230 ? -1.053 24.422 7.645 1 82.81 230 ALA A O 1
ATOM 1758 N N . THR A 1 231 ? -2.945 23.578 6.852 1 83.06 231 THR A N 1
ATOM 1759 C CA . THR A 1 231 ? -2.41 22.219 6.828 1 83.06 231 THR A CA 1
ATOM 1760 C C . THR A 1 231 ? -2.033 21.812 5.406 1 83.06 231 THR A C 1
ATOM 1762 O O . THR A 1 231 ? -1.502 20.719 5.188 1 83.06 231 THR A O 1
ATOM 1765 N N . PHE A 1 232 ? -2.266 22.656 4.477 1 85.31 232 PHE A N 1
ATOM 1766 C CA . PHE A 1 232 ? -2.125 22.328 3.064 1 85.31 232 PHE A CA 1
ATOM 1767 C C . PHE A 1 232 ? -0.701 21.891 2.752 1 85.31 232 PHE A C 1
ATOM 1769 O O . PHE A 1 232 ? -0.493 20.875 2.084 1 85.31 232 PHE A O 1
ATOM 1776 N N . SER A 1 233 ? 0.219 22.672 3.146 1 79.19 233 SER A N 1
ATOM 1777 C CA . SER A 1 233 ? 1.616 22.375 2.859 1 79.19 233 SER A CA 1
ATOM 1778 C C . SER A 1 233 ? 2.008 21 3.418 1 79.19 233 SER A C 1
ATOM 1780 O O . SER A 1 233 ? 2.693 20.234 2.748 1 79.19 233 SER A O 1
ATOM 1782 N N . ARG A 1 234 ? 1.603 20.766 4.598 1 71.5 234 ARG A N 1
ATOM 1783 C CA . ARG A 1 234 ? 1.902 19.469 5.219 1 71.5 234 ARG A CA 1
ATOM 1784 C C . ARG A 1 234 ? 1.244 18.328 4.457 1 71.5 234 ARG A C 1
ATOM 1786 O O . ARG A 1 234 ? 1.871 17.297 4.215 1 71.5 234 ARG A O 1
ATOM 1793 N N . THR A 1 235 ? 0.025 18.5 4.148 1 81.19 235 THR A N 1
ATOM 1794 C CA . THR A 1 235 ? -0.727 17.484 3.414 1 81.19 235 THR A CA 1
ATOM 1795 C C . THR A 1 235 ? -0.064 17.188 2.072 1 81.19 235 THR A C 1
ATOM 1797 O O . THR A 1 235 ? 0.083 16.031 1.691 1 81.19 235 THR A O 1
ATOM 1800 N N . MET A 1 236 ? 0.361 18.219 1.467 1 82.94 236 MET A N 1
ATOM 1801 C CA . MET A 1 236 ? 0.98 18.047 0.156 1 82.94 236 MET A CA 1
ATOM 1802 C C . MET A 1 236 ? 2.332 17.344 0.278 1 82.94 236 MET A C 1
ATOM 1804 O O . MET A 1 236 ? 2.686 16.516 -0.562 1 82.94 236 MET A O 1
ATOM 1808 N N . VAL A 1 237 ? 3.025 17.688 1.25 1 77.5 237 VAL A N 1
ATOM 1809 C CA . VAL A 1 237 ? 4.359 17.125 1.423 1 77.5 237 VAL A CA 1
ATOM 1810 C C . VAL A 1 237 ? 4.25 15.648 1.813 1 77.5 237 VAL A C 1
ATOM 1812 O O . VAL A 1 237 ? 4.961 14.805 1.268 1 77.5 237 VAL A O 1
ATOM 1815 N N . THR A 1 238 ? 3.406 15.312 2.76 1 77.88 238 THR A N 1
ATOM 1816 C CA . THR A 1 238 ? 3.26 13.938 3.215 1 77.88 238 THR A CA 1
ATOM 1817 C C . THR A 1 238 ? 2.703 13.055 2.1 1 77.88 238 THR A C 1
ATOM 1819 O O . THR A 1 238 ? 3.219 11.969 1.846 1 77.88 238 THR A O 1
ATOM 1822 N N . SER A 1 239 ? 1.687 13.539 1.426 1 85.25 239 SER A N 1
ATOM 1823 C CA . SER A 1 239 ? 1.119 12.789 0.31 1 85.25 239 SER A CA 1
ATOM 1824 C C . SER A 1 239 ? 2.105 12.695 -0.851 1 85.25 239 SER A C 1
ATOM 1826 O O . SER A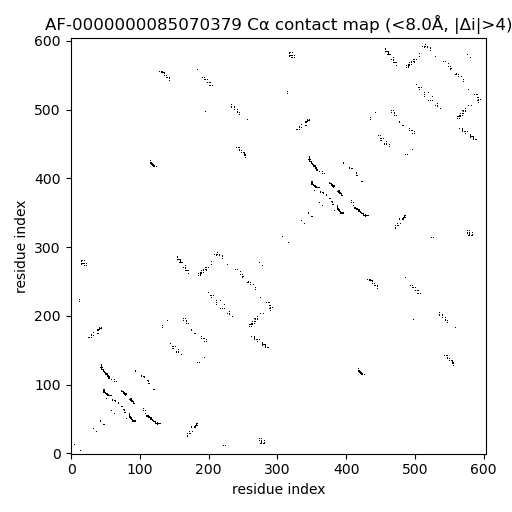 1 239 ? 2.227 11.641 -1.485 1 85.25 239 SER A O 1
ATOM 1828 N N . GLY A 1 240 ? 2.783 13.812 -1.144 1 82.56 240 GLY A N 1
ATOM 1829 C CA . GLY A 1 240 ? 3.734 13.836 -2.242 1 82.56 240 GLY A CA 1
ATOM 1830 C C . GLY A 1 240 ? 4.887 12.859 -2.057 1 82.56 240 GLY A C 1
ATOM 1831 O O . GLY A 1 240 ? 5.25 12.141 -2.984 1 82.56 240 GLY A O 1
ATOM 1832 N N . THR A 1 241 ? 5.426 12.867 -0.912 1 78.12 241 THR A N 1
ATOM 1833 C CA . THR A 1 241 ? 6.555 11.984 -0.641 1 78.12 241 THR A CA 1
ATOM 1834 C C . THR A 1 241 ? 6.129 10.523 -0.723 1 78.12 241 THR A C 1
ATOM 1836 O O . THR A 1 241 ? 6.859 9.688 -1.259 1 78.12 241 THR A O 1
ATOM 1839 N N . THR A 1 242 ? 5.031 10.164 -0.155 1 83 242 THR A N 1
ATOM 1840 C CA . THR A 1 242 ? 4.539 8.797 -0.222 1 83 242 THR A CA 1
ATOM 1841 C C . THR A 1 242 ? 4.227 8.398 -1.663 1 83 242 THR A C 1
ATOM 1843 O O . THR A 1 242 ? 4.473 7.262 -2.07 1 83 242 THR A O 1
ATOM 1846 N N . LEU A 1 243 ? 3.672 9.383 -2.461 1 86.88 243 LEU A N 1
ATOM 1847 C CA . LEU A 1 243 ? 3.357 9.109 -3.857 1 86.88 243 LEU A CA 1
ATOM 1848 C C . LEU A 1 243 ? 4.625 8.812 -4.652 1 86.88 243 LEU A C 1
ATOM 1850 O O . LEU A 1 243 ? 4.613 7.988 -5.566 1 86.88 243 LEU A O 1
ATOM 1854 N N . PHE A 1 244 ? 5.676 9.445 -4.305 1 81.81 244 PHE A N 1
ATOM 1855 C CA . PHE A 1 244 ? 6.938 9.195 -4.992 1 81.81 244 PHE A CA 1
ATOM 1856 C C . PHE A 1 244 ? 7.43 7.777 -4.719 1 81.81 244 PHE A C 1
ATOM 1858 O O . PHE A 1 244 ? 7.902 7.094 -5.629 1 81.81 244 PHE A O 1
ATOM 1865 N N . THR A 1 245 ? 7.34 7.375 -3.52 1 81.44 245 THR A N 1
ATOM 1866 C CA . THR A 1 245 ? 7.797 6.035 -3.166 1 81.44 245 THR A CA 1
ATOM 1867 C C . THR A 1 245 ? 6.938 4.977 -3.848 1 81.44 245 THR A C 1
ATOM 1869 O O . THR A 1 245 ? 7.457 3.975 -4.344 1 81.44 245 THR A O 1
ATOM 1872 N N . VAL A 1 246 ? 5.645 5.199 -3.887 1 87.06 246 VAL A N 1
ATOM 1873 C CA . VAL A 1 246 ? 4.727 4.242 -4.496 1 87.06 246 VAL A CA 1
ATOM 1874 C C . VAL A 1 246 ? 4.922 4.234 -6.012 1 87.06 246 VAL A C 1
ATOM 1876 O O . VAL A 1 246 ? 4.801 3.189 -6.656 1 87.06 246 VAL A O 1
ATOM 1879 N N . ALA A 1 247 ? 5.25 5.402 -6.504 1 88.5 247 ALA A N 1
ATOM 1880 C CA . ALA A 1 247 ? 5.516 5.477 -7.938 1 88.5 247 ALA A CA 1
ATOM 1881 C C . ALA A 1 247 ? 6.762 4.672 -8.305 1 88.5 247 ALA A C 1
ATOM 1883 O O . ALA A 1 247 ? 6.801 4.023 -9.352 1 88.5 247 ALA A O 1
ATOM 1884 N N . ALA A 1 248 ? 7.73 4.793 -7.52 1 82.94 248 ALA A N 1
ATOM 1885 C CA . ALA A 1 248 ? 8.93 3.992 -7.742 1 82.94 248 ALA A CA 1
ATOM 1886 C C . ALA A 1 248 ? 8.609 2.502 -7.734 1 82.94 248 ALA A C 1
ATOM 1888 O O . ALA A 1 248 ? 9.141 1.737 -8.539 1 82.94 248 ALA A O 1
ATOM 1889 N N . LEU A 1 249 ? 7.781 2.07 -6.859 1 82.75 249 LEU A N 1
ATOM 1890 C CA . LEU A 1 249 ? 7.352 0.678 -6.797 1 82.75 249 LEU A CA 1
ATOM 1891 C C . LEU A 1 249 ? 6.562 0.296 -8.039 1 82.75 249 LEU A C 1
ATOM 1893 O O . LEU A 1 249 ? 6.719 -0.808 -8.57 1 82.75 249 LEU A O 1
ATOM 1897 N N . TRP A 1 250 ? 5.707 1.231 -8.422 1 89.06 250 TRP A N 1
ATOM 1898 C CA . TRP A 1 250 ? 4.863 0.992 -9.594 1 89.06 250 TRP A CA 1
ATOM 1899 C C . TRP A 1 250 ? 5.711 0.774 -10.844 1 89.06 250 TRP A C 1
ATOM 1901 O O . TRP A 1 250 ? 5.414 -0.103 -11.656 1 89.06 250 TRP A O 1
ATOM 1911 N N . ILE A 1 251 ? 6.773 1.464 -10.922 1 86.5 251 ILE A N 1
ATOM 1912 C CA . ILE A 1 251 ? 7.578 1.437 -12.141 1 86.5 251 ILE A CA 1
ATOM 1913 C C . ILE A 1 251 ? 8.633 0.341 -12.039 1 86.5 251 ILE A C 1
ATOM 1915 O O . ILE A 1 251 ? 8.922 -0.348 -13.016 1 86.5 251 ILE A O 1
ATOM 1919 N N . MET A 1 252 ? 9.102 0.053 -10.836 1 82.88 252 MET A N 1
ATOM 1920 C CA . MET A 1 252 ? 10.289 -0.787 -10.719 1 82.88 252 MET A CA 1
ATOM 1921 C C . MET A 1 252 ? 9.969 -2.068 -9.953 1 82.88 252 MET A C 1
ATOM 1923 O O . MET A 1 252 ? 10.781 -3 -9.938 1 82.88 252 MET A O 1
ATOM 1927 N N . GLY A 1 253 ? 8.898 -2.176 -9.352 1 79.69 253 GLY A N 1
ATOM 1928 C CA . GLY A 1 253 ? 8.602 -3.277 -8.445 1 79.69 253 GLY A CA 1
ATOM 1929 C C . GLY A 1 253 ? 8.242 -4.562 -9.172 1 79.69 253 GLY A C 1
ATOM 1930 O O . GLY A 1 253 ? 8.281 -5.645 -8.586 1 79.69 253 GLY A O 1
ATOM 1931 N N . GLY A 1 254 ? 7.938 -4.504 -10.492 1 79.44 254 GLY A N 1
ATOM 1932 C CA . GLY A 1 254 ? 7.602 -5.691 -11.258 1 79.44 254 GLY A CA 1
ATOM 1933 C C . GLY A 1 254 ? 6.109 -5.906 -11.406 1 79.44 254 GLY A C 1
ATOM 1934 O O . GLY A 1 254 ? 5.312 -5.242 -10.734 1 79.44 254 GLY A O 1
ATOM 1935 N N . ALA A 1 255 ? 5.758 -6.91 -12.133 1 80.31 255 ALA A N 1
ATOM 1936 C CA . ALA A 1 255 ? 4.367 -7.148 -12.523 1 80.31 255 ALA A CA 1
ATOM 1937 C C . ALA A 1 255 ? 3.525 -7.57 -11.32 1 80.31 255 ALA A C 1
ATOM 1939 O O . ALA A 1 255 ? 2.385 -7.125 -11.172 1 80.31 255 ALA A O 1
ATOM 1940 N N . PRO A 1 256 ? 4.109 -8.398 -10.445 1 79.31 256 PRO A N 1
ATOM 1941 C CA . PRO A 1 256 ? 3.279 -8.867 -9.336 1 79.31 256 PRO A CA 1
ATOM 1942 C C . PRO A 1 256 ? 2.875 -7.742 -8.383 1 79.31 256 PRO A C 1
ATOM 1944 O O . PRO A 1 256 ? 1.862 -7.848 -7.691 1 79.31 256 PRO A O 1
ATOM 1947 N N . LEU A 1 257 ? 3.678 -6.656 -8.398 1 86.31 257 LEU A N 1
ATOM 1948 C CA . LEU A 1 257 ? 3.396 -5.578 -7.461 1 86.31 257 LEU A CA 1
ATOM 1949 C C . LEU A 1 257 ? 2.695 -4.418 -8.156 1 86.31 257 LEU A C 1
ATOM 1951 O O . LEU A 1 257 ? 2.418 -3.391 -7.531 1 86.31 257 LEU A O 1
ATOM 1955 N N . GLN A 1 258 ? 2.355 -4.578 -9.398 1 88.31 258 GLN A N 1
ATOM 1956 C CA . GLN A 1 258 ? 1.732 -3.508 -10.172 1 88.31 258 GLN A CA 1
ATOM 1957 C C . GLN A 1 258 ? 0.356 -3.156 -9.609 1 88.31 258 GLN A C 1
ATOM 1959 O O . GLN A 1 258 ? 0.038 -1.979 -9.43 1 88.31 258 GLN A O 1
ATOM 1964 N N . GLY A 1 259 ? -0.446 -4.16 -9.391 1 90.94 259 GLY A N 1
ATOM 1965 C CA . GLY A 1 259 ? -1.771 -3.91 -8.844 1 90.94 259 GLY A CA 1
ATOM 1966 C C . GLY A 1 259 ? -1.741 -3.223 -7.492 1 90.94 259 GLY A C 1
ATOM 1967 O O . GLY A 1 259 ? -2.527 -2.307 -7.238 1 90.94 259 GLY A O 1
ATOM 1968 N N . PHE A 1 260 ? -0.862 -3.697 -6.613 1 90.44 260 PHE A N 1
ATOM 1969 C CA . PHE A 1 260 ? -0.678 -3.1 -5.297 1 90.44 260 PHE A CA 1
ATOM 1970 C C . PHE A 1 260 ? -0.303 -1.627 -5.418 1 90.44 260 PHE A C 1
ATOM 1972 O O . PHE A 1 260 ? -0.874 -0.776 -4.734 1 90.44 260 PHE A O 1
ATOM 1979 N N . SER A 1 261 ? 0.652 -1.342 -6.297 1 92.62 261 SER A N 1
ATOM 1980 C CA . SER A 1 261 ? 1.163 0.014 -6.477 1 92.62 261 SER A CA 1
ATOM 1981 C C . SER A 1 261 ? 0.088 0.942 -7.027 1 92.62 261 SER A C 1
ATOM 1983 O O . SER A 1 261 ? -0.009 2.102 -6.621 1 92.62 261 SER A O 1
ATOM 1985 N N . ILE A 1 262 ? -0.681 0.429 -7.922 1 94.62 262 ILE A N 1
ATOM 1986 C CA . ILE A 1 262 ? -1.754 1.223 -8.508 1 94.62 262 ILE A CA 1
ATOM 1987 C C . ILE A 1 262 ? -2.789 1.564 -7.441 1 94.62 262 ILE A C 1
ATOM 1989 O O . ILE A 1 262 ? -3.234 2.709 -7.344 1 94.62 262 ILE A O 1
ATOM 1993 N N . ALA A 1 263 ? -3.148 0.565 -6.695 1 94.81 263 ALA A N 1
ATOM 1994 C CA . ALA A 1 263 ? -4.113 0.776 -5.621 1 94.81 263 ALA A CA 1
ATOM 1995 C C . ALA A 1 263 ? -3.619 1.832 -4.637 1 94.81 263 ALA A C 1
ATOM 1997 O O . ALA A 1 263 ? -4.359 2.748 -4.273 1 94.81 263 ALA A O 1
ATOM 1998 N N . MET A 1 264 ? -2.406 1.719 -4.254 1 92.25 264 MET A N 1
ATOM 1999 C CA . MET A 1 264 ? -1.83 2.65 -3.287 1 92.25 264 MET A CA 1
ATOM 2000 C C . MET A 1 264 ? -1.728 4.055 -3.879 1 92.25 264 MET A C 1
ATOM 2002 O O . MET A 1 264 ? -2.027 5.039 -3.203 1 92.25 264 MET A O 1
ATOM 2006 N N . PHE A 1 265 ? -1.273 4.09 -5.105 1 93.81 265 PHE A N 1
ATOM 2007 C CA . PHE A 1 265 ? -1.101 5.375 -5.773 1 93.81 265 PHE A CA 1
ATOM 2008 C C . PHE A 1 265 ? -2.428 6.117 -5.871 1 93.81 265 PHE A C 1
ATOM 2010 O O . PHE A 1 265 ? -2.518 7.289 -5.492 1 93.81 265 PHE A O 1
ATOM 2017 N N . LEU A 1 266 ? -3.428 5.445 -6.312 1 94.62 266 LEU A N 1
ATOM 2018 C CA . LEU A 1 266 ? -4.758 6.031 -6.449 1 94.62 266 LEU A CA 1
ATOM 2019 C C . LEU A 1 266 ? -5.344 6.379 -5.086 1 94.62 266 LEU A C 1
ATOM 2021 O O . LEU A 1 266 ? -5.957 7.438 -4.922 1 94.62 266 LEU A O 1
ATOM 2025 N N . GLY A 1 267 ? -5.188 5.516 -4.141 1 92.94 267 GLY A N 1
ATOM 2026 C CA . GLY A 1 267 ? -5.707 5.754 -2.803 1 92.94 267 GLY A CA 1
ATOM 2027 C C . GLY A 1 267 ? -5.133 6.996 -2.15 1 92.94 267 GLY A C 1
ATOM 2028 O O . GLY A 1 267 ? -5.863 7.781 -1.543 1 92.94 267 GLY A O 1
ATOM 2029 N N . ILE A 1 268 ? -3.83 7.176 -2.295 1 90.75 268 ILE A N 1
ATOM 2030 C CA . ILE A 1 268 ? -3.168 8.328 -1.694 1 90.75 268 ILE A CA 1
ATOM 2031 C C . ILE A 1 268 ? -3.6 9.602 -2.412 1 90.75 268 ILE A C 1
ATOM 2033 O O . ILE A 1 268 ? -3.889 10.617 -1.772 1 90.75 268 ILE A O 1
ATOM 2037 N N . MET A 1 269 ? -3.637 9.523 -3.715 1 92.62 269 MET A N 1
ATOM 2038 C CA . MET A 1 269 ? -4.016 10.688 -4.508 1 92.62 269 MET A CA 1
ATOM 2039 C C . MET A 1 269 ? -5.438 11.133 -4.18 1 92.62 269 MET A C 1
ATOM 2041 O O . MET A 1 269 ? -5.676 12.297 -3.861 1 92.62 269 MET A O 1
ATOM 2045 N N . ILE A 1 270 ? -6.352 10.234 -4.191 1 92.06 270 ILE A N 1
ATOM 2046 C CA . ILE A 1 270 ? -7.758 10.547 -3.957 1 92.06 270 ILE A CA 1
ATOM 2047 C C . ILE A 1 270 ? -7.977 10.891 -2.484 1 92.06 270 ILE A C 1
ATOM 2049 O O . ILE A 1 270 ? -8.82 11.727 -2.154 1 92.06 270 ILE A O 1
ATOM 2053 N N . GLY A 1 271 ? -7.281 10.195 -1.624 1 91.06 271 GLY A N 1
ATOM 2054 C CA . GLY A 1 271 ? -7.371 10.484 -0.203 1 91.06 271 GLY A CA 1
ATOM 2055 C C . GLY A 1 271 ? -6.949 11.906 0.141 1 91.06 271 GLY A C 1
ATOM 2056 O O . GLY A 1 271 ? -7.543 12.539 1.017 1 91.06 271 GLY A O 1
ATOM 2057 N N . THR A 1 272 ? -5.941 12.352 -0.552 1 90 272 THR A N 1
ATOM 2058 C CA . THR A 1 272 ? -5.465 13.719 -0.338 1 90 272 THR A CA 1
ATOM 2059 C C . THR A 1 272 ? -6.52 14.734 -0.77 1 90 272 THR A C 1
ATOM 2061 O O . THR A 1 272 ? -6.816 15.68 -0.036 1 90 272 THR A O 1
ATOM 2064 N N . ILE A 1 273 ? -7.152 14.477 -1.835 1 90.06 273 ILE A N 1
ATOM 2065 C CA . ILE A 1 273 ? -8.156 15.391 -2.373 1 90.06 273 ILE A CA 1
ATOM 2066 C C . ILE A 1 273 ? -9.414 15.352 -1.501 1 90.06 273 ILE A C 1
ATOM 2068 O O . ILE A 1 273 ? -9.984 16.391 -1.181 1 90.06 273 ILE A O 1
ATOM 2072 N N . SER A 1 274 ? -9.766 14.195 -1.123 1 92.12 274 SER A N 1
ATOM 2073 C CA . SER A 1 274 ? -11 14.039 -0.361 1 92.12 274 SER A CA 1
ATOM 2074 C C . SER A 1 274 ? -10.859 14.617 1.042 1 92.12 274 SER A C 1
ATOM 2076 O O . SER A 1 274 ? -11.836 15.094 1.623 1 92.12 274 SER A O 1
ATOM 2078 N N . SER A 1 275 ? -9.688 14.578 1.595 1 90.44 275 SER A N 1
ATOM 2079 C CA . SER A 1 275 ? -9.477 15.102 2.941 1 90.44 275 SER A CA 1
ATOM 2080 C C . SER A 1 275 ? -9.719 16.609 2.996 1 90.44 275 SER A C 1
ATOM 2082 O O . SER A 1 275 ? -10.172 17.125 4.016 1 90.44 275 SER A O 1
ATOM 2084 N N . VAL A 1 276 ? -9.469 17.281 1.902 1 88.19 276 VAL A N 1
ATOM 2085 C CA . VAL A 1 276 ? -9.633 18.734 1.826 1 88.19 276 VAL A CA 1
ATOM 2086 C C . VAL A 1 276 ? -11.07 19.062 1.418 1 88.19 276 VAL A C 1
ATOM 2088 O O . VAL A 1 276 ? -11.586 20.125 1.777 1 88.19 276 VAL A O 1
ATOM 2091 N N . SER A 1 277 ? -11.68 18.172 0.769 1 90.25 277 SER A N 1
ATOM 2092 C CA . SER A 1 277 ? -13.008 18.422 0.222 1 90.25 277 SER A CA 1
ATOM 2093 C C . SER A 1 277 ? -14.094 17.844 1.114 1 90.25 277 SER A C 1
ATOM 2095 O O . SER A 1 277 ? -14.492 18.453 2.109 1 90.25 277 SER A O 1
ATOM 2097 N N . VAL A 1 278 ? -14.383 16.594 0.926 1 87.12 278 VAL A N 1
ATOM 2098 C CA . VAL A 1 278 ? -15.469 15.914 1.619 1 87.12 278 VAL A CA 1
ATOM 2099 C C . VAL A 1 278 ? -15.195 15.906 3.123 1 87.12 278 VAL A C 1
ATOM 2101 O O . VAL A 1 278 ? -16.125 15.984 3.928 1 87.12 278 VAL A O 1
ATOM 2104 N N . GLY A 1 279 ? -14.016 15.828 3.465 1 88.12 279 GLY A N 1
ATOM 2105 C CA . GLY A 1 279 ? -13.641 15.781 4.867 1 88.12 279 GLY A CA 1
ATOM 2106 C C . GLY A 1 279 ? -13.992 17.047 5.629 1 88.12 279 GLY A C 1
ATOM 2107 O O . GLY A 1 279 ? -14.242 17 6.836 1 88.12 279 GLY A O 1
ATOM 2108 N N . THR A 1 280 ? -14.047 18.125 4.906 1 88 280 THR A N 1
ATOM 2109 C CA . THR A 1 280 ? -14.281 19.391 5.602 1 88 280 THR A CA 1
ATOM 2110 C C . THR A 1 280 ? -15.672 19.938 5.297 1 88 280 THR A C 1
ATOM 2112 O O . THR A 1 280 ? -16.234 20.688 6.09 1 88 280 THR A O 1
ATOM 2115 N N . CYS A 1 281 ? -16.297 19.531 4.281 1 86.5 281 CYS A N 1
ATOM 2116 C CA . CYS A 1 281 ? -17.562 20.094 3.857 1 86.5 281 CYS A CA 1
ATOM 2117 C C . CYS A 1 281 ? -18.719 19.438 4.605 1 86.5 281 CYS A C 1
ATOM 2119 O O . CYS A 1 281 ? -19.734 20.094 4.887 1 86.5 281 CYS A O 1
ATOM 2121 N N . LEU A 1 282 ? -18.578 18.203 4.902 1 87.19 282 LEU A N 1
ATOM 2122 C CA . LEU A 1 282 ? -19.672 17.531 5.582 1 87.19 282 LEU A CA 1
ATOM 2123 C C . LEU A 1 282 ? -19.844 18.062 7 1 87.19 282 LEU A C 1
ATOM 2125 O O . LEU A 1 282 ? -20.953 18.391 7.406 1 87.19 282 LEU A O 1
ATOM 2129 N N . PRO A 1 283 ? -18.797 18.188 7.703 1 86.5 283 PRO A N 1
ATOM 2130 C CA . PRO A 1 283 ? -18.969 18.781 9.031 1 86.5 283 PRO A CA 1
ATOM 2131 C C . PRO A 1 283 ? -19.562 20.188 8.969 1 86.5 283 PRO A C 1
ATOM 2133 O O . PRO A 1 283 ? -20.328 20.578 9.852 1 86.5 283 PRO A O 1
ATOM 2136 N N . GLU A 1 284 ? -19.172 20.906 7.965 1 88.19 284 GLU A N 1
ATOM 2137 C CA . GLU A 1 284 ? -19.734 22.234 7.762 1 88.19 284 GLU A CA 1
ATOM 2138 C C . GLU A 1 284 ? -21.234 22.172 7.516 1 88.19 284 GLU A C 1
ATOM 2140 O O . GLU A 1 284 ? -22 22.969 8.07 1 88.19 284 GLU A O 1
ATOM 2145 N N . TYR A 1 285 ? -21.641 21.25 6.75 1 87.44 285 TYR A N 1
ATOM 2146 C CA . TYR A 1 285 ? -23.047 21.047 6.434 1 87.44 285 TYR A CA 1
ATOM 2147 C C . TYR A 1 285 ? -23.828 20.609 7.668 1 87.44 285 TYR A C 1
ATOM 2149 O O . TYR A 1 285 ? -25 20.969 7.836 1 87.44 285 TYR A O 1
ATOM 2157 N N . LEU A 1 286 ? -23.125 19.922 8.531 1 88.12 286 LEU A N 1
ATOM 2158 C CA . LEU A 1 286 ? -23.766 19.406 9.75 1 88.12 286 LEU A CA 1
ATOM 2159 C C . LEU A 1 286 ? -23.688 20.453 10.867 1 88.12 286 LEU A C 1
A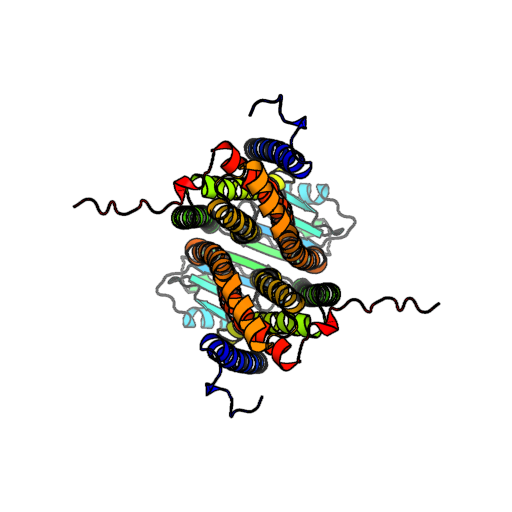TOM 2161 O O . LEU A 1 286 ? -24.156 20.203 11.984 1 88.12 286 LEU A O 1
ATOM 2165 N N . LYS A 1 287 ? -23.156 21.547 10.602 1 85.31 287 LYS A N 1
ATOM 2166 C CA . LYS A 1 287 ? -23.141 22.719 11.477 1 85.31 287 LYS A CA 1
ATOM 2167 C C . LYS A 1 287 ? -22.391 22.422 12.773 1 85.31 287 LYS A C 1
ATOM 2169 O O . LYS A 1 287 ? -22.906 22.672 13.867 1 85.31 287 LYS A O 1
ATOM 2174 N N . VAL A 1 288 ? -21.203 21.922 12.531 1 84.75 288 VAL A N 1
ATOM 2175 C CA . VAL A 1 288 ? -20.328 21.719 13.688 1 84.75 288 VAL A CA 1
ATOM 2176 C C . VAL A 1 288 ? -19.984 23.078 14.305 1 84.75 288 VAL A C 1
ATOM 2178 O O . VAL A 1 288 ? -19.766 24.062 13.594 1 84.75 288 VAL A O 1
ATOM 2181 N N . SER A 1 289 ? -20.062 23.188 15.68 1 83.69 289 SER A N 1
ATOM 2182 C CA . SER A 1 289 ? -19.812 24.453 16.359 1 83.69 289 SER A CA 1
ATOM 2183 C C . SER A 1 289 ? -19 24.234 17.641 1 83.69 289 SER A C 1
ATOM 2185 O O . SER A 1 289 ? -18.844 23.094 18.094 1 83.69 289 SER A O 1
ATOM 2187 N N . ALA A 1 290 ? -18.422 25.281 18.047 1 81.06 290 ALA A N 1
ATOM 2188 C CA . ALA A 1 290 ? -17.609 25.266 19.266 1 81.06 290 ALA A CA 1
ATOM 2189 C C . ALA A 1 290 ? -18.422 24.75 20.453 1 81.06 290 ALA A C 1
ATOM 2191 O O . ALA A 1 290 ? -17.859 24.172 21.391 1 81.06 290 ALA A O 1
ATOM 2192 N N . GLU A 1 291 ? -19.672 24.953 20.484 1 76.56 291 GLU A N 1
ATOM 2193 C CA . GLU A 1 291 ? -20.547 24.547 21.578 1 76.56 291 GLU A CA 1
ATOM 2194 C C . GLU A 1 291 ? -20.516 23.047 21.781 1 76.56 291 GLU A C 1
ATOM 2196 O O . GLU A 1 291 ? -20.781 22.547 22.875 1 76.56 291 GLU A O 1
ATOM 2201 N N . HIS A 1 292 ? -20.109 22.422 20.766 1 77.12 292 HIS A N 1
ATOM 2202 C CA . HIS A 1 292 ? -20.078 20.969 20.844 1 77.12 292 HIS A CA 1
ATOM 2203 C C . HIS A 1 292 ? -18.828 20.484 21.531 1 77.12 292 HIS A C 1
ATOM 2205 O O . HIS A 1 292 ? -18.703 19.297 21.859 1 77.12 292 HIS A O 1
ATOM 2211 N N . TYR A 1 293 ? -17.875 21.375 21.641 1 69.62 293 TYR A N 1
ATOM 2212 C CA . TYR A 1 293 ? -16.625 21.031 22.312 1 69.62 293 TYR A CA 1
ATOM 2213 C C . TYR A 1 293 ? -16.547 21.688 23.688 1 69.62 293 TYR A C 1
ATOM 2215 O O . TYR A 1 293 ? -15.625 21.422 24.469 1 69.62 293 TYR A O 1
ATOM 2223 N N . LYS A 1 294 ? -17.344 22.766 24.031 1 59 294 LYS A N 1
ATOM 2224 C CA . LYS A 1 294 ? -17.359 23.422 25.328 1 59 294 LYS A CA 1
ATOM 2225 C C . LYS A 1 294 ? -17.719 22.453 26.453 1 59 294 LYS A C 1
ATOM 2227 O O . LYS A 1 294 ? -18.609 21.609 26.281 1 59 294 LYS A O 1
ATOM 2232 N N . VAL A 1 295 ? -16.734 22.109 27.125 1 49.78 295 VAL A N 1
ATOM 2233 C CA . VAL A 1 295 ? -16.953 21.453 28.422 1 49.78 295 VAL A CA 1
ATOM 2234 C C . VAL A 1 295 ? -18.141 22.109 29.141 1 49.78 295 VAL A C 1
ATOM 2236 O O . VAL A 1 295 ? -18.203 23.344 29.234 1 49.78 295 VAL A O 1
ATOM 2239 N N . GLU A 1 296 ? -19.266 21.578 29.188 1 44.09 296 GLU A N 1
ATOM 2240 C CA . GLU A 1 296 ? -20.297 22.078 30.078 1 44.09 296 GLU A CA 1
ATOM 2241 C C . GLU A 1 296 ? -19.688 22.594 31.375 1 44.09 296 GLU A C 1
ATOM 2243 O O . GLU A 1 296 ? -18.906 21.891 32.031 1 44.09 296 GLU A O 1
ATOM 2248 N N . PRO A 1 297 ? -19.594 23.906 31.672 1 39.03 297 PRO A N 1
ATOM 2249 C CA . PRO A 1 297 ? -19.297 24.359 33.031 1 39.03 297 PRO A CA 1
ATOM 2250 C C . PRO A 1 297 ? -20.016 23.531 34.094 1 39.03 297 PRO A C 1
ATOM 2252 O O . PRO A 1 297 ? -21.156 23.109 33.906 1 39.03 297 PRO A O 1
ATOM 2255 N N . ILE A 1 298 ? -19.359 22.672 34.844 1 39.38 298 ILE A N 1
ATOM 2256 C CA . ILE A 1 298 ? -19.953 22.219 36.094 1 39.38 298 ILE A CA 1
ATOM 2257 C C . ILE A 1 298 ? -20.688 23.375 36.781 1 39.38 298 ILE A C 1
ATOM 2259 O O . ILE A 1 298 ? -20.078 24.422 37.062 1 39.38 298 ILE A O 1
ATOM 2263 N N . SER A 1 299 ? -21.922 23.578 36.469 1 38.19 299 SER A N 1
ATOM 2264 C CA . SER A 1 299 ? -22.703 24.469 37.312 1 38.19 299 SER A CA 1
ATOM 2265 C C . SER A 1 299 ? -22.281 24.375 38.781 1 38.19 299 SER A C 1
ATOM 2267 O O . SER A 1 299 ? -22.203 23.266 39.344 1 38.19 299 SER A O 1
ATOM 2269 N N . ASP A 1 300 ? -21.422 25.234 39.125 1 32.88 300 ASP A N 1
ATOM 2270 C CA . ASP A 1 300 ? -21.219 25.406 40.562 1 32.88 300 ASP A CA 1
ATOM 2271 C C . ASP A 1 300 ? -22.547 25.547 41.312 1 32.88 300 ASP A C 1
ATOM 2273 O O . ASP A 1 300 ? -22.594 26.062 42.406 1 32.88 300 ASP A O 1
ATOM 2277 N N . ALA A 1 301 ? -23.719 25.562 40.562 1 36.16 301 ALA A N 1
ATOM 2278 C CA . ALA A 1 301 ? -24.766 25.734 41.562 1 36.16 301 ALA A CA 1
ATOM 2279 C C . ALA A 1 301 ? -24.766 24.594 42.562 1 36.16 301 ALA A C 1
ATOM 2281 O O . ALA A 1 301 ? -24.75 23.422 42.188 1 36.16 301 ALA A O 1
ATOM 2282 N N . PRO A 1 302 ? -24.594 25.031 43.938 1 30.38 302 PRO A N 1
ATOM 2283 C CA . PRO A 1 302 ? -24.969 24.094 44.969 1 30.38 302 PRO A CA 1
ATOM 2284 C C . PRO A 1 302 ? -26.375 23.516 44.781 1 30.38 302 PRO A C 1
ATOM 2286 O O . PRO A 1 302 ? -27.219 24.156 44.156 1 30.38 302 PRO A O 1
ATOM 2289 N N . MET B 1 1 ? 28.109 17.547 23.031 1 38.12 1 MET B N 1
ATOM 2290 C CA . MET B 1 1 ? 27.125 17.984 24.016 1 38.12 1 MET B CA 1
ATOM 2291 C C . MET B 1 1 ? 27.641 17.781 25.438 1 38.12 1 MET B C 1
ATOM 2293 O O . MET B 1 1 ? 28.047 16.672 25.812 1 38.12 1 MET B O 1
ATOM 2297 N N . GLU B 1 2 ? 28.141 18.656 25.953 1 40.34 2 GLU B N 1
ATOM 2298 C CA . GLU B 1 2 ? 28.734 18.5 27.266 1 40.34 2 GLU B CA 1
ATOM 2299 C C . GLU B 1 2 ? 27.781 17.812 28.234 1 40.34 2 GLU B C 1
ATOM 2301 O O . GLU B 1 2 ? 26.641 18.234 28.406 1 40.34 2 GLU B O 1
ATOM 2306 N N . LEU B 1 3 ? 27.969 16.609 28.531 1 45.38 3 LEU B N 1
ATOM 2307 C CA . LEU B 1 3 ? 27.375 15.75 29.562 1 45.38 3 LEU B CA 1
ATOM 2308 C C . LEU B 1 3 ? 26.953 16.578 30.781 1 45.38 3 LEU B C 1
ATOM 2310 O O . LEU B 1 3 ? 26.125 16.125 31.578 1 45.38 3 LEU B O 1
ATOM 2314 N N . ASN B 1 4 ? 27.609 17.422 31.078 1 46.22 4 ASN B N 1
ATOM 2315 C CA . ASN B 1 4 ? 27.422 18.141 32.312 1 46.22 4 ASN B CA 1
ATOM 2316 C C . ASN B 1 4 ? 26.062 18.844 32.375 1 46.22 4 ASN B C 1
ATOM 2318 O O . ASN B 1 4 ? 25.5 19.031 33.438 1 46.22 4 ASN B O 1
ATOM 2322 N N . ASN B 1 5 ? 25.375 19.312 31.219 1 52.88 5 ASN B N 1
ATOM 2323 C CA . ASN B 1 5 ? 24.156 20.125 31.234 1 52.88 5 ASN B CA 1
ATOM 2324 C C . ASN B 1 5 ? 22.922 19.281 30.984 1 52.88 5 ASN B C 1
ATOM 2326 O O . ASN B 1 5 ? 21.859 19.812 30.625 1 52.88 5 ASN B O 1
ATOM 2330 N N . PHE B 1 6 ? 23 18.031 31.094 1 59.31 6 PHE B N 1
ATOM 2331 C CA . PHE B 1 6 ? 21.875 17.094 30.938 1 59.31 6 PHE B CA 1
ATOM 2332 C C . PHE B 1 6 ? 20.828 17.312 32.031 1 59.31 6 PHE B C 1
ATOM 2334 O O . PHE B 1 6 ? 19.641 17.141 31.781 1 59.31 6 PHE B O 1
ATOM 2341 N N . ASN B 1 7 ? 21.25 17.641 33.156 1 58.12 7 ASN B N 1
ATOM 2342 C CA . ASN B 1 7 ? 20.328 17.844 34.25 1 58.12 7 ASN B CA 1
ATOM 2343 C C . ASN B 1 7 ? 19.453 19.078 34.062 1 58.12 7 ASN B C 1
ATOM 2345 O O . ASN B 1 7 ? 18.406 19.219 34.688 1 58.12 7 ASN B O 1
ATOM 2349 N N . LYS B 1 8 ? 19.891 20 33.281 1 69.44 8 LYS B N 1
ATOM 2350 C CA . LYS B 1 8 ? 19.156 21.234 33.094 1 69.44 8 LYS B CA 1
ATOM 2351 C C . LYS B 1 8 ? 18.188 21.109 31.906 1 69.44 8 LYS B C 1
ATOM 2353 O O . LYS B 1 8 ? 17.344 21.984 31.688 1 69.44 8 LYS B O 1
ATOM 2358 N N . LEU B 1 9 ? 18.203 19.922 31.375 1 73.81 9 LEU B N 1
ATOM 2359 C CA . LEU B 1 9 ? 17.375 19.734 30.203 1 73.81 9 LEU B CA 1
ATOM 2360 C C . LEU B 1 9 ? 15.953 19.328 30.594 1 73.81 9 LEU B C 1
ATOM 2362 O O . LEU B 1 9 ? 15.734 18.75 31.656 1 73.81 9 LEU B O 1
ATOM 2366 N N . SER B 1 10 ? 15.062 19.734 29.844 1 81.81 10 SER B N 1
ATOM 2367 C CA . SER B 1 10 ? 13.672 19.359 30.062 1 81.81 10 SER B CA 1
ATOM 2368 C C . SER B 1 10 ? 13.492 17.844 29.984 1 81.81 10 SER B C 1
ATOM 2370 O O . SER B 1 10 ? 14.32 17.141 29.406 1 81.81 10 SER B O 1
ATOM 2372 N N . LYS B 1 11 ? 12.539 17.297 30.672 1 85 11 LYS B N 1
ATOM 2373 C CA . LYS B 1 11 ? 12.227 15.875 30.672 1 85 11 LYS B CA 1
ATOM 2374 C C . LYS B 1 11 ? 12.055 15.352 29.25 1 85 11 LYS B C 1
ATOM 2376 O O . LYS B 1 11 ? 12.492 14.242 28.938 1 85 11 LYS B O 1
ATOM 2381 N N . LEU B 1 12 ? 11.484 16.109 28.422 1 85.5 12 LEU B N 1
ATOM 2382 C CA . LEU B 1 12 ? 11.234 15.703 27.047 1 85.5 12 LEU B CA 1
ATOM 2383 C C . LEU B 1 12 ? 12.547 15.641 26.266 1 85.5 12 LEU B C 1
ATOM 2385 O O . LEU B 1 12 ? 12.734 14.734 25.438 1 85.5 12 LEU B O 1
ATOM 2389 N N . THR B 1 13 ? 13.375 16.562 26.5 1 87.19 13 THR B N 1
ATOM 2390 C CA . THR B 1 13 ? 14.672 16.562 25.828 1 87.19 13 THR B CA 1
ATOM 2391 C C . THR B 1 13 ? 15.492 15.344 26.234 1 87.19 13 THR B C 1
ATOM 2393 O O . THR B 1 13 ? 16.141 14.719 25.406 1 87.19 13 THR B O 1
ATOM 2396 N N . LYS B 1 14 ? 15.453 15.062 27.484 1 87.62 14 LYS B N 1
ATOM 2397 C CA . LYS B 1 14 ? 16.172 13.891 27.969 1 87.62 14 LYS B CA 1
ATOM 2398 C C . LYS B 1 14 ? 15.633 12.609 27.359 1 87.62 14 LYS B C 1
ATOM 2400 O O . LYS B 1 14 ? 16.391 11.719 26.984 1 87.62 14 LYS B O 1
ATOM 2405 N N . ALA B 1 15 ? 14.312 12.562 27.297 1 87.94 15 ALA B N 1
ATOM 2406 C CA . ALA B 1 15 ? 13.664 11.398 26.703 1 87.94 15 ALA B CA 1
ATOM 2407 C C . ALA B 1 15 ? 14.039 11.258 25.219 1 87.94 15 ALA B C 1
ATOM 2409 O O . ALA B 1 15 ? 14.234 10.141 24.734 1 87.94 15 ALA B O 1
ATOM 2410 N N . ARG B 1 16 ? 14.109 12.383 24.578 1 89.12 16 ARG B N 1
ATOM 2411 C CA . ARG B 1 16 ? 14.477 12.367 23.172 1 89.12 16 ARG B CA 1
ATOM 2412 C C . ARG B 1 16 ? 15.906 11.867 22.984 1 89.12 16 ARG B C 1
ATOM 2414 O O . ARG B 1 16 ? 16.172 11.062 22.078 1 89.12 16 ARG B O 1
ATOM 2421 N N . TYR B 1 17 ? 16.797 12.336 23.781 1 89.06 17 TYR B N 1
ATOM 2422 C CA . TYR B 1 17 ? 18.203 11.938 23.688 1 89.06 17 TYR B CA 1
ATOM 2423 C C . TYR B 1 17 ? 18.375 10.461 24 1 89.06 17 TYR B C 1
ATOM 2425 O O . TYR B 1 17 ? 19.062 9.742 23.266 1 89.06 17 TYR B O 1
ATOM 2433 N N . LEU B 1 18 ? 17.719 10.055 25.031 1 88.56 18 LEU B N 1
ATOM 2434 C CA . LEU B 1 18 ? 17.828 8.656 25.438 1 88.56 18 LEU B CA 1
ATOM 2435 C C . LEU B 1 18 ? 17.25 7.734 24.359 1 88.56 18 LEU B C 1
ATOM 2437 O O . LEU B 1 18 ? 17.859 6.711 24.031 1 88.56 18 LEU B O 1
ATOM 2441 N N . SER B 1 19 ? 16.094 8.125 23.891 1 89.69 19 SER B N 1
ATOM 2442 C CA . SER B 1 19 ? 15.461 7.32 22.844 1 89.69 19 SER B CA 1
ATOM 2443 C C . SER B 1 19 ? 16.312 7.309 21.578 1 89.69 19 SER B C 1
ATOM 2445 O O . SER B 1 19 ? 16.297 6.324 20.828 1 89.69 19 SER B O 1
ATOM 2447 N N . SER B 1 20 ? 16.969 8.359 21.359 1 90.19 20 SER B N 1
ATOM 2448 C CA . SER B 1 20 ? 17.828 8.43 20.172 1 90.19 20 SER B CA 1
ATOM 2449 C C . SER B 1 20 ? 19.016 7.488 20.312 1 90.19 20 SER B C 1
ATOM 2451 O O . SER B 1 20 ? 19.406 6.832 19.344 1 90.19 20 SER B O 1
ATOM 2453 N N . ILE B 1 21 ? 19.625 7.488 21.438 1 90.69 21 ILE B N 1
ATOM 2454 C CA . ILE B 1 21 ? 20.75 6.598 21.688 1 90.69 21 ILE B CA 1
ATOM 2455 C C . ILE B 1 21 ? 20.297 5.145 21.531 1 90.69 21 ILE B C 1
ATOM 2457 O O . ILE B 1 21 ? 20.984 4.34 20.906 1 90.69 21 ILE B O 1
ATOM 2461 N N . PHE B 1 22 ? 19.125 4.887 22.031 1 91.06 22 PHE B N 1
ATOM 2462 C CA . PHE B 1 22 ? 18.562 3.541 21.922 1 91.06 22 PHE B CA 1
ATOM 2463 C C . PHE B 1 22 ? 18.297 3.191 20.469 1 91.06 22 PHE B C 1
ATOM 2465 O O . PHE B 1 22 ? 18.531 2.059 20.047 1 91.06 22 PHE B O 1
ATOM 2472 N N . SER B 1 23 ? 17.797 4.129 19.797 1 90.44 23 SER B N 1
ATOM 2473 C CA . SER B 1 23 ? 17.484 3.912 18.391 1 90.44 23 SER B CA 1
ATOM 2474 C C . SER B 1 23 ? 18.734 3.613 17.578 1 90.44 23 SER B C 1
ATOM 2476 O O . SER B 1 23 ? 18.719 2.76 16.688 1 90.44 23 SER B O 1
ATOM 2478 N N . VAL B 1 24 ? 19.781 4.301 17.891 1 90 24 VAL B N 1
ATOM 2479 C CA . VAL B 1 24 ? 21.031 4.094 17.156 1 90 24 VAL B CA 1
ATOM 2480 C C . VAL B 1 24 ? 21.609 2.721 17.5 1 90 24 VAL B C 1
ATOM 2482 O O . VAL B 1 24 ? 22.125 2.02 16.625 1 90 24 VAL B O 1
ATOM 2485 N N . LEU B 1 25 ? 21.516 2.41 18.734 1 92.94 25 LEU B N 1
ATOM 2486 C CA . LEU B 1 25 ? 22 1.102 19.156 1 92.94 25 LEU B CA 1
ATOM 2487 C C . LEU B 1 25 ? 21.203 -0.015 18.484 1 92.94 25 LEU B C 1
ATOM 2489 O O . LEU B 1 25 ? 21.781 -1.017 18.047 1 92.94 25 LEU B O 1
ATOM 2493 N N . ILE B 1 26 ? 19.922 0.166 18.453 1 91.81 26 ILE B N 1
ATOM 2494 C CA . ILE B 1 26 ? 19.047 -0.816 17.812 1 91.81 26 ILE B CA 1
ATOM 2495 C C . ILE B 1 26 ? 19.359 -0.907 16.328 1 91.81 26 ILE B C 1
ATOM 2497 O O . ILE B 1 26 ? 19.344 -1.995 15.75 1 91.81 26 ILE B O 1
ATOM 2501 N N . MET B 1 27 ? 19.625 0.217 15.766 1 92.44 27 MET B N 1
ATOM 2502 C CA . MET B 1 27 ? 19.953 0.236 14.344 1 92.44 27 MET B CA 1
ATOM 2503 C C . MET B 1 27 ? 21.234 -0.54 14.078 1 92.44 27 MET B C 1
ATOM 2505 O O . MET B 1 27 ? 21.297 -1.348 13.148 1 92.44 27 MET B O 1
ATOM 2509 N N . LEU B 1 28 ? 22.266 -0.334 14.898 1 94.69 28 LEU B N 1
ATOM 2510 C CA . LEU B 1 28 ? 23.531 -1.031 14.734 1 94.69 28 LEU B CA 1
ATOM 2511 C C . LEU B 1 28 ? 23.359 -2.529 14.961 1 94.69 28 LEU B C 1
ATOM 2513 O O . LEU B 1 28 ? 23.922 -3.342 14.219 1 94.69 28 LEU B O 1
ATOM 2517 N N . SER B 1 29 ? 22.609 -2.82 15.969 1 96.31 29 SER B N 1
ATOM 2518 C CA . SER B 1 29 ? 22.328 -4.23 16.219 1 96.31 29 SER B CA 1
ATOM 2519 C C . SER B 1 29 ? 21.562 -4.859 15.062 1 96.31 29 SER B C 1
ATOM 2521 O O . SER B 1 29 ? 21.797 -6.02 14.711 1 96.31 29 SER B O 1
ATOM 2523 N N . SER B 1 30 ? 20.672 -4.109 14.539 1 96.69 30 SER B N 1
ATOM 2524 C CA . SER B 1 30 ? 19.875 -4.574 13.398 1 96.69 30 SER B CA 1
ATOM 2525 C C . SER B 1 30 ? 20.766 -4.887 12.203 1 96.69 30 SER B C 1
ATOM 2527 O O . SER B 1 30 ? 20.578 -5.902 11.531 1 96.69 30 SER B O 1
ATOM 2529 N N . ILE B 1 31 ? 21.688 -4.059 11.984 1 96.31 31 ILE B N 1
ATOM 2530 C CA . ILE B 1 31 ? 22.625 -4.27 10.883 1 96.31 31 ILE B CA 1
ATOM 2531 C C . ILE B 1 31 ? 23.438 -5.535 11.141 1 96.31 31 ILE B C 1
ATOM 2533 O O . ILE B 1 31 ? 23.656 -6.336 10.227 1 96.31 31 ILE B O 1
ATOM 2537 N N . GLY B 1 32 ? 23.906 -5.688 12.289 1 96.88 32 GLY B N 1
ATOM 2538 C CA . GLY B 1 32 ? 24.625 -6.891 12.641 1 96.88 32 GLY B CA 1
ATOM 2539 C C . GLY B 1 32 ? 23.828 -8.164 12.438 1 96.88 32 GLY B C 1
ATOM 2540 O O . GLY B 1 32 ? 24.344 -9.148 11.914 1 96.88 32 GLY B O 1
ATOM 2541 N N . ILE B 1 33 ? 22.578 -8.156 12.836 1 97.19 33 ILE B N 1
ATOM 2542 C CA .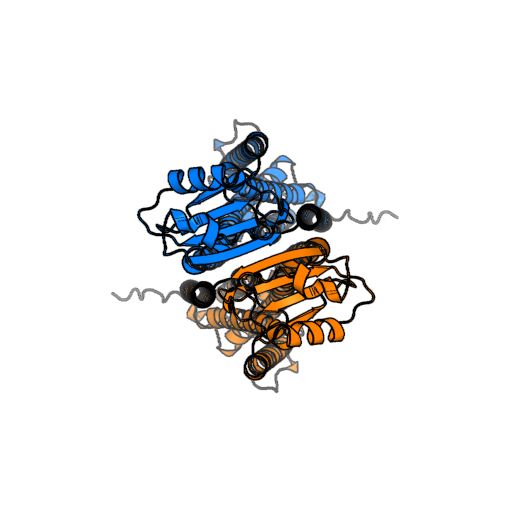 ILE B 1 33 ? 21.688 -9.312 12.711 1 97.19 33 ILE B CA 1
ATOM 2543 C C . ILE B 1 33 ? 21.5 -9.656 11.234 1 97.19 33 ILE B C 1
ATOM 2545 O O . ILE B 1 33 ? 21.531 -10.836 10.859 1 97.19 33 ILE B O 1
ATOM 2549 N N . ILE B 1 34 ? 21.312 -8.656 10.43 1 96.38 34 ILE B N 1
ATOM 2550 C CA . ILE B 1 34 ? 21.094 -8.867 9 1 96.38 34 ILE B CA 1
ATOM 2551 C C . ILE B 1 34 ? 22.344 -9.477 8.375 1 96.38 34 ILE B C 1
ATOM 2553 O O . ILE B 1 34 ? 22.234 -10.391 7.547 1 96.38 34 ILE B O 1
ATOM 2557 N N . LEU B 1 35 ? 23.516 -9.031 8.758 1 95.81 35 LEU B N 1
ATOM 2558 C CA . LEU B 1 35 ? 24.766 -9.492 8.172 1 95.81 35 LEU B CA 1
ATOM 2559 C C . LEU B 1 35 ? 25.078 -10.922 8.602 1 95.81 35 LEU B C 1
ATOM 2561 O O . LEU B 1 35 ? 25.625 -11.703 7.828 1 95.81 35 LEU B O 1
ATOM 2565 N N . VAL B 1 36 ? 24.688 -11.312 9.703 1 95.69 36 VAL B N 1
ATOM 2566 C CA . VAL B 1 36 ? 25.031 -12.625 10.242 1 95.69 36 VAL B CA 1
ATOM 2567 C C . VAL B 1 36 ? 23.984 -13.656 9.805 1 95.69 36 VAL B C 1
ATOM 2569 O O . VAL B 1 36 ? 24.328 -14.742 9.344 1 95.69 36 VAL B O 1
ATOM 2572 N N . ASN B 1 37 ? 22.719 -13.344 9.922 1 95.69 37 ASN B N 1
ATOM 2573 C CA . ASN B 1 37 ? 21.656 -14.32 9.734 1 95.69 37 ASN B CA 1
ATOM 2574 C C . ASN B 1 37 ? 21.188 -14.375 8.273 1 95.69 37 ASN B C 1
ATOM 2576 O O . ASN B 1 37 ? 20.703 -15.406 7.816 1 95.69 37 ASN B O 1
ATOM 2580 N N . GLY B 1 38 ? 21.266 -13.258 7.617 1 94.31 38 GLY B N 1
ATOM 2581 C CA . GLY B 1 38 ? 20.656 -13.188 6.301 1 94.31 38 GLY B CA 1
ATOM 2582 C C . GLY B 1 38 ? 19.141 -13.25 6.344 1 94.31 38 GLY B C 1
ATOM 2583 O O . GLY B 1 38 ? 18.531 -12.961 7.375 1 94.31 38 GLY B O 1
ATOM 2584 N N . PHE B 1 39 ? 18.516 -13.586 5.164 1 94.31 39 PHE B N 1
ATOM 2585 C CA . PHE B 1 39 ? 17.062 -13.633 5.082 1 94.31 39 PHE B CA 1
ATOM 2586 C C . PHE B 1 39 ? 16.594 -15.016 4.629 1 94.31 39 PHE B C 1
ATOM 2588 O O . PHE B 1 39 ? 17.344 -15.734 3.961 1 94.31 39 PHE B O 1
ATOM 2595 N N . ASN B 1 40 ? 15.422 -15.438 5.145 1 92.62 40 ASN B N 1
ATOM 2596 C CA . ASN B 1 40 ? 14.695 -16.562 4.559 1 92.62 40 ASN B CA 1
ATOM 2597 C C . ASN B 1 40 ? 13.867 -16.125 3.354 1 92.62 40 ASN B C 1
ATOM 2599 O O . ASN B 1 40 ? 12.672 -15.867 3.48 1 92.62 40 ASN B O 1
ATOM 2603 N N . TRP B 1 41 ? 14.555 -16.172 2.195 1 90.62 41 TRP B N 1
ATOM 2604 C CA . TRP B 1 41 ? 13.938 -15.648 0.978 1 90.62 41 TRP B CA 1
ATOM 2605 C C . TRP B 1 41 ? 12.789 -16.531 0.524 1 90.62 41 TRP B C 1
ATOM 2607 O O . TRP B 1 41 ? 12.891 -17.766 0.544 1 90.62 41 TRP B O 1
ATOM 2617 N N . GLY B 1 42 ? 11.773 -15.859 0.162 1 89.25 42 GLY B N 1
ATOM 2618 C CA . GLY B 1 42 ? 10.609 -16.562 -0.337 1 89.25 42 GLY B CA 1
ATOM 2619 C C . GLY B 1 42 ? 10.773 -17.062 -1.76 1 89.25 42 GLY B C 1
ATOM 2620 O O . GLY B 1 42 ? 11.719 -16.672 -2.451 1 89.25 42 GLY B O 1
ATOM 2621 N N . LEU B 1 43 ? 9.828 -17.828 -2.119 1 87.12 43 LEU B N 1
ATOM 2622 C CA . LEU B 1 43 ? 9.797 -18.469 -3.43 1 87.12 43 LEU B CA 1
ATOM 2623 C C . LEU B 1 43 ? 9.859 -17.438 -4.543 1 87.12 43 LEU B C 1
ATOM 2625 O O . LEU B 1 43 ? 10.461 -17.688 -5.594 1 87.12 43 LEU B O 1
ATOM 2629 N N . ASP B 1 44 ? 9.352 -16.312 -4.348 1 87.19 44 ASP B N 1
ATOM 2630 C CA . ASP B 1 44 ? 9.312 -15.234 -5.328 1 87.19 44 ASP B CA 1
ATOM 2631 C C . ASP B 1 44 ? 10.719 -14.852 -5.777 1 87.19 44 ASP B C 1
ATOM 2633 O O . ASP B 1 44 ? 10.914 -14.398 -6.906 1 87.19 44 ASP B O 1
ATOM 2637 N N . PHE B 1 45 ? 11.68 -15.102 -4.918 1 89.5 45 PHE B N 1
ATOM 2638 C CA . PHE B 1 45 ? 13.016 -14.594 -5.203 1 89.5 45 PHE B CA 1
ATOM 2639 C C . PHE B 1 45 ? 13.969 -15.742 -5.527 1 89.5 45 PHE B C 1
ATOM 2641 O O . PHE B 1 45 ? 14.93 -15.562 -6.285 1 89.5 45 PHE B O 1
ATOM 2648 N N . THR B 1 46 ? 13.719 -16.844 -5.02 1 87.62 46 THR B N 1
ATOM 2649 C CA . THR B 1 46 ? 14.648 -17.953 -5.18 1 87.62 46 THR B CA 1
ATOM 2650 C C . THR B 1 46 ? 14.227 -18.859 -6.34 1 87.62 46 THR B C 1
ATOM 2652 O O . THR B 1 46 ? 15.055 -19.562 -6.914 1 87.62 46 THR B O 1
ATOM 2655 N N . GLY B 1 47 ? 12.961 -18.75 -6.578 1 86.44 47 GLY B N 1
ATOM 2656 C CA . GLY B 1 47 ? 12.43 -19.781 -7.445 1 86.44 47 GLY B CA 1
ATOM 2657 C C . GLY B 1 47 ? 12.258 -21.109 -6.746 1 86.44 47 GLY B C 1
ATOM 2658 O O . GLY B 1 47 ? 12.711 -21.297 -5.617 1 86.44 47 GLY B O 1
ATOM 2659 N N . GLY B 1 48 ? 11.5 -22.016 -7.363 1 88.06 48 GLY B N 1
ATOM 2660 C CA . GLY B 1 48 ? 11.273 -23.328 -6.77 1 88.06 48 GLY B CA 1
ATOM 2661 C C . GLY B 1 48 ? 9.805 -23.703 -6.727 1 88.06 48 GLY B C 1
ATOM 2662 O O . GLY B 1 48 ? 9.016 -23.281 -7.574 1 88.06 48 GLY B O 1
ATOM 2663 N N . ILE B 1 49 ? 9.523 -24.703 -5.895 1 86.62 49 ILE B N 1
ATOM 2664 C CA . ILE B 1 49 ? 8.164 -25.203 -5.727 1 86.62 49 ILE B CA 1
ATOM 2665 C C . ILE B 1 49 ? 7.785 -25.188 -4.246 1 86.62 49 ILE B C 1
ATOM 2667 O O . ILE B 1 49 ? 8.578 -25.609 -3.396 1 86.62 49 ILE B O 1
ATOM 2671 N N . VAL B 1 50 ? 6.727 -24.609 -4.027 1 87.88 50 VAL B N 1
ATOM 2672 C CA . VAL B 1 50 ? 6.188 -24.656 -2.672 1 87.88 50 VAL B CA 1
ATOM 2673 C C . VAL B 1 50 ? 4.781 -25.25 -2.697 1 87.88 50 VAL B C 1
ATOM 2675 O O . VAL B 1 50 ? 3.918 -24.781 -3.445 1 87.88 50 VAL B O 1
ATOM 2678 N N . THR B 1 51 ? 4.598 -26.281 -1.901 1 87 51 THR B N 1
ATOM 2679 C CA . THR B 1 51 ? 3.301 -26.953 -1.83 1 87 51 THR B CA 1
ATOM 2680 C C . THR B 1 51 ? 2.82 -27.047 -0.385 1 87 51 THR B C 1
ATOM 2682 O O . THR B 1 51 ? 3.566 -27.484 0.495 1 87 51 THR B O 1
ATOM 2685 N N . GLU B 1 52 ? 1.687 -26.562 -0.218 1 87.69 52 GLU B N 1
ATOM 2686 C CA . GLU B 1 52 ? 1.04 -26.719 1.081 1 87.69 52 GLU B CA 1
ATOM 2687 C C . GLU B 1 52 ? 0.048 -27.891 1.068 1 87.69 52 GLU B C 1
ATOM 2689 O O . GLU B 1 52 ? -0.827 -27.953 0.203 1 87.69 52 GLU B O 1
ATOM 2694 N N . VAL B 1 53 ? 0.248 -28.766 2.061 1 88 53 VAL B N 1
ATOM 2695 C CA . VAL B 1 53 ? -0.596 -29.969 2.092 1 88 53 VAL B CA 1
ATOM 2696 C C . VAL B 1 53 ? -1.204 -30.125 3.484 1 88 53 VAL B C 1
ATOM 2698 O O . VAL B 1 53 ? -0.65 -29.641 4.473 1 88 53 VAL B O 1
ATOM 2701 N N . LYS B 1 54 ? -2.328 -30.625 3.461 1 89.56 54 LYS B N 1
ATOM 2702 C CA . LYS B 1 54 ? -2.971 -31.047 4.703 1 89.56 54 LYS B CA 1
ATOM 2703 C C . LYS B 1 54 ? -2.998 -32.562 4.824 1 89.56 54 LYS B C 1
ATOM 2705 O O . LYS B 1 54 ? -3.494 -33.25 3.93 1 89.56 54 LYS B O 1
ATOM 2710 N N . LEU B 1 55 ? -2.361 -32.969 5.871 1 92.31 55 LEU B N 1
ATOM 2711 C CA . LEU B 1 55 ? -2.303 -34.406 6.16 1 92.31 55 LEU B CA 1
ATOM 2712 C C . LEU B 1 55 ? -2.988 -34.719 7.488 1 92.31 55 LEU B C 1
ATOM 2714 O O . LEU B 1 55 ? -3.578 -33.844 8.109 1 92.31 55 LEU B O 1
ATOM 2718 N N . ASP B 1 56 ? -2.924 -35.969 7.832 1 91.94 56 ASP B N 1
ATOM 2719 C CA . ASP B 1 56 ? -3.418 -36.375 9.148 1 91.94 56 ASP B CA 1
ATOM 2720 C C . ASP B 1 56 ? -2.613 -35.688 10.258 1 91.94 56 ASP B C 1
ATOM 2722 O O . ASP B 1 56 ? -1.383 -35.656 10.195 1 91.94 56 ASP B O 1
ATOM 2726 N N . PRO B 1 57 ? -3.346 -35.25 11.211 1 90.38 57 PRO B N 1
ATOM 2727 C CA . PRO B 1 57 ? -2.672 -34.5 12.289 1 90.38 57 PRO B CA 1
ATOM 2728 C C . PRO B 1 57 ? -1.638 -35.344 13.023 1 90.38 57 PRO B C 1
ATOM 2730 O O . PRO B 1 57 ? -0.739 -34.812 13.672 1 90.38 57 PRO B O 1
ATOM 2733 N N . LYS B 1 58 ? -1.636 -36.562 12.945 1 90.12 58 LYS B N 1
ATOM 2734 C CA . LYS B 1 58 ? -0.729 -37.438 13.672 1 90.12 58 LYS B CA 1
ATOM 2735 C C . LYS B 1 58 ? 0.624 -37.531 12.977 1 90.12 58 LYS B C 1
ATOM 2737 O O . LYS B 1 58 ? 1.615 -37.938 13.578 1 90.12 58 LYS B O 1
ATOM 2742 N N . ILE B 1 59 ? 0.683 -37.094 11.773 1 91.62 59 ILE B N 1
ATOM 2743 C CA . ILE B 1 59 ? 1.912 -37.219 10.992 1 91.62 59 ILE B CA 1
ATOM 2744 C C . ILE B 1 59 ? 2.887 -36.125 11.391 1 91.62 59 ILE B C 1
ATOM 2746 O O . ILE B 1 59 ? 2.51 -34.938 11.453 1 91.62 59 ILE B O 1
ATOM 2750 N N . LYS B 1 60 ? 4.07 -36.531 11.617 1 89.25 60 LYS B N 1
ATOM 2751 C CA . LYS B 1 60 ? 5.094 -35.594 12.062 1 89.25 60 LYS B CA 1
ATOM 2752 C C . LYS B 1 60 ? 6.012 -35.188 10.906 1 89.25 60 LYS B C 1
ATOM 2754 O O . LYS B 1 60 ? 6.035 -35.875 9.875 1 89.25 60 LYS B O 1
ATOM 2759 N N . SER B 1 61 ? 6.734 -34.219 11.094 1 90.75 61 SER B N 1
ATOM 2760 C CA . SER B 1 61 ? 7.621 -33.656 10.078 1 90.75 61 SER B CA 1
ATOM 2761 C C . SER B 1 61 ? 8.703 -34.656 9.672 1 90.75 61 SER B C 1
ATOM 2763 O O . SER B 1 61 ? 9.086 -34.75 8.5 1 90.75 61 SER B O 1
ATOM 2765 N N . ALA B 1 62 ? 9.203 -35.375 10.617 1 91.12 62 ALA B N 1
ATOM 2766 C CA . ALA B 1 62 ? 10.289 -36.312 10.359 1 91.12 62 ALA B CA 1
ATOM 2767 C C . ALA B 1 62 ? 9.852 -37.375 9.367 1 91.12 62 ALA B C 1
ATOM 2769 O O . ALA B 1 62 ? 10.641 -37.812 8.508 1 91.12 62 ALA B O 1
ATOM 2770 N N . GLN B 1 63 ? 8.672 -37.812 9.477 1 92.38 63 GLN B N 1
ATOM 2771 C CA . GLN B 1 63 ? 8.148 -38.844 8.57 1 92.38 63 GLN B CA 1
ATOM 2772 C C . GLN B 1 63 ? 8.055 -38.281 7.145 1 92.38 63 GLN B C 1
ATOM 2774 O O . GLN B 1 63 ? 8.359 -39 6.188 1 92.38 63 GLN B O 1
ATOM 2779 N N . ILE B 1 64 ? 7.645 -37.062 7.133 1 92.12 64 ILE B N 1
ATOM 2780 C CA . ILE B 1 64 ? 7.508 -36.438 5.82 1 92.12 64 ILE B CA 1
ATOM 2781 C C . ILE B 1 64 ? 8.883 -36.25 5.191 1 92.12 64 ILE B C 1
ATOM 2783 O O . ILE B 1 64 ? 9.086 -36.562 4.02 1 92.12 64 ILE B O 1
ATOM 2787 N N . SER B 1 65 ? 9.773 -35.781 6.023 1 90.38 65 SER B N 1
ATOM 2788 C CA . SER B 1 65 ? 11.125 -35.5 5.539 1 90.38 65 SER B CA 1
ATOM 2789 C C . SER B 1 65 ? 11.82 -36.781 5.074 1 90.38 65 SER B C 1
ATOM 2791 O O . SER B 1 65 ? 12.539 -36.781 4.07 1 90.38 65 SER B O 1
ATOM 2793 N N . GLU B 1 66 ? 11.695 -37.781 5.781 1 90.12 66 GLU B N 1
ATOM 2794 C CA . GLU B 1 66 ? 12.312 -39.031 5.434 1 90.12 66 GLU B CA 1
ATOM 2795 C C . GLU B 1 66 ? 11.766 -39.594 4.113 1 90.12 66 GLU B C 1
ATOM 2797 O O . GLU B 1 66 ? 12.523 -40.062 3.271 1 90.12 66 GLU B O 1
ATOM 2802 N N . LEU B 1 67 ? 10.5 -39.469 4.012 1 89.19 67 LEU B N 1
ATOM 2803 C CA . LEU B 1 67 ? 9.867 -39.938 2.787 1 89.19 67 LEU B CA 1
ATOM 2804 C C . LEU B 1 67 ? 10.336 -39.125 1.584 1 89.19 67 LEU B C 1
ATOM 2806 O O . LEU B 1 67 ? 10.617 -39.688 0.524 1 89.19 67 LEU B O 1
ATOM 2810 N N . LEU B 1 68 ? 10.367 -37.906 1.783 1 87.75 68 LEU B N 1
ATOM 2811 C CA . LEU B 1 68 ? 10.742 -37.031 0.678 1 87.75 68 LEU B CA 1
ATOM 2812 C C . LEU B 1 68 ? 12.219 -37.188 0.341 1 87.75 68 LEU B C 1
ATOM 2814 O O . LEU B 1 68 ? 12.617 -37.031 -0.818 1 87.75 68 LEU B O 1
ATOM 2818 N N . ALA B 1 69 ? 13.016 -37.375 1.292 1 85 69 ALA B N 1
ATOM 2819 C CA . ALA B 1 69 ? 14.438 -37.625 1.063 1 85 69 ALA B CA 1
ATOM 2820 C C . ALA B 1 69 ? 14.664 -38.875 0.218 1 85 69 ALA B C 1
ATOM 2822 O O . ALA B 1 69 ? 15.602 -38.906 -0.583 1 85 69 ALA B O 1
ATOM 2823 N N . GLU B 1 70 ? 13.828 -39.75 0.34 1 83.19 70 GLU B N 1
ATOM 2824 C CA . GLU B 1 70 ? 13.938 -41 -0.399 1 83.19 70 GLU B CA 1
ATOM 2825 C C . GLU B 1 70 ? 13.43 -40.844 -1.828 1 83.19 70 GLU B C 1
ATOM 2827 O O . GLU B 1 70 ? 13.906 -41.531 -2.74 1 83.19 70 GLU B O 1
ATOM 2832 N N . THR B 1 71 ? 12.492 -40 -1.94 1 80.56 71 THR B N 1
ATOM 2833 C CA . THR B 1 71 ? 11.805 -39.938 -3.223 1 80.56 71 THR B CA 1
ATOM 2834 C C . THR B 1 71 ? 12.344 -38.781 -4.074 1 80.56 71 THR B C 1
ATOM 2836 O O . THR B 1 71 ? 12.289 -38.844 -5.305 1 80.56 71 THR B O 1
ATOM 2839 N N . SER B 1 72 ? 12.852 -37.812 -3.381 1 78.38 72 SER B N 1
ATOM 2840 C CA . SER B 1 72 ? 13.312 -36.656 -4.117 1 78.38 72 SER B CA 1
ATOM 2841 C C . SER B 1 72 ? 14.828 -36.594 -4.191 1 78.38 72 SER B C 1
ATOM 2843 O O . SER B 1 72 ? 15.516 -37 -3.25 1 78.38 72 SER B O 1
ATOM 2845 N N . GLU B 1 73 ? 15.289 -36.125 -5.332 1 77.5 73 GLU B N 1
ATOM 2846 C CA . GLU B 1 73 ? 16.734 -36 -5.523 1 77.5 73 GLU B CA 1
ATOM 2847 C C . GLU B 1 73 ? 17.234 -34.688 -4.973 1 77.5 73 GLU B C 1
ATOM 2849 O O . GLU B 1 73 ? 18.422 -34.344 -5.125 1 77.5 73 GLU B O 1
ATOM 2854 N N . GLN B 1 74 ? 16.359 -34 -4.441 1 81 74 GLN B N 1
ATOM 2855 C CA . GLN B 1 74 ? 16.766 -32.719 -3.885 1 81 74 GLN B CA 1
ATOM 2856 C C . GLN B 1 74 ? 16.297 -32.562 -2.439 1 81 74 GLN B C 1
ATOM 2858 O O . GLN B 1 74 ? 15.438 -33.312 -1.981 1 81 74 GLN B O 1
ATOM 2863 N N . GLU B 1 75 ? 16.938 -31.719 -1.794 1 80.44 75 GLU B N 1
ATOM 2864 C CA . GLU B 1 75 ? 16.531 -31.438 -0.423 1 80.44 75 GLU B CA 1
ATOM 2865 C C . GLU B 1 75 ? 15.203 -30.688 -0.39 1 80.44 75 GLU B C 1
ATOM 2867 O O . GLU B 1 75 ? 14.984 -29.75 -1.163 1 80.44 75 GLU B O 1
ATOM 2872 N N . VAL B 1 76 ? 14.305 -31.266 0.383 1 86.69 76 VAL B N 1
ATOM 2873 C CA . VAL B 1 76 ? 12.984 -30.672 0.528 1 86.69 76 VAL B CA 1
ATOM 2874 C C . VAL B 1 76 ? 12.805 -30.141 1.948 1 86.69 76 VAL B C 1
ATOM 2876 O O . VAL B 1 76 ? 13.086 -30.844 2.92 1 86.69 76 VAL B O 1
ATOM 2879 N N . SER B 1 77 ? 12.508 -28.875 2.045 1 87.62 77 SER B N 1
ATOM 2880 C CA . SER B 1 77 ? 12.227 -28.281 3.346 1 87.62 77 SER B CA 1
ATOM 2881 C C . SER B 1 77 ? 10.773 -28.5 3.762 1 87.62 77 SER B C 1
ATOM 2883 O O . SER B 1 77 ? 9.859 -28.297 2.969 1 87.62 77 SER B O 1
ATOM 2885 N N . VAL B 1 78 ? 10.633 -29.062 4.973 1 89.19 78 VAL B N 1
ATOM 2886 C CA . VAL B 1 78 ? 9.305 -29.312 5.523 1 89.19 78 VAL B CA 1
ATOM 2887 C C . VAL B 1 78 ? 9.047 -28.375 6.707 1 89.19 78 VAL B C 1
ATOM 2889 O O . VAL B 1 78 ? 9.766 -28.422 7.707 1 89.19 78 VAL B O 1
ATOM 2892 N N . ILE B 1 79 ? 8.055 -27.547 6.516 1 86 79 ILE B N 1
ATOM 2893 C CA . ILE B 1 79 ? 7.754 -26.562 7.555 1 86 79 ILE B CA 1
ATOM 2894 C C . ILE B 1 79 ? 6.281 -26.672 7.949 1 86 79 ILE B C 1
ATOM 2896 O O . ILE B 1 79 ? 5.418 -26.891 7.094 1 86 79 ILE B O 1
ATOM 2900 N N . SER B 1 80 ? 6.059 -26.547 9.242 1 85.31 80 SER B N 1
ATOM 2901 C CA . SER B 1 80 ? 4.68 -26.562 9.711 1 85.31 80 SER B CA 1
ATOM 2902 C C . SER B 1 80 ? 3.963 -25.266 9.344 1 85.31 80 SER B C 1
ATOM 2904 O O . SER B 1 80 ? 4.555 -24.188 9.398 1 85.31 80 SER B O 1
ATOM 2906 N N . ALA B 1 81 ? 2.715 -25.375 8.891 1 78.5 81 ALA B N 1
ATOM 2907 C CA . ALA B 1 81 ? 1.927 -24.219 8.484 1 78.5 81 ALA B CA 1
ATOM 2908 C C . ALA B 1 81 ? 0.97 -23.781 9.594 1 78.5 81 ALA B C 1
ATOM 2910 O O . ALA B 1 81 ? -0.172 -23.406 9.32 1 78.5 81 ALA B O 1
ATOM 2911 N N . GLY B 1 82 ? 1.322 -23.75 10.812 1 70.38 82 GLY B N 1
ATOM 2912 C CA . GLY B 1 82 ? 0.584 -23.203 11.938 1 70.38 82 GLY B CA 1
ATOM 2913 C C . GLY B 1 82 ? -0.484 -24.156 12.461 1 70.38 82 GLY B C 1
ATOM 2914 O O . GLY B 1 82 ? -0.92 -24.031 13.609 1 70.38 82 GLY B O 1
ATOM 2915 N N . GLU B 1 83 ? -1.172 -24.922 11.609 1 77.31 83 GLU B N 1
ATOM 2916 C CA . GLU B 1 83 ? -2.213 -25.844 12.039 1 77.31 83 GLU B CA 1
ATOM 2917 C C . GLU B 1 83 ? -1.713 -27.281 12.008 1 77.31 83 GLU B C 1
ATOM 2919 O O . GLU B 1 83 ? -0.909 -27.656 11.148 1 77.31 83 GLU B O 1
ATOM 2924 N N . PRO B 1 84 ? -2.275 -27.953 12.922 1 84.06 84 PRO B N 1
ATOM 2925 C CA . PRO B 1 84 ? -1.864 -29.359 12.914 1 84.06 84 PRO B CA 1
ATOM 2926 C C . PRO B 1 84 ? -2.227 -30.078 11.617 1 84.06 84 PRO B C 1
ATOM 2928 O O . PRO B 1 84 ? -3.354 -29.953 11.133 1 84.06 84 PRO B O 1
ATOM 2931 N N . GLY B 1 85 ? -1.256 -30.719 11.102 1 89.25 85 GLY B N 1
ATOM 2932 C CA . GLY B 1 85 ? -1.48 -31.5 9.891 1 89.25 85 GLY B CA 1
ATOM 2933 C C . GLY B 1 85 ? -1.21 -30.734 8.617 1 89.25 85 GLY B C 1
ATOM 2934 O O . GLY B 1 85 ? -1.228 -31.297 7.523 1 89.25 85 GLY B O 1
ATOM 2935 N N . ARG B 1 86 ? -0.981 -29.484 8.836 1 88.69 86 ARG B N 1
ATOM 2936 C CA . ARG B 1 86 ? -0.693 -28.656 7.664 1 88.69 86 ARG B CA 1
ATOM 2937 C C . ARG B 1 86 ? 0.804 -28.406 7.527 1 88.69 86 ARG B C 1
ATOM 2939 O O . ARG B 1 86 ? 1.463 -28 8.492 1 88.69 86 ARG B O 1
ATOM 2946 N N . TRP B 1 87 ? 1.236 -28.766 6.316 1 90.06 87 TRP B N 1
ATOM 2947 C CA . TRP B 1 87 ? 2.678 -28.688 6.098 1 90.06 87 TRP B CA 1
ATOM 2948 C C . TRP B 1 87 ? 2.992 -27.922 4.812 1 90.06 87 TRP B C 1
ATOM 2950 O O . TRP B 1 87 ? 2.23 -27.984 3.844 1 90.06 87 TRP B O 1
ATOM 2960 N N . ILE B 1 88 ? 4.066 -27.234 4.895 1 89.25 88 ILE B N 1
ATOM 2961 C CA . ILE B 1 88 ? 4.582 -26.562 3.711 1 89.25 88 ILE B CA 1
ATOM 2962 C C . ILE B 1 88 ? 5.852 -27.266 3.23 1 89.25 88 ILE B C 1
ATOM 2964 O O . ILE B 1 88 ? 6.805 -27.438 3.994 1 89.25 88 ILE B O 1
ATOM 2968 N N . LEU B 1 89 ? 5.805 -27.734 2.021 1 89.25 89 LEU B N 1
ATOM 2969 C CA . LEU B 1 89 ? 6.941 -28.406 1.391 1 89.25 89 LEU B CA 1
ATOM 2970 C C . LEU B 1 89 ? 7.598 -27.484 0.361 1 89.25 89 LEU B C 1
ATOM 2972 O O . LEU B 1 89 ? 6.938 -27 -0.561 1 89.25 89 LEU B O 1
ATOM 2976 N N . ARG B 1 90 ? 8.852 -27.328 0.51 1 88.5 90 ARG B N 1
ATOM 2977 C CA . ARG B 1 90 ? 9.578 -26.453 -0.403 1 88.5 90 ARG B CA 1
ATOM 2978 C C . ARG B 1 90 ? 10.648 -27.219 -1.169 1 88.5 90 ARG B C 1
ATOM 2980 O O . ARG B 1 90 ? 11.523 -27.844 -0.564 1 88.5 90 ARG B O 1
ATOM 2987 N N . TYR B 1 91 ? 10.523 -27.125 -2.504 1 85.56 91 TYR B N 1
ATOM 2988 C CA . TYR B 1 91 ? 11.523 -27.688 -3.396 1 85.56 91 TYR B CA 1
ATOM 2989 C C . TYR B 1 91 ? 12.359 -26.594 -4.047 1 85.56 91 TYR B C 1
ATOM 2991 O O . TYR B 1 91 ? 11.82 -25.609 -4.539 1 85.56 91 TYR B O 1
ATOM 2999 N N . ALA B 1 92 ? 13.594 -26.75 -4.066 1 81.06 92 ALA B N 1
ATOM 3000 C CA . ALA B 1 92 ? 14.477 -25.719 -4.621 1 81.06 92 ALA B CA 1
ATOM 3001 C C . ALA B 1 92 ? 14.461 -25.75 -6.148 1 81.06 92 ALA B C 1
ATOM 3003 O O . ALA B 1 92 ? 14.539 -24.703 -6.793 1 81.06 92 ALA B O 1
ATOM 3004 N N . LYS B 1 93 ? 14.453 -26.891 -6.746 1 77 93 LYS B N 1
ATOM 3005 C CA . LYS B 1 93 ? 14.555 -27 -8.203 1 77 93 LYS B CA 1
ATOM 3006 C C . LYS B 1 93 ? 13.211 -27.375 -8.82 1 77 93 LYS B C 1
ATOM 3008 O O . LYS B 1 93 ? 12.453 -28.172 -8.258 1 77 93 LYS B O 1
ATOM 3013 N N . VAL B 1 94 ? 12.953 -26.562 -9.898 1 67.12 94 VAL B N 1
ATOM 3014 C CA . VAL B 1 94 ? 11.781 -26.906 -10.703 1 67.12 94 VAL B CA 1
ATOM 3015 C C . VAL B 1 94 ? 12.156 -27.953 -11.742 1 67.12 94 VAL B C 1
ATOM 3017 O O . VAL B 1 94 ? 12.953 -27.688 -12.648 1 67.12 94 VAL B O 1
ATOM 3020 N N . ASP B 1 95 ? 12.539 -29.062 -11.469 1 59.22 95 ASP B N 1
ATOM 3021 C CA . ASP B 1 95 ? 12.961 -30.047 -12.461 1 59.22 95 ASP B CA 1
ATOM 3022 C C . ASP B 1 95 ? 11.812 -30.406 -13.398 1 59.22 95 ASP B C 1
ATOM 3024 O O . ASP B 1 95 ? 10.641 -30.219 -13.062 1 59.22 95 ASP B O 1
ATOM 3028 N N . ASN B 1 96 ? 12.25 -30.391 -14.758 1 49.44 96 ASN B N 1
ATOM 3029 C CA . ASN B 1 96 ? 11.375 -30.797 -15.852 1 49.44 96 ASN B CA 1
ATOM 3030 C C . ASN B 1 96 ? 10.414 -31.891 -15.422 1 49.44 96 ASN B C 1
ATOM 3032 O O . ASN B 1 96 ? 9.469 -32.219 -16.141 1 49.44 96 ASN B O 1
ATOM 3036 N N . ALA B 1 97 ? 11.07 -32.75 -14.789 1 45.03 97 ALA B N 1
ATOM 3037 C CA . ALA B 1 97 ? 10.234 -33.906 -14.492 1 45.03 97 ALA B CA 1
ATOM 3038 C C . ALA B 1 97 ? 8.992 -33.469 -13.711 1 45.03 97 ALA B C 1
ATOM 3040 O O . ALA B 1 97 ? 9.047 -32.562 -12.875 1 45.03 97 ALA B O 1
ATOM 3041 N N . GLY B 1 98 ? 7.926 -33.531 -14.062 1 45 98 GLY B N 1
ATOM 3042 C CA . GLY B 1 98 ? 6.551 -33.438 -13.609 1 45 98 GLY B CA 1
ATOM 3043 C C . GLY B 1 98 ? 6.434 -33.344 -12.094 1 45 98 GLY B C 1
ATOM 3044 O O . GLY B 1 98 ? 7.254 -33.938 -11.375 1 45 98 GLY B O 1
ATOM 3045 N N . ALA B 1 99 ? 6.098 -32.062 -11.508 1 49.66 99 ALA B N 1
ATOM 3046 C CA . ALA B 1 99 ? 5.523 -32.094 -10.164 1 49.66 99 ALA B CA 1
ATOM 3047 C C . ALA B 1 99 ? 5.09 -33.5 -9.789 1 49.66 99 ALA B C 1
ATOM 3049 O O . ALA B 1 99 ? 4.105 -34.031 -10.32 1 49.66 99 ALA B O 1
ATOM 3050 N N . HIS B 1 100 ? 6.031 -34.375 -9.695 1 54.44 100 HIS B N 1
ATOM 3051 C CA . HIS B 1 100 ? 5.457 -35.594 -9.102 1 54.44 100 HIS B CA 1
ATOM 3052 C C . HIS B 1 100 ? 4.23 -35.25 -8.258 1 54.44 100 HIS B C 1
ATOM 3054 O O . HIS B 1 100 ? 4.184 -34.188 -7.609 1 54.44 100 HIS B O 1
ATOM 3060 N N . ASP B 1 101 ? 3.146 -35.719 -8.695 1 66.62 101 ASP B N 1
ATOM 3061 C CA . ASP B 1 101 ? 1.898 -35.594 -7.941 1 66.62 101 ASP B CA 1
ATOM 3062 C C . ASP B 1 101 ? 2.139 -35.812 -6.449 1 66.62 101 ASP B C 1
ATOM 3064 O O . ASP B 1 101 ? 2.432 -36.906 -6.004 1 66.62 101 ASP B O 1
ATOM 3068 N N . ILE B 1 102 ? 2.41 -34.688 -5.777 1 78.06 102 ILE B N 1
ATOM 3069 C CA . ILE B 1 102 ? 2.68 -34.688 -4.344 1 78.06 102 ILE B CA 1
ATOM 3070 C C . ILE B 1 102 ? 1.753 -35.688 -3.656 1 78.06 102 ILE B C 1
ATOM 3072 O O . ILE B 1 102 ? 2.121 -36.312 -2.645 1 78.06 102 ILE B O 1
ATOM 3076 N N . LYS B 1 103 ? 0.657 -35.906 -4.312 1 80.69 103 LYS B N 1
ATOM 3077 C CA . LYS B 1 103 ? -0.278 -36.875 -3.738 1 80.69 103 LYS B CA 1
ATOM 3078 C C . LYS B 1 103 ? 0.284 -38.281 -3.807 1 80.69 103 LYS B C 1
ATOM 3080 O O . LYS B 1 103 ? 0.143 -39.062 -2.857 1 80.69 103 LYS B O 1
ATOM 3085 N N . THR B 1 104 ? 0.931 -38.5 -4.852 1 80.31 104 THR B N 1
ATOM 3086 C CA . THR B 1 104 ? 1.513 -39.844 -5.039 1 80.31 104 THR B CA 1
ATOM 3087 C C . THR B 1 104 ? 2.727 -40.031 -4.137 1 80.31 104 THR B C 1
ATOM 3089 O O . THR B 1 104 ? 2.941 -41.125 -3.6 1 80.31 104 THR B O 1
ATOM 3092 N N . VAL B 1 105 ? 3.416 -38.969 -4.035 1 83.5 105 VAL B N 1
ATOM 3093 C CA . VAL B 1 105 ? 4.637 -39.031 -3.242 1 83.5 105 VAL B CA 1
ATOM 3094 C C . VAL B 1 105 ? 4.289 -39.25 -1.769 1 83.5 105 VAL B C 1
ATOM 3096 O O . VAL B 1 105 ? 4.988 -39.938 -1.05 1 83.5 105 VAL B O 1
ATOM 3099 N N . LEU B 1 106 ? 3.18 -38.719 -1.336 1 88.88 106 LEU B N 1
ATOM 3100 C CA . LEU B 1 106 ? 2.838 -38.75 0.082 1 88.88 106 LEU B CA 1
ATOM 3101 C C . LEU B 1 106 ? 1.861 -39.875 0.381 1 88.88 106 LEU B C 1
ATOM 3103 O O . LEU B 1 106 ? 1.521 -40.125 1.541 1 88.88 106 LEU B O 1
ATOM 3107 N N . ALA B 1 107 ? 1.556 -40.594 -0.6 1 86.25 107 ALA B N 1
ATOM 3108 C CA . ALA B 1 107 ? 0.56 -41.656 -0.493 1 86.25 107 ALA B CA 1
ATOM 3109 C C . ALA B 1 107 ? 0.975 -42.688 0.545 1 86.25 107 ALA B C 1
ATOM 3111 O O . ALA B 1 107 ? 0.127 -43.25 1.243 1 86.25 107 ALA B O 1
ATOM 3112 N N . PRO B 1 108 ? 2.223 -42.969 0.653 1 87.31 108 PRO B N 1
ATOM 3113 C CA . PRO B 1 108 ? 2.65 -43.969 1.631 1 87.31 108 PRO B CA 1
ATOM 3114 C C . PRO B 1 108 ? 2.398 -43.531 3.072 1 87.31 108 PRO B C 1
ATOM 3116 O O . PRO B 1 108 ? 2.336 -44.375 3.973 1 87.31 108 PRO B O 1
ATOM 3119 N N . LEU B 1 109 ? 2.299 -42.375 3.324 1 89.75 109 LEU B N 1
ATOM 3120 C CA . LEU B 1 109 ? 2.113 -41.844 4.68 1 89.75 109 LEU B CA 1
ATOM 3121 C C . LEU B 1 109 ? 0.636 -41.844 5.055 1 89.75 109 LEU B C 1
ATOM 3123 O O . LEU B 1 109 ? 0.279 -42.062 6.211 1 89.75 109 LEU B O 1
ATOM 3127 N N . THR B 1 110 ? -0.177 -41.438 4.172 1 86.88 110 THR B N 1
ATOM 3128 C CA . THR B 1 110 ? -1.609 -41.312 4.418 1 86.88 110 THR B CA 1
ATOM 3129 C C . THR B 1 110 ? -2.387 -41.312 3.105 1 86.88 110 THR B C 1
ATOM 3131 O O . THR B 1 110 ? -1.852 -40.906 2.064 1 86.88 110 THR B O 1
ATOM 3134 N N . ASP B 1 111 ? -3.645 -41.656 3.24 1 84.88 111 ASP B N 1
ATOM 3135 C CA . ASP B 1 111 ? -4.531 -41.656 2.08 1 84.88 111 ASP B CA 1
ATOM 3136 C C . ASP B 1 111 ? -5.258 -40.312 1.968 1 84.88 111 ASP B C 1
ATOM 3138 O O . ASP B 1 111 ? -5.922 -40.031 0.964 1 84.88 111 ASP B O 1
ATOM 3142 N N . ASN B 1 112 ? -5.137 -39.594 2.928 1 87.56 112 ASN B N 1
ATOM 3143 C CA . ASN B 1 112 ? -5.844 -38.312 2.979 1 87.56 112 ASN B CA 1
ATOM 3144 C C . ASN B 1 112 ? -4.898 -37.156 2.73 1 87.56 112 ASN B C 1
ATOM 3146 O O . ASN B 1 112 ? -4.609 -36.375 3.643 1 87.56 112 ASN B O 1
ATOM 3150 N N . VAL B 1 113 ? -4.457 -37.031 1.499 1 86.44 113 VAL B N 1
ATOM 3151 C CA . VAL B 1 113 ? -3.578 -35.906 1.141 1 86.44 113 VAL B CA 1
ATOM 3152 C C . VAL B 1 113 ? -4.375 -34.844 0.402 1 86.44 113 VAL B C 1
ATOM 3154 O O . VAL B 1 113 ? -4.957 -35.094 -0.652 1 86.44 113 VAL B O 1
ATOM 3157 N N . GLU B 1 114 ? -4.508 -33.781 1.051 1 83.94 114 GLU B N 1
ATOM 3158 C CA . GLU B 1 114 ? -5.168 -32.656 0.412 1 83.94 114 GLU B CA 1
ATOM 3159 C C . GLU B 1 114 ? -4.168 -31.547 0.061 1 83.94 114 GLU B C 1
ATOM 3161 O O . GLU B 1 114 ? -3.504 -31 0.945 1 83.94 114 GLU B O 1
ATOM 3166 N N . VAL B 1 115 ? -4.082 -31.297 -1.224 1 82.69 115 VAL B N 1
ATOM 3167 C CA . VAL B 1 115 ? -3.23 -30.203 -1.651 1 82.69 115 VAL B CA 1
ATOM 3168 C C . VAL B 1 115 ? -3.994 -28.891 -1.535 1 82.69 115 VAL B C 1
ATOM 3170 O O . VAL B 1 115 ? -4.965 -28.656 -2.262 1 82.69 115 VAL B O 1
ATOM 3173 N N . LEU B 1 116 ? -3.525 -28.125 -0.628 1 81.19 116 LEU B N 1
ATOM 3174 C CA . LEU B 1 116 ? -4.207 -26.859 -0.362 1 81.19 116 LEU B CA 1
ATOM 3175 C C . LEU B 1 116 ? -3.773 -25.797 -1.357 1 81.19 116 LEU B C 1
ATOM 3177 O O . LEU B 1 116 ? -4.613 -25.078 -1.908 1 81.19 116 LEU B O 1
ATOM 3181 N N . ASN B 1 117 ? -2.459 -25.734 -1.508 1 83.75 117 ASN B N 1
ATOM 3182 C CA . ASN B 1 117 ? -1.887 -24.75 -2.434 1 83.75 117 ASN B CA 1
ATOM 3183 C C . ASN B 1 117 ? -0.525 -25.203 -2.951 1 83.75 117 ASN B C 1
ATOM 3185 O O . ASN B 1 117 ? 0.208 -25.906 -2.252 1 83.75 117 ASN B O 1
ATOM 3189 N N . SER B 1 118 ? -0.316 -24.906 -4.207 1 84.19 118 SER B N 1
ATOM 3190 C CA . SER B 1 118 ? 0.988 -25.188 -4.801 1 84.19 118 SER B CA 1
ATOM 3191 C C . SER B 1 118 ? 1.429 -24.062 -5.723 1 84.19 118 SER B C 1
ATOM 3193 O O . SER B 1 118 ? 0.625 -23.531 -6.496 1 84.19 118 SER B O 1
ATOM 3195 N N . SER B 1 119 ? 2.676 -23.688 -5.508 1 85.56 119 SER B N 1
ATOM 3196 C CA . SER B 1 119 ? 3.229 -22.609 -6.32 1 85.56 119 SER B CA 1
ATOM 3197 C C . SER B 1 119 ? 4.57 -23 -6.926 1 85.56 119 SER B C 1
ATOM 3199 O O . SER B 1 119 ? 5.414 -23.594 -6.246 1 85.56 119 SER B O 1
ATOM 3201 N N . ILE B 1 120 ? 4.688 -22.781 -8.203 1 83.56 120 ILE B N 1
ATOM 3202 C CA . ILE B 1 120 ? 5.941 -22.984 -8.914 1 83.56 120 ILE B CA 1
ATOM 3203 C C . ILE B 1 120 ? 6.441 -21.656 -9.477 1 83.56 120 ILE B C 1
ATOM 3205 O O . ILE B 1 120 ? 5.688 -20.938 -10.133 1 83.56 120 ILE B O 1
ATOM 3209 N N . VAL B 1 121 ? 7.691 -21.375 -9.203 1 86.06 121 VAL B N 1
ATOM 3210 C CA . VAL B 1 121 ? 8.328 -20.188 -9.758 1 86.06 121 VAL B CA 1
ATOM 3211 C C . VAL B 1 121 ? 9.664 -20.578 -10.398 1 86.06 121 VAL B C 1
ATOM 3213 O O . VAL B 1 121 ? 10.516 -21.188 -9.75 1 86.06 121 VAL B O 1
ATOM 3216 N N . GLY B 1 122 ? 9.797 -20.156 -11.641 1 83.81 122 GLY B N 1
ATOM 3217 C CA . GLY B 1 122 ? 11.062 -20.391 -12.312 1 83.81 122 GLY B CA 1
ATOM 3218 C C . GLY B 1 122 ? 12.203 -19.562 -11.75 1 83.81 122 GLY B C 1
ATOM 3219 O O . GLY B 1 122 ? 11.984 -18.438 -11.273 1 83.81 122 GLY B O 1
ATOM 3220 N N . PRO B 1 123 ? 13.406 -20.094 -11.797 1 82.12 123 PRO B N 1
ATOM 3221 C CA . PRO B 1 123 ? 14.562 -19.391 -11.234 1 82.12 123 PRO B CA 1
ATOM 3222 C C . PRO B 1 123 ? 14.812 -18.047 -11.898 1 82.12 123 PRO B C 1
ATOM 3224 O O . PRO B 1 123 ? 15.203 -17.078 -11.227 1 82.12 123 PRO B O 1
ATOM 3227 N N . GLN B 1 124 ? 14.602 -18 -13.172 1 82.19 124 GLN B N 1
ATOM 3228 C CA . GLN B 1 124 ? 14.812 -16.734 -13.883 1 82.19 124 GLN B CA 1
ATOM 3229 C C . GLN B 1 124 ? 13.852 -15.656 -13.391 1 82.19 124 GLN B C 1
ATOM 3231 O O . GLN B 1 124 ? 14.25 -14.5 -13.219 1 82.19 124 GLN B O 1
ATOM 3236 N N . ILE B 1 125 ? 12.703 -16 -13.227 1 82.75 125 ILE B N 1
ATOM 3237 C CA . ILE B 1 125 ? 11.695 -15.062 -12.75 1 82.75 125 ILE B CA 1
ATOM 3238 C C . ILE B 1 125 ? 12.047 -14.602 -11.336 1 82.75 125 ILE B C 1
ATOM 3240 O O . ILE B 1 125 ? 11.914 -13.422 -11.008 1 82.75 125 ILE B O 1
ATOM 3244 N N . GLY B 1 126 ? 12.453 -15.586 -10.555 1 85.75 126 GLY B N 1
ATOM 3245 C CA . GLY B 1 126 ? 12.852 -15.242 -9.195 1 85.75 126 GLY B CA 1
ATOM 3246 C C . GLY B 1 126 ? 13.953 -14.203 -9.141 1 85.75 126 GLY B C 1
ATOM 3247 O O . GLY B 1 126 ? 13.883 -13.258 -8.352 1 85.75 126 GLY B O 1
ATOM 3248 N N . GLN B 1 127 ? 14.953 -14.359 -9.938 1 87.38 127 GLN B N 1
ATOM 3249 C CA . GLN B 1 127 ? 16.078 -13.43 -9.984 1 87.38 127 GLN B CA 1
ATOM 3250 C C . GLN B 1 127 ? 15.625 -12.055 -10.477 1 87.38 127 GLN B C 1
ATOM 3252 O O . GLN B 1 127 ? 16.047 -11.031 -9.945 1 87.38 127 GLN B O 1
ATOM 3257 N N . GLU B 1 128 ? 14.82 -12.039 -11.438 1 87 128 GLU B N 1
ATOM 3258 C CA . GLU B 1 128 ? 14.297 -10.789 -11.984 1 87 128 GLU B CA 1
ATOM 3259 C C . GLU B 1 128 ? 13.516 -10.016 -10.922 1 87 128 GLU B C 1
ATOM 3261 O O . GLU B 1 128 ? 13.656 -8.797 -10.805 1 87 128 GLU B O 1
ATOM 3266 N N . LEU B 1 129 ? 12.75 -10.75 -10.219 1 85.94 129 LEU B N 1
ATOM 3267 C CA . LEU B 1 129 ? 11.922 -10.109 -9.203 1 85.94 129 LEU B CA 1
ATOM 3268 C C . LEU B 1 129 ? 12.781 -9.578 -8.062 1 85.94 129 LEU B C 1
ATOM 3270 O O . LEU B 1 129 ? 12.508 -8.5 -7.52 1 85.94 129 LEU B O 1
ATOM 3274 N N . ALA B 1 130 ? 13.773 -10.305 -7.703 1 88.06 130 ALA B N 1
ATOM 3275 C CA . ALA B 1 130 ? 14.688 -9.844 -6.664 1 88.06 130 ALA B CA 1
ATOM 3276 C C . ALA B 1 130 ? 15.391 -8.555 -7.082 1 88.06 130 ALA B C 1
ATOM 3278 O O . ALA B 1 130 ? 15.516 -7.625 -6.281 1 88.06 130 ALA B O 1
ATOM 3279 N N . GLU B 1 131 ? 15.836 -8.516 -8.273 1 90 131 GLU B N 1
ATOM 3280 C CA . GLU B 1 131 ? 16.531 -7.344 -8.781 1 90 131 GLU B CA 1
ATOM 3281 C C . GLU B 1 131 ? 15.594 -6.148 -8.898 1 90 131 GLU B C 1
ATOM 3283 O O . GLU B 1 131 ? 15.945 -5.035 -8.508 1 90 131 GLU B O 1
ATOM 3288 N N . GLN B 1 132 ? 14.477 -6.41 -9.391 1 88.31 132 GLN B N 1
ATOM 3289 C CA . GLN B 1 132 ? 13.492 -5.344 -9.531 1 88.31 132 GLN B CA 1
ATOM 3290 C C . GLN B 1 132 ? 13.055 -4.805 -8.172 1 88.31 132 GLN B C 1
ATOM 3292 O O . GLN B 1 132 ? 12.906 -3.596 -8 1 88.31 132 GLN B O 1
ATOM 3297 N N . GLY B 1 133 ? 12.805 -5.695 -7.293 1 86.31 133 GLY B N 1
ATOM 3298 C CA . GLY B 1 133 ? 12.445 -5.285 -5.945 1 86.31 133 GLY B CA 1
ATOM 3299 C C . GLY B 1 133 ? 13.516 -4.449 -5.27 1 86.31 133 GLY B C 1
ATOM 3300 O O . GLY B 1 133 ? 13.211 -3.43 -4.645 1 86.31 133 GLY B O 1
ATOM 3301 N N . GLY B 1 134 ? 14.711 -4.902 -5.355 1 86.25 134 GLY B N 1
ATOM 3302 C CA . GLY B 1 134 ? 15.82 -4.145 -4.801 1 86.25 134 GLY B CA 1
ATOM 3303 C C . GLY B 1 134 ? 15.977 -2.771 -5.43 1 86.25 134 GLY B C 1
ATOM 3304 O O . GLY B 1 134 ? 16.234 -1.788 -4.73 1 86.25 134 GLY B O 1
ATOM 3305 N N . LEU B 1 135 ? 15.812 -2.725 -6.664 1 88.06 135 LEU B N 1
ATOM 3306 C CA . LEU B 1 135 ? 15.922 -1.46 -7.379 1 88.06 135 LEU B CA 1
ATOM 3307 C C . LEU B 1 135 ? 14.797 -0.512 -6.992 1 88.06 135 LEU B C 1
ATOM 3309 O O . LEU B 1 135 ? 15 0.702 -6.91 1 88.06 135 LEU B O 1
ATOM 3313 N N . ALA B 1 136 ? 13.68 -1.097 -6.848 1 88.31 136 ALA B N 1
ATOM 3314 C CA . ALA B 1 136 ? 12.547 -0.284 -6.422 1 88.31 136 ALA B CA 1
ATOM 3315 C C . ALA B 1 136 ? 12.805 0.349 -5.059 1 88.31 136 ALA B C 1
ATOM 3317 O O . ALA B 1 136 ? 12.484 1.518 -4.836 1 88.31 136 ALA B O 1
ATOM 3318 N N . LEU B 1 137 ? 13.336 -0.399 -4.207 1 86.38 137 LEU B N 1
ATOM 3319 C CA . LEU B 1 137 ? 13.656 0.098 -2.871 1 86.38 137 LEU B CA 1
ATOM 3320 C C . LEU B 1 137 ? 14.695 1.208 -2.938 1 86.38 137 LEU B C 1
ATOM 3322 O O . LEU B 1 137 ? 14.555 2.244 -2.285 1 86.38 137 LEU B O 1
ATOM 3326 N N . LEU B 1 138 ? 15.688 1.005 -3.742 1 86.5 138 LEU B N 1
ATOM 3327 C CA . LEU B 1 138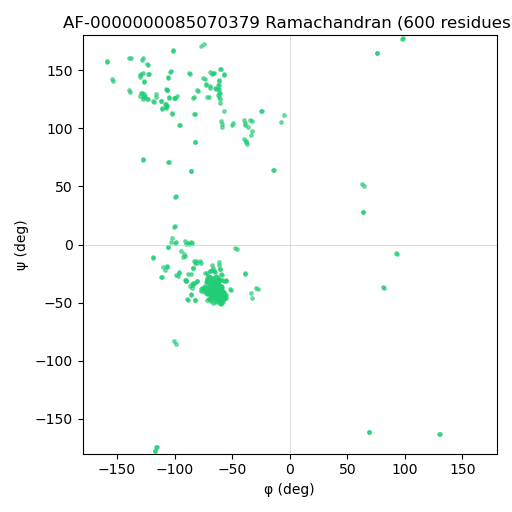 ? 16.75 1.997 -3.896 1 86.5 138 LEU B CA 1
ATOM 3328 C C . LEU B 1 138 ? 16.203 3.275 -4.527 1 86.5 138 LEU B C 1
ATOM 3330 O O . LEU B 1 138 ? 16.516 4.379 -4.074 1 86.5 138 LEU B O 1
ATOM 3334 N N . ALA B 1 139 ? 15.469 3.068 -5.488 1 87.5 139 ALA B N 1
ATOM 3335 C CA . ALA B 1 139 ? 14.883 4.219 -6.168 1 87.5 139 ALA B CA 1
ATOM 3336 C C . ALA B 1 139 ? 13.977 5.008 -5.23 1 87.5 139 ALA B C 1
ATOM 3338 O O . ALA B 1 139 ? 13.977 6.242 -5.246 1 87.5 139 ALA B O 1
ATOM 3339 N N . ALA B 1 140 ? 13.195 4.297 -4.496 1 86.44 140 ALA B N 1
ATOM 3340 C CA . ALA B 1 140 ? 12.312 4.953 -3.531 1 86.44 140 ALA B CA 1
ATOM 3341 C C . ALA B 1 140 ? 13.117 5.77 -2.521 1 86.44 140 ALA B C 1
ATOM 3343 O O . ALA B 1 140 ? 12.758 6.91 -2.213 1 86.44 140 ALA B O 1
ATOM 3344 N N . MET B 1 141 ? 14.172 5.25 -2.062 1 84.25 141 MET B N 1
ATOM 3345 C CA . MET B 1 141 ? 15.023 5.926 -1.085 1 84.25 141 MET B CA 1
ATOM 3346 C C . MET B 1 141 ? 15.672 7.16 -1.695 1 84.25 141 MET B C 1
ATOM 3348 O O . MET B 1 141 ? 15.75 8.211 -1.052 1 84.25 141 MET B O 1
ATOM 3352 N N . LEU B 1 142 ? 16.078 7.039 -2.922 1 84.62 142 LEU B N 1
ATOM 3353 C CA . LEU B 1 142 ? 16.719 8.156 -3.607 1 84.62 142 LEU B CA 1
ATOM 3354 C C . LEU B 1 142 ? 15.711 9.273 -3.883 1 84.62 142 LEU B C 1
ATOM 3356 O O . LEU B 1 142 ? 16.047 10.453 -3.762 1 84.62 142 LEU B O 1
ATOM 3360 N N . CYS B 1 143 ? 14.578 8.906 -4.211 1 84.62 143 CYS B N 1
ATOM 3361 C CA . CYS B 1 143 ? 13.539 9.898 -4.449 1 84.62 143 CYS B CA 1
ATOM 3362 C C . CYS B 1 143 ? 13.211 10.664 -3.168 1 84.62 143 CYS B C 1
ATOM 3364 O O . CYS B 1 143 ? 13.031 11.883 -3.193 1 84.62 143 CYS B O 1
ATOM 3366 N N . ILE B 1 144 ? 13.141 9.961 -2.102 1 83.62 144 ILE B N 1
ATOM 3367 C CA . ILE B 1 144 ? 12.852 10.578 -0.813 1 83.62 144 ILE B CA 1
ATOM 3368 C C . ILE B 1 144 ? 13.984 11.523 -0.427 1 83.62 144 ILE B C 1
ATOM 3370 O O . ILE B 1 144 ? 13.742 12.633 0.049 1 83.62 144 ILE B O 1
ATOM 3374 N N . LEU B 1 145 ? 15.164 11.039 -0.66 1 81.69 145 LEU B N 1
ATOM 3375 C CA . LEU B 1 145 ? 16.328 11.859 -0.377 1 81.69 145 LEU B CA 1
ATOM 3376 C C . LEU B 1 145 ? 16.312 13.141 -1.203 1 81.69 145 LEU B C 1
ATOM 3378 O O . LEU B 1 145 ? 16.578 14.227 -0.681 1 81.69 145 LEU B O 1
ATOM 3382 N N . ALA B 1 146 ? 16.031 12.977 -2.451 1 82.75 146 ALA B N 1
ATOM 3383 C CA . ALA B 1 146 ? 15.977 14.133 -3.344 1 82.75 146 ALA B CA 1
ATOM 3384 C C . ALA B 1 146 ? 14.891 15.109 -2.902 1 82.75 146 ALA B C 1
ATOM 3386 O O . ALA B 1 146 ? 15.117 16.328 -2.873 1 82.75 146 ALA B O 1
ATOM 3387 N N . TYR B 1 147 ? 13.828 14.617 -2.539 1 80.81 147 TYR B N 1
ATOM 3388 C CA . TYR B 1 147 ? 12.711 15.461 -2.123 1 80.81 147 TYR B CA 1
ATOM 3389 C C . TYR B 1 147 ? 13.039 16.203 -0.831 1 80.81 147 TYR B C 1
ATOM 3391 O O . TYR B 1 147 ? 12.805 17.406 -0.721 1 80.81 147 TYR B O 1
ATOM 3399 N N . LEU B 1 148 ? 13.508 15.492 0.17 1 80.94 148 LEU B N 1
ATOM 3400 C CA . LEU B 1 148 ? 13.812 16.094 1.467 1 80.94 148 LEU B CA 1
ATOM 3401 C C . LEU B 1 148 ? 14.906 17.141 1.337 1 80.94 148 LEU B C 1
ATOM 3403 O O . LEU B 1 148 ? 14.883 18.156 2.039 1 80.94 148 LEU B O 1
ATOM 3407 N N . SER B 1 149 ? 15.844 16.938 0.423 1 78.75 149 SER B N 1
ATOM 3408 C CA . SER B 1 149 ? 16.938 17.875 0.22 1 78.75 149 SER B CA 1
ATOM 3409 C C . SER B 1 149 ? 16.453 19.172 -0.42 1 78.75 149 SER B C 1
ATOM 3411 O O . SER B 1 149 ? 17.047 20.234 -0.233 1 78.75 149 SER B O 1
ATOM 3413 N N . PHE B 1 150 ? 15.422 19.031 -1.123 1 81.75 150 PHE B N 1
ATOM 3414 C CA . PHE B 1 150 ? 14.844 20.203 -1.758 1 81.75 150 PHE B CA 1
ATOM 3415 C C . PHE B 1 150 ? 13.93 20.953 -0.793 1 81.75 150 PHE B C 1
ATOM 3417 O O . PHE B 1 150 ? 13.82 22.172 -0.852 1 81.75 150 PHE B O 1
ATOM 3424 N N . ARG B 1 151 ? 13.297 20.25 0.001 1 76.38 151 ARG B N 1
ATOM 3425 C CA . ARG B 1 151 ? 12.273 20.828 0.866 1 76.38 151 ARG B CA 1
ATOM 3426 C C . ARG B 1 151 ? 12.891 21.406 2.135 1 76.38 151 ARG B C 1
ATOM 3428 O O . ARG B 1 151 ? 12.406 22.406 2.676 1 76.38 151 ARG B O 1
ATOM 3435 N N . PHE B 1 152 ? 13.883 20.734 2.625 1 82.69 152 PHE B N 1
ATOM 3436 C CA . PHE B 1 152 ? 14.461 21.125 3.908 1 82.69 152 PHE B CA 1
ATOM 3437 C C . PHE B 1 152 ? 15.953 21.406 3.771 1 82.69 152 PHE B C 1
ATOM 3439 O O . PHE B 1 152 ? 16.594 20.922 2.838 1 82.69 152 PHE B O 1
ATOM 3446 N N . GLU B 1 153 ? 16.453 22.25 4.68 1 87.06 153 GLU B N 1
ATOM 3447 C CA . GLU B 1 153 ? 17.906 22.344 4.848 1 87.06 153 GLU B CA 1
ATOM 3448 C C . GLU B 1 153 ? 18.516 20.984 5.188 1 87.06 153 GLU B C 1
ATOM 3450 O O . GLU B 1 153 ? 17.891 20.172 5.855 1 87.06 153 GLU B O 1
ATOM 3455 N N . TRP B 1 154 ? 19.688 20.734 4.742 1 85.69 154 TRP B N 1
ATOM 3456 C CA . TRP B 1 154 ? 20.25 19.391 4.789 1 85.69 154 TRP B CA 1
ATOM 3457 C C . TRP B 1 154 ? 20.391 18.906 6.227 1 85.69 154 TRP B C 1
ATOM 3459 O O . TRP B 1 154 ? 20.297 17.703 6.496 1 85.69 154 TRP B O 1
ATOM 3469 N N . ARG B 1 155 ? 20.594 19.781 7.168 1 88.12 155 ARG B N 1
ATOM 3470 C CA . ARG B 1 155 ? 20.719 19.375 8.562 1 88.12 155 ARG B CA 1
ATOM 3471 C C . ARG B 1 155 ? 19.406 18.828 9.094 1 88.12 155 ARG B C 1
ATOM 3473 O O . ARG B 1 155 ? 19.375 17.828 9.812 1 88.12 155 ARG B O 1
ATOM 3480 N N . LEU B 1 156 ? 18.359 19.531 8.734 1 86.12 156 LEU B N 1
ATOM 3481 C CA . LEU B 1 156 ? 17.016 19.094 9.133 1 86.12 156 LEU B CA 1
ATOM 3482 C C . LEU B 1 156 ? 16.609 17.844 8.359 1 86.12 156 LEU B C 1
ATOM 3484 O O . LEU B 1 156 ? 16.016 16.922 8.93 1 86.12 156 LEU B O 1
ATOM 3488 N N . ALA B 1 157 ? 16.969 17.797 7.086 1 86.25 157 ALA B N 1
ATOM 3489 C CA . ALA B 1 157 ? 16.641 16.672 6.227 1 86.25 157 ALA B CA 1
ATOM 3490 C C . ALA B 1 157 ? 17.359 15.406 6.699 1 86.25 157 ALA B C 1
ATOM 3492 O O . ALA B 1 157 ? 16.828 14.297 6.586 1 86.25 157 ALA B O 1
ATOM 3493 N N . SER B 1 158 ? 18.531 15.562 7.23 1 88.06 158 SER B N 1
ATOM 3494 C CA . SER B 1 158 ? 19.328 14.422 7.652 1 88.06 158 SER B CA 1
ATOM 3495 C C . SER B 1 158 ? 18.656 13.656 8.789 1 88.06 158 SER B C 1
ATOM 3497 O O . SER B 1 158 ? 18.781 12.43 8.883 1 88.06 158 SER B O 1
ATOM 3499 N N . GLY B 1 159 ? 17.953 14.383 9.664 1 87.88 159 GLY B N 1
ATOM 3500 C CA . GLY B 1 159 ? 17.234 13.719 10.734 1 87.88 159 GLY B CA 1
ATOM 3501 C C . GLY B 1 159 ? 16.125 12.812 10.242 1 87.88 159 GLY B C 1
ATOM 3502 O O . GLY B 1 159 ? 16.016 11.664 10.68 1 87.88 159 GLY B O 1
ATOM 3503 N N . ALA B 1 160 ? 15.359 13.344 9.328 1 87.75 160 ALA B N 1
ATOM 3504 C CA . ALA B 1 160 ? 14.266 12.57 8.75 1 87.75 160 ALA B CA 1
ATOM 3505 C C . ALA B 1 160 ? 14.789 11.367 7.977 1 87.75 160 ALA B C 1
ATOM 3507 O O . ALA B 1 160 ? 14.195 10.281 8.016 1 87.75 160 ALA B O 1
ATOM 3508 N N . LEU B 1 161 ? 15.875 11.586 7.312 1 86.94 161 LEU B N 1
ATOM 3509 C CA . LEU B 1 161 ? 16.469 10.516 6.516 1 86.94 161 LEU B CA 1
ATOM 3510 C C . LEU B 1 161 ? 17.031 9.414 7.41 1 86.94 161 LEU B C 1
ATOM 3512 O O . LEU B 1 161 ? 16.859 8.227 7.117 1 86.94 161 LEU B O 1
ATOM 3516 N N . LEU B 1 162 ? 17.703 9.797 8.391 1 88.81 162 LEU B N 1
ATOM 3517 C CA . LEU B 1 162 ? 18.25 8.805 9.305 1 88.81 162 LEU B CA 1
ATOM 3518 C C . LEU B 1 162 ? 17.141 8.008 9.977 1 88.81 162 LEU B C 1
ATOM 3520 O O . LEU B 1 162 ? 17.266 6.797 10.18 1 88.81 162 LEU B O 1
ATOM 3524 N N . ALA B 1 163 ? 16.109 8.719 10.398 1 90.75 163 ALA B N 1
ATOM 3525 C CA . ALA B 1 163 ? 14.961 8.031 10.992 1 90.75 163 ALA B CA 1
ATOM 3526 C C . ALA B 1 163 ? 14.375 7.008 10.023 1 90.75 163 ALA B C 1
ATOM 3528 O O . ALA B 1 163 ? 14.016 5.898 10.422 1 90.75 163 ALA B O 1
ATOM 3529 N N . LEU B 1 164 ? 14.297 7.355 8.82 1 88.5 164 LEU B N 1
ATOM 3530 C CA . LEU B 1 164 ? 13.758 6.48 7.785 1 88.5 164 LEU B CA 1
ATOM 3531 C C . LEU B 1 164 ? 14.617 5.234 7.617 1 88.5 164 LEU B C 1
ATOM 3533 O O . LEU B 1 164 ? 14.102 4.117 7.562 1 88.5 164 LEU B O 1
ATOM 3537 N N . PHE B 1 165 ? 15.922 5.469 7.504 1 89.06 165 PHE B N 1
ATOM 3538 C CA . PHE B 1 165 ? 16.844 4.348 7.375 1 89.06 165 PHE B CA 1
ATOM 3539 C C . PHE B 1 165 ? 16.75 3.426 8.586 1 89.06 165 PHE B C 1
ATOM 3541 O O . PHE B 1 165 ? 16.734 2.201 8.438 1 89.06 165 PHE B O 1
ATOM 3548 N N . HIS B 1 166 ? 16.719 4.074 9.672 1 91.94 166 HIS B N 1
ATOM 3549 C CA . HIS B 1 166 ? 16.578 3.33 10.914 1 91.94 166 HIS B CA 1
ATOM 3550 C C . HIS B 1 166 ? 15.336 2.447 10.891 1 91.94 166 HIS B C 1
ATOM 3552 O O . HIS B 1 166 ? 15.398 1.273 11.266 1 91.94 166 HIS B O 1
ATOM 3558 N N . ASP B 1 167 ? 14.242 2.934 10.477 1 92.81 167 ASP B N 1
ATOM 3559 C CA . ASP B 1 167 ? 12.969 2.215 10.5 1 92.81 167 ASP B CA 1
ATOM 3560 C C . ASP B 1 167 ? 12.984 1.028 9.547 1 92.81 167 ASP B C 1
ATOM 3562 O O . ASP B 1 167 ? 12.523 -0.062 9.883 1 92.81 167 ASP B O 1
ATOM 3566 N N . VAL B 1 168 ? 13.5 1.233 8.367 1 91.56 168 VAL B N 1
ATOM 3567 C CA . VAL B 1 168 ? 13.555 0.182 7.355 1 91.56 168 VAL B CA 1
ATOM 3568 C C . VAL B 1 168 ? 14.484 -0.934 7.816 1 91.56 168 VAL B C 1
ATOM 3570 O O . VAL B 1 168 ? 14.156 -2.117 7.695 1 91.56 168 VAL B O 1
ATOM 3573 N N . ILE B 1 169 ? 15.625 -0.566 8.32 1 94.38 169 ILE B N 1
ATOM 3574 C CA . ILE B 1 169 ? 16.625 -1.537 8.766 1 94.38 169 ILE B CA 1
ATOM 3575 C C . ILE B 1 169 ? 16.047 -2.373 9.914 1 94.38 169 ILE B C 1
ATOM 3577 O O . ILE B 1 169 ? 16.281 -3.582 9.984 1 94.38 169 ILE B O 1
ATOM 3581 N N . PHE B 1 170 ? 15.344 -1.726 10.75 1 95.44 170 PHE B N 1
ATOM 3582 C CA . PHE B 1 170 ? 14.766 -2.445 11.875 1 95.44 170 PHE B CA 1
ATOM 3583 C C . PHE B 1 170 ? 13.773 -3.496 11.398 1 95.44 170 PHE B C 1
ATOM 3585 O O . PHE B 1 170 ? 13.773 -4.629 11.883 1 95.44 170 PHE B O 1
ATOM 3592 N N . VAL B 1 171 ? 12.914 -3.172 10.5 1 95.75 171 VAL B N 1
ATOM 3593 C CA . VAL B 1 171 ? 11.914 -4.109 9.984 1 95.75 171 VAL B CA 1
ATOM 3594 C C . VAL B 1 171 ? 12.617 -5.277 9.297 1 95.75 171 VAL B C 1
ATOM 3596 O O . VAL B 1 171 ? 12.242 -6.438 9.484 1 95.75 171 VAL B O 1
ATOM 3599 N N . LEU B 1 172 ? 13.609 -4.938 8.516 1 96.12 172 LEU B N 1
ATOM 3600 C CA . LEU B 1 172 ? 14.367 -5.984 7.844 1 96.12 172 LEU B CA 1
ATOM 3601 C C . LEU B 1 172 ? 15.055 -6.895 8.859 1 96.12 172 LEU B C 1
ATOM 3603 O O . LEU B 1 172 ? 15.094 -8.109 8.68 1 96.12 172 LEU B O 1
ATOM 3607 N N . ALA B 1 173 ? 15.578 -6.25 9.875 1 97.38 173 ALA B N 1
ATOM 3608 C CA . ALA B 1 173 ? 16.266 -7.016 10.906 1 97.38 173 ALA B CA 1
ATOM 3609 C C . ALA B 1 173 ? 15.305 -7.961 11.617 1 97.38 173 ALA B C 1
ATOM 3611 O O . ALA B 1 173 ? 15.695 -9.062 12.023 1 97.38 173 ALA B O 1
ATOM 3612 N N . PHE B 1 174 ? 14.109 -7.566 11.82 1 97.44 174 PHE B N 1
ATOM 3613 C CA . PHE B 1 174 ? 13.117 -8.422 12.453 1 97.44 174 PHE B CA 1
ATOM 3614 C C . PHE B 1 174 ? 12.898 -9.695 11.641 1 97.44 174 PHE B C 1
ATOM 3616 O O . PHE B 1 174 ? 12.844 -10.789 12.203 1 97.44 174 PHE B O 1
ATOM 3623 N N . PHE B 1 175 ? 12.812 -9.562 10.344 1 96.88 175 PHE B N 1
ATOM 3624 C CA . PHE B 1 175 ? 12.594 -10.719 9.492 1 96.88 175 PHE B CA 1
ATOM 3625 C C . PHE B 1 175 ? 13.859 -11.57 9.406 1 96.88 175 PHE B C 1
ATOM 3627 O O . PHE B 1 175 ? 13.781 -12.797 9.273 1 96.88 175 PHE B O 1
ATOM 3634 N N . SER B 1 176 ? 14.961 -10.914 9.484 1 97.12 176 SER B N 1
ATOM 3635 C CA . SER B 1 176 ? 16.219 -11.641 9.531 1 97.12 176 SER B CA 1
ATOM 3636 C C . SER B 1 176 ? 16.344 -12.445 10.82 1 97.12 176 SER B C 1
ATOM 3638 O O . SER B 1 176 ? 16.812 -13.586 10.797 1 97.12 176 SER B O 1
ATOM 3640 N N . LEU B 1 177 ? 15.992 -11.844 11.867 1 96.75 177 LEU B N 1
ATOM 3641 C CA . LEU B 1 177 ? 16.109 -12.469 13.188 1 96.75 177 LEU B CA 1
ATOM 3642 C C . LEU B 1 177 ? 15.141 -13.625 13.328 1 96.75 177 LEU B C 1
ATOM 3644 O O . LEU B 1 177 ? 15.508 -14.695 13.828 1 96.75 177 LEU B O 1
ATOM 3648 N N . THR B 1 178 ? 13.891 -13.484 12.922 1 95.75 178 THR B N 1
ATOM 3649 C CA . THR B 1 178 ? 12.852 -14.484 13.109 1 95.75 178 THR B CA 1
ATOM 3650 C C . THR B 1 178 ? 12.898 -15.539 12.008 1 95.75 178 THR B C 1
ATOM 3652 O O . THR B 1 178 ? 12.297 -16.609 12.133 1 95.75 178 THR B O 1
ATOM 3655 N N . GLN B 1 179 ? 13.516 -15.203 10.914 1 93.62 179 GLN B N 1
ATOM 3656 C CA . GLN B 1 179 ? 13.648 -16.078 9.758 1 93.62 179 GLN B CA 1
ATOM 3657 C C . GLN B 1 179 ? 12.289 -16.406 9.156 1 93.62 179 GLN B C 1
ATOM 3659 O O . GLN B 1 179 ? 12.086 -17.516 8.641 1 93.62 179 GLN B O 1
ATOM 3664 N N . MET B 1 180 ? 11.43 -15.453 9.375 1 91.69 180 MET B N 1
ATOM 3665 C CA . MET B 1 180 ? 10.188 -15.531 8.617 1 91.69 180 MET B CA 1
ATOM 3666 C C . MET B 1 180 ? 10.438 -15.336 7.125 1 91.69 180 MET B C 1
ATOM 3668 O O . MET B 1 180 ? 11.328 -14.586 6.734 1 91.69 180 MET B O 1
ATOM 3672 N N . GLU B 1 181 ? 9.609 -16.016 6.391 1 90.19 181 GLU B N 1
ATOM 3673 C CA . GLU B 1 181 ? 9.805 -15.938 4.945 1 90.19 181 GLU B CA 1
ATOM 3674 C C . GLU B 1 181 ? 9.633 -14.5 4.449 1 90.19 181 GLU B C 1
ATOM 3676 O O . GLU B 1 181 ? 8.664 -13.828 4.801 1 90.19 181 GLU B O 1
ATOM 3681 N N . PHE B 1 182 ? 10.641 -14.023 3.725 1 93.12 182 PHE B N 1
ATOM 3682 C CA . PHE B 1 182 ? 10.602 -12.703 3.105 1 93.12 182 PHE B CA 1
ATOM 3683 C C . PHE B 1 182 ? 10.164 -12.797 1.647 1 93.12 182 PHE B C 1
ATOM 3685 O O . PHE B 1 182 ? 10.961 -13.164 0.779 1 93.12 182 PHE B O 1
ATOM 3692 N N . ASN B 1 183 ? 8.93 -12.461 1.354 1 90.12 183 ASN B N 1
ATOM 3693 C CA . ASN B 1 183 ? 8.398 -12.57 0.002 1 90.12 183 ASN B CA 1
ATOM 3694 C C . ASN B 1 183 ? 8.031 -11.203 -0.566 1 90.12 183 ASN B C 1
ATOM 3696 O O . ASN B 1 183 ? 8.359 -10.172 0.028 1 90.12 183 ASN B O 1
ATOM 3700 N N . LEU B 1 184 ? 7.457 -11.227 -1.681 1 86.19 184 LEU B N 1
ATOM 3701 C CA . LEU B 1 184 ? 7.168 -9.992 -2.404 1 86.19 184 LEU B CA 1
ATOM 3702 C C . LEU B 1 184 ? 6.172 -9.125 -1.636 1 86.19 184 LEU B C 1
ATOM 3704 O O . LEU B 1 184 ? 6.227 -7.898 -1.704 1 86.19 184 LEU B O 1
ATOM 3708 N N . THR B 1 185 ? 5.305 -9.75 -0.971 1 86.75 185 THR B N 1
ATOM 3709 C CA . THR B 1 185 ? 4.316 -9.023 -0.183 1 86.75 185 THR B CA 1
ATOM 3710 C C . THR B 1 185 ? 4.988 -8.258 0.953 1 86.75 185 THR B C 1
ATOM 3712 O O . THR B 1 185 ? 4.59 -7.137 1.276 1 86.75 185 THR B O 1
ATOM 3715 N N . ILE B 1 186 ? 5.961 -8.836 1.53 1 91 186 ILE B N 1
ATOM 3716 C CA . ILE B 1 186 ? 6.715 -8.18 2.592 1 91 186 ILE B CA 1
ATOM 3717 C C . ILE B 1 186 ? 7.535 -7.031 2.01 1 91 186 ILE B C 1
ATOM 3719 O O . ILE B 1 186 ? 7.656 -5.973 2.629 1 91 186 ILE B O 1
ATOM 3723 N N . LEU B 1 187 ? 8.086 -7.289 0.863 1 88.94 187 LEU B N 1
ATOM 3724 C CA . LEU B 1 187 ? 8.797 -6.203 0.191 1 88.94 187 LEU B CA 1
ATOM 3725 C C . LEU B 1 187 ? 7.859 -5.023 -0.062 1 88.94 187 LEU B C 1
ATOM 3727 O O . LEU B 1 187 ? 8.25 -3.869 0.124 1 88.94 187 LEU B O 1
ATOM 3731 N N . ALA B 1 188 ? 6.707 -5.309 -0.489 1 86.62 188 ALA B N 1
ATOM 3732 C CA . ALA B 1 188 ? 5.699 -4.273 -0.706 1 86.62 188 ALA B CA 1
ATOM 3733 C C . ALA B 1 188 ? 5.414 -3.508 0.583 1 86.62 188 ALA B C 1
ATOM 3735 O O . ALA B 1 188 ? 5.23 -2.289 0.561 1 86.62 188 ALA B O 1
ATOM 3736 N N . ALA B 1 189 ? 5.316 -4.223 1.669 1 90.31 189 ALA B N 1
ATOM 3737 C CA . ALA B 1 189 ? 5.094 -3.594 2.967 1 90.31 189 ALA B CA 1
ATOM 3738 C C . ALA B 1 189 ? 6.246 -2.658 3.324 1 90.31 189 ALA B C 1
ATOM 3740 O O . ALA B 1 189 ? 6.023 -1.563 3.852 1 90.31 189 ALA B O 1
ATOM 3741 N N . VAL B 1 190 ? 7.465 -3.092 3.074 1 90.44 190 VAL B N 1
ATOM 3742 C CA . VAL B 1 190 ? 8.648 -2.295 3.379 1 90.44 190 VAL B CA 1
ATOM 3743 C C . VAL B 1 190 ? 8.625 -0.996 2.578 1 90.44 190 VAL B C 1
ATOM 3745 O O . VAL B 1 190 ? 8.938 0.074 3.105 1 90.44 190 VAL B O 1
ATOM 3748 N N . LEU B 1 191 ? 8.289 -1.095 1.417 1 84.06 191 LEU B N 1
ATOM 3749 C CA . LEU B 1 191 ? 8.203 0.089 0.568 1 84.06 191 LEU B CA 1
ATOM 3750 C C . LEU B 1 191 ? 7.09 1.017 1.039 1 84.06 191 LEU B C 1
ATOM 3752 O O . LEU B 1 191 ? 7.234 2.24 0.998 1 84.06 191 LEU B O 1
ATOM 3756 N N . ALA B 1 192 ? 5.984 0.411 1.432 1 83.06 192 ALA B N 1
ATOM 3757 C CA . ALA B 1 192 ? 4.879 1.204 1.961 1 83.06 192 ALA B CA 1
ATOM 3758 C C . ALA B 1 192 ? 5.285 1.932 3.238 1 83.06 192 ALA B C 1
ATOM 3760 O O . ALA B 1 192 ? 4.895 3.08 3.459 1 83.06 192 ALA B O 1
ATOM 3761 N N . ILE B 1 193 ? 6.039 1.295 4.035 1 85.62 193 ILE B N 1
ATOM 3762 C CA . ILE B 1 193 ? 6.477 1.848 5.312 1 85.62 193 ILE B CA 1
ATOM 3763 C C . ILE B 1 193 ? 7.379 3.055 5.07 1 85.62 193 ILE B C 1
ATOM 3765 O O . ILE B 1 193 ? 7.375 4.008 5.855 1 85.62 193 ILE B O 1
ATOM 3769 N N . LEU B 1 194 ? 8.094 3.068 3.971 1 85.12 194 LEU B N 1
ATOM 3770 C CA . LEU B 1 194 ? 8.938 4.211 3.639 1 85.12 194 LEU B CA 1
ATOM 3771 C C . LEU B 1 194 ? 8.109 5.492 3.58 1 85.12 194 LEU B C 1
ATOM 3773 O O . LEU B 1 194 ? 8.523 6.523 4.121 1 85.12 194 LEU B O 1
ATOM 3777 N N . GLY B 1 195 ? 7.039 5.395 3.02 1 76.31 195 GLY B N 1
ATOM 3778 C CA . GLY B 1 195 ? 6.172 6.559 2.908 1 76.31 195 GLY B CA 1
ATOM 3779 C C . GLY B 1 195 ? 5.504 6.934 4.219 1 76.31 195 GLY B C 1
ATOM 3780 O O . GLY B 1 195 ? 5.41 8.109 4.559 1 76.31 195 GLY B O 1
ATOM 3781 N N . TYR B 1 196 ? 5.074 5.922 4.938 1 75.75 196 TYR B N 1
ATOM 3782 C CA . TYR B 1 196 ? 4.348 6.16 6.18 1 75.75 196 TYR B CA 1
ATOM 3783 C C . TYR B 1 196 ? 5.266 6.746 7.246 1 75.75 196 TYR B C 1
ATOM 3785 O O . TYR B 1 196 ? 4.871 7.652 7.984 1 75.75 196 TYR B O 1
ATOM 3793 N N . SER B 1 197 ? 6.438 6.098 7.379 1 81.44 197 SER B N 1
ATOM 3794 C CA . SER B 1 197 ? 7.379 6.539 8.398 1 81.44 197 SER B CA 1
ATOM 3795 C C . SER B 1 197 ? 7.848 7.969 8.141 1 81.44 197 SER B C 1
ATOM 3797 O O . SER B 1 197 ? 8.086 8.727 9.078 1 81.44 197 SER B O 1
ATOM 3799 N N . LEU B 1 198 ? 7.906 8.398 6.934 1 82 198 LEU B N 1
ATOM 3800 C CA . LEU B 1 198 ? 8.391 9.727 6.57 1 82 198 LEU B CA 1
ATOM 3801 C C . LEU B 1 198 ? 7.371 10.797 6.926 1 82 198 LEU B C 1
ATOM 3803 O O . LEU B 1 198 ? 7.734 11.938 7.215 1 82 198 LEU B O 1
ATOM 3807 N N . ASN B 1 199 ? 6.137 10.438 7.004 1 79.88 199 ASN B N 1
ATOM 3808 C CA . ASN B 1 199 ? 5.07 11.398 7.258 1 79.88 199 ASN B CA 1
ATOM 3809 C C . ASN B 1 199 ? 5.258 12.109 8.594 1 79.88 199 ASN B C 1
ATOM 3811 O O . ASN B 1 199 ? 5.254 13.336 8.656 1 79.88 199 ASN B O 1
ATOM 3815 N N . ASP B 1 200 ? 5.504 11.383 9.594 1 84.69 200 ASP B N 1
ATOM 3816 C CA . ASP B 1 200 ? 5.656 11.977 10.922 1 84.69 200 ASP B CA 1
ATOM 3817 C C . ASP B 1 200 ? 6.945 12.789 11.016 1 84.69 200 ASP B C 1
ATOM 3819 O O . ASP B 1 200 ? 6.973 13.844 11.648 1 84.69 200 ASP B O 1
ATOM 3823 N N . SER B 1 201 ? 7.961 12.273 10.383 1 87.31 201 SER B N 1
ATOM 3824 C CA . SER B 1 201 ? 9.234 12.977 10.406 1 87.31 201 SER B CA 1
ATOM 3825 C C . SER B 1 201 ? 9.133 14.328 9.695 1 87.31 201 SER B C 1
ATOM 3827 O O . SER B 1 201 ? 9.727 15.312 10.133 1 87.31 201 SER B O 1
ATOM 3829 N N . ILE B 1 202 ? 8.422 14.398 8.719 1 82.69 202 ILE B N 1
ATOM 3830 C CA . ILE B 1 202 ? 8.258 15.625 7.949 1 82.69 202 ILE B CA 1
ATOM 3831 C C . ILE B 1 202 ? 7.434 16.625 8.758 1 82.69 202 ILE B C 1
ATOM 3833 O O . ILE B 1 202 ? 7.738 17.828 8.758 1 82.69 202 ILE B O 1
ATOM 3837 N N . VAL B 1 203 ? 6.43 16.156 9.383 1 80.56 203 VAL B N 1
ATOM 3838 C CA . VAL B 1 203 ? 5.57 17.016 10.188 1 80.56 203 VAL B CA 1
ATOM 3839 C C . VAL B 1 203 ? 6.391 17.672 11.297 1 80.56 203 VAL B C 1
ATOM 3841 O O . VAL B 1 203 ? 6.262 18.875 11.539 1 80.56 203 VAL B O 1
ATOM 3844 N N . ILE B 1 204 ? 7.133 16.906 11.93 1 87.69 204 ILE B N 1
ATOM 3845 C CA . ILE B 1 204 ? 7.949 17.406 13.023 1 87.69 204 ILE B CA 1
ATOM 3846 C C . ILE B 1 204 ? 9.008 18.375 12.477 1 87.69 204 ILE B C 1
ATOM 3848 O O . ILE B 1 204 ? 9.266 19.422 13.055 1 87.69 204 ILE B O 1
ATOM 3852 N N . ALA B 1 205 ? 9.617 18.016 11.383 1 87 205 ALA B N 1
ATOM 3853 C CA . ALA B 1 205 ? 10.633 18.859 10.758 1 87 205 ALA B CA 1
ATOM 3854 C C . ALA B 1 205 ? 10.031 20.203 10.336 1 87 205 ALA B C 1
ATOM 3856 O O . ALA B 1 205 ? 10.68 21.234 10.453 1 87 205 ALA B O 1
ATOM 3857 N N . ASP B 1 206 ? 8.883 20.141 9.867 1 83.56 206 ASP B N 1
ATOM 3858 C CA . ASP B 1 206 ? 8.195 21.375 9.469 1 83.56 206 ASP B CA 1
ATOM 3859 C C . ASP B 1 206 ? 7.941 22.266 10.68 1 83.56 206 ASP B C 1
ATOM 3861 O O . ASP B 1 206 ? 8.078 23.5 10.594 1 83.56 206 ASP B O 1
ATOM 3865 N N . ARG B 1 207 ? 7.496 21.641 11.719 1 84.44 207 ARG B N 1
ATOM 3866 C CA . ARG B 1 207 ? 7.242 22.406 12.938 1 84.44 207 ARG B CA 1
ATOM 3867 C C . ARG B 1 207 ? 8.539 22.969 13.508 1 84.44 207 ARG B C 1
ATOM 3869 O O . ARG B 1 207 ? 8.562 24.109 14 1 84.44 207 ARG B O 1
ATOM 3876 N N . VAL B 1 208 ? 9.578 22.281 13.453 1 88.81 208 VAL B N 1
ATOM 3877 C CA . VAL B 1 208 ? 10.883 22.766 13.891 1 88.81 208 VAL B CA 1
ATOM 3878 C C . VAL B 1 208 ? 11.297 23.969 13.055 1 88.81 208 VAL B C 1
ATOM 3880 O O . VAL B 1 208 ? 11.766 24.969 13.594 1 88.81 208 VAL B O 1
ATOM 3883 N N . ARG B 1 209 ? 11.141 23.828 11.781 1 86.88 209 ARG B N 1
ATOM 3884 C CA . ARG B 1 209 ? 11.484 24.922 10.875 1 86.88 209 ARG B CA 1
ATOM 3885 C C . ARG B 1 209 ? 10.664 26.156 11.203 1 86.88 209 ARG B C 1
ATOM 3887 O O . ARG B 1 209 ? 11.211 27.266 11.242 1 86.88 209 ARG B O 1
ATOM 3894 N N . GLU B 1 210 ? 9.43 25.984 11.406 1 83.62 210 GLU B N 1
ATOM 3895 C CA . GLU B 1 210 ? 8.539 27.094 11.734 1 83.62 210 GLU B CA 1
ATOM 3896 C C . GLU B 1 210 ? 8.969 27.797 13.016 1 83.62 210 GLU B C 1
ATOM 3898 O O . GLU B 1 210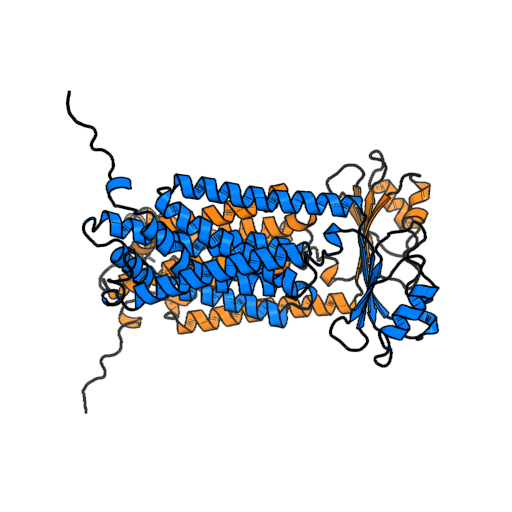 ? 9.016 29.031 13.078 1 83.62 210 GLU B O 1
ATOM 3903 N N . VAL B 1 211 ? 9.242 27 14.023 1 87 211 VAL B N 1
ATOM 3904 C CA . VAL B 1 211 ? 9.633 27.562 15.312 1 87 211 VAL B CA 1
ATOM 3905 C C . VAL B 1 211 ? 11.008 28.203 15.203 1 87 211 VAL B C 1
ATOM 3907 O O . VAL B 1 211 ? 11.266 29.234 15.82 1 87 211 VAL B O 1
ATOM 3910 N N . LEU B 1 212 ? 11.844 27.625 14.461 1 89.06 212 LEU B N 1
ATOM 3911 C CA . LEU B 1 212 ? 13.188 28.156 14.242 1 89.06 212 LEU B CA 1
ATOM 3912 C C . LEU B 1 212 ? 13.133 29.531 13.609 1 89.06 212 LEU B C 1
ATOM 3914 O O . LEU B 1 212 ? 13.898 30.422 13.984 1 89.06 212 LEU B O 1
ATOM 3918 N N . ILE B 1 213 ? 12.281 29.688 12.703 1 86.38 213 ILE B N 1
ATOM 3919 C CA . ILE B 1 213 ? 12.133 30.969 12.008 1 86.38 213 ILE B CA 1
ATOM 3920 C C . ILE B 1 213 ? 11.43 31.969 12.914 1 86.38 213 ILE B C 1
ATOM 3922 O O . ILE B 1 213 ? 11.805 33.156 12.953 1 86.38 213 ILE B O 1
ATOM 3926 N N . ALA B 1 214 ? 10.516 31.531 13.664 1 86.75 214 ALA B N 1
ATOM 3927 C CA . ALA B 1 214 ? 9.719 32.406 14.531 1 86.75 214 ALA B CA 1
ATOM 3928 C C . ALA B 1 214 ? 10.516 32.812 15.758 1 86.75 214 ALA B C 1
ATOM 3930 O O . ALA B 1 214 ? 10.352 33.938 16.25 1 86.75 214 ALA B O 1
ATOM 3931 N N . LYS B 1 215 ? 11.273 31.906 16.25 1 91 215 LYS B N 1
ATOM 3932 C CA . LYS B 1 215 ? 12.055 32.156 17.469 1 91 215 LYS B CA 1
ATOM 3933 C C . LYS B 1 215 ? 13.523 31.812 17.25 1 91 215 LYS B C 1
ATOM 3935 O O . LYS B 1 215 ? 14.055 30.906 17.906 1 91 215 LYS B O 1
ATOM 3940 N N . PRO B 1 216 ? 14.172 32.594 16.547 1 88.06 216 PRO B N 1
ATOM 3941 C CA . PRO B 1 216 ? 15.555 32.281 16.172 1 88.06 216 PRO B CA 1
ATOM 3942 C C . PRO B 1 216 ? 16.5 32.281 17.375 1 88.06 216 PRO B C 1
ATOM 3944 O O . PRO B 1 216 ? 17.594 31.688 17.297 1 88.06 216 PRO B O 1
ATOM 3947 N N . LYS B 1 217 ? 16.141 32.906 18.469 1 89.25 217 LYS B N 1
ATOM 3948 C CA . LYS B 1 217 ? 17.031 33 19.625 1 89.25 217 LYS B CA 1
ATOM 3949 C C . LYS B 1 217 ? 16.812 31.859 20.594 1 89.25 217 LYS B C 1
ATOM 3951 O O . LYS B 1 217 ? 17.609 31.656 21.516 1 89.25 217 LYS B O 1
ATOM 3956 N N . MET B 1 218 ? 15.844 31.094 20.391 1 89.06 218 MET B N 1
ATOM 3957 C CA . MET B 1 218 ? 15.555 29.969 21.266 1 89.06 218 MET B CA 1
ATOM 3958 C C . MET B 1 218 ? 16.562 28.844 21.047 1 89.06 218 MET B C 1
ATOM 3960 O O . MET B 1 218 ? 17.016 28.609 19.922 1 89.06 218 MET B O 1
ATOM 3964 N N . ALA B 1 219 ? 16.875 28.234 22.203 1 89.31 219 ALA B N 1
ATOM 3965 C CA . ALA B 1 219 ? 17.812 27.109 22.125 1 89.31 219 ALA B CA 1
ATOM 3966 C C . ALA B 1 219 ? 17.234 25.984 21.25 1 89.31 219 ALA B C 1
ATOM 3968 O O . ALA B 1 219 ? 16.047 25.703 21.297 1 89.31 219 ALA B O 1
ATOM 3969 N N . ILE B 1 220 ? 18.062 25.406 20.5 1 88 220 ILE B N 1
ATOM 3970 C CA . ILE B 1 220 ? 17.656 24.406 19.5 1 88 220 ILE B CA 1
ATOM 3971 C C . ILE B 1 220 ? 17 23.219 20.203 1 88 220 ILE B C 1
ATOM 3973 O O . ILE B 1 220 ? 16.062 22.625 19.656 1 88 220 ILE B O 1
ATOM 3977 N N . ASP B 1 221 ? 17.516 22.797 21.312 1 88.75 221 ASP B N 1
ATOM 3978 C CA . ASP B 1 221 ? 16.922 21.672 22.047 1 88.75 221 ASP B CA 1
ATOM 3979 C C . ASP B 1 221 ? 15.492 22 22.469 1 88.75 221 ASP B C 1
ATOM 3981 O O . ASP B 1 221 ? 14.617 21.125 22.438 1 88.75 221 ASP B O 1
ATOM 3985 N N . GLU B 1 222 ? 15.25 23.219 22.828 1 90 222 GLU B N 1
ATOM 3986 C CA . GLU B 1 222 ? 13.906 23.656 23.203 1 90 222 GLU B CA 1
ATOM 3987 C C . GLU B 1 222 ? 12.992 23.734 21.984 1 90 222 GLU B C 1
ATOM 3989 O O . GLU B 1 222 ? 11.797 23.469 22.078 1 90 222 GLU B O 1
ATOM 3994 N N . ILE B 1 223 ? 13.602 24.156 20.938 1 90.5 223 ILE B N 1
ATOM 3995 C CA . ILE B 1 223 ? 12.836 24.25 19.703 1 90.5 223 ILE B CA 1
ATOM 3996 C C . ILE B 1 223 ? 12.367 22.859 19.281 1 90.5 223 ILE B C 1
ATOM 3998 O O . ILE B 1 223 ? 11.188 22.656 18.969 1 90.5 223 ILE B O 1
ATOM 4002 N N . CYS B 1 224 ? 13.273 21.984 19.328 1 90.38 224 CYS B N 1
ATOM 4003 C CA . CYS B 1 224 ? 12.953 20.625 18.938 1 90.38 224 CYS B CA 1
ATOM 4004 C C . CYS B 1 224 ? 11.938 20 19.906 1 90.38 224 CYS B C 1
ATOM 4006 O O . CYS B 1 224 ? 10.984 19.344 19.469 1 90.38 224 CYS B O 1
ATOM 4008 N N . SER B 1 225 ? 12.148 20.203 21.156 1 90.94 225 SER B N 1
ATOM 4009 C CA . SER B 1 225 ? 11.227 19.656 22.156 1 90.94 225 SER B CA 1
ATOM 4010 C C . SER B 1 225 ? 9.844 20.281 22.016 1 90.94 225 SER B C 1
ATOM 4012 O O . SER B 1 225 ? 8.828 19.609 22.156 1 90.94 225 SER B O 1
ATOM 4014 N N . SER B 1 226 ? 9.805 21.562 21.734 1 90.12 226 SER B N 1
ATOM 4015 C CA . SER B 1 226 ? 8.531 22.25 21.562 1 90.12 226 SER B CA 1
ATOM 4016 C C . SER B 1 226 ? 7.809 21.766 20.312 1 90.12 226 SER B C 1
ATOM 4018 O O . SER B 1 226 ? 6.578 21.656 20.297 1 90.12 226 SER B O 1
ATOM 4020 N N . ALA B 1 227 ? 8.562 21.516 19.281 1 89.38 227 ALA B N 1
ATOM 4021 C CA . ALA B 1 227 ? 7.988 20.984 18.047 1 89.38 227 ALA B CA 1
ATOM 4022 C C . ALA B 1 227 ? 7.391 19.609 18.266 1 89.38 227 ALA B C 1
ATOM 4024 O O . ALA B 1 227 ? 6.305 19.312 17.766 1 89.38 227 ALA B O 1
ATOM 4025 N N . VAL B 1 228 ? 8.086 18.812 19 1 89.69 228 VAL B N 1
ATOM 4026 C CA . VAL B 1 228 ? 7.617 17.469 19.297 1 89.69 228 VAL B CA 1
ATOM 4027 C C . VAL B 1 228 ? 6.34 17.531 20.125 1 89.69 228 VAL B C 1
ATOM 4029 O O . VAL B 1 228 ? 5.383 16.797 19.875 1 89.69 228 VAL B O 1
ATOM 4032 N N . GLN B 1 229 ? 6.352 18.375 21.047 1 89.44 229 GLN B N 1
ATOM 4033 C CA . GLN B 1 229 ? 5.188 18.531 21.922 1 89.44 229 GLN B CA 1
ATOM 4034 C C . GLN B 1 229 ? 3.975 19.016 21.125 1 89.44 229 GLN B C 1
ATOM 4036 O O . GLN B 1 229 ? 2.865 18.516 21.328 1 89.44 229 GLN B O 1
ATOM 4041 N N . ALA B 1 230 ? 4.199 19.906 20.266 1 82.69 230 ALA B N 1
ATOM 4042 C CA . ALA B 1 230 ? 3.123 20.516 19.484 1 82.69 230 ALA B CA 1
ATOM 4043 C C . ALA B 1 230 ? 2.525 19.531 18.5 1 82.69 230 ALA B C 1
ATOM 4045 O O . ALA B 1 230 ? 1.348 19.625 18.141 1 82.69 230 ALA B O 1
ATOM 4046 N N . THR B 1 231 ? 3.287 18.578 18.062 1 82.94 231 THR B N 1
ATOM 4047 C CA . THR B 1 231 ? 2.832 17.656 17.031 1 82.94 231 THR B CA 1
ATOM 4048 C C . THR B 1 231 ? 2.514 16.297 17.625 1 82.94 231 THR B C 1
ATOM 4050 O O . THR B 1 231 ? 2.051 15.391 16.922 1 82.94 231 THR B O 1
ATOM 4053 N N . PHE B 1 232 ? 2.715 16.125 18.891 1 85.12 232 PHE B N 1
ATOM 4054 C CA . PHE B 1 232 ? 2.629 14.828 19.531 1 85.12 232 PHE B CA 1
ATOM 4055 C C . PHE B 1 232 ? 1.24 14.227 19.359 1 85.12 232 PHE B C 1
ATOM 4057 O O . PHE B 1 232 ? 1.105 13.055 19.016 1 85.12 232 PHE B O 1
ATOM 4064 N N . SER B 1 233 ? 0.273 15.008 19.672 1 79.19 233 SER B N 1
ATOM 4065 C CA . SER B 1 233 ? -1.098 14.508 19.594 1 79.19 233 SER B CA 1
ATOM 4066 C C . SER B 1 233 ? -1.433 14.039 18.188 1 79.19 233 SER B C 1
ATOM 4068 O O . SER B 1 233 ? -2.055 12.984 18.016 1 79.19 233 SER B O 1
ATOM 4070 N N . ARG B 1 234 ? -1.046 14.789 17.25 1 71.62 234 ARG B N 1
ATOM 4071 C CA . ARG B 1 234 ? -1.295 14.422 15.859 1 71.62 234 ARG B CA 1
ATOM 4072 C C . ARG B 1 234 ? -0.554 13.141 15.492 1 71.62 234 ARG B C 1
ATOM 4074 O O . ARG B 1 234 ? -1.118 12.258 14.844 1 71.62 234 ARG B O 1
ATOM 4081 N N . THR B 1 235 ? 0.674 13.094 15.852 1 81.06 235 THR B N 1
ATOM 4082 C CA . THR B 1 235 ? 1.501 11.922 15.57 1 81.06 235 THR B CA 1
ATOM 4083 C C . THR B 1 235 ? 0.894 10.672 16.188 1 81.06 235 THR B C 1
ATOM 4085 O O . THR B 1 235 ? 0.818 9.625 15.539 1 81.06 235 THR B O 1
ATOM 4088 N N . MET B 1 236 ? 0.407 10.844 17.359 1 82.88 236 MET B N 1
ATOM 4089 C CA . MET B 1 236 ? -0.164 9.695 18.062 1 82.88 236 MET B CA 1
ATOM 4090 C C . MET B 1 236 ? -1.479 9.266 17.422 1 82.88 236 MET B C 1
ATOM 4092 O O . MET B 1 236 ? -1.764 8.07 17.312 1 82.88 236 MET B O 1
ATOM 4096 N N . VAL B 1 237 ? -2.197 10.203 17.016 1 77.31 237 VAL B N 1
ATOM 4097 C CA . VAL B 1 237 ? -3.5 9.898 16.438 1 77.31 237 VAL B CA 1
ATOM 4098 C C . VAL B 1 237 ? -3.32 9.258 15.07 1 77.31 237 VAL B C 1
ATOM 4100 O O . VAL B 1 237 ? -3.963 8.25 14.758 1 77.31 237 VAL B O 1
ATOM 4103 N N . THR B 1 238 ? -2.506 9.805 14.227 1 78 238 THR B N 1
ATOM 4104 C CA . THR B 1 238 ? -2.297 9.273 12.883 1 78 238 THR B CA 1
ATOM 4105 C C . THR B 1 238 ? -1.663 7.887 12.945 1 78 238 THR B C 1
ATOM 4107 O O . THR B 1 238 ? -2.113 6.965 12.258 1 78 238 THR B O 1
ATOM 4110 N N . SER B 1 239 ? -0.631 7.734 13.773 1 85.12 239 SER B N 1
ATOM 4111 C CA . SER B 1 239 ? 0.005 6.434 13.93 1 85.12 239 SER B CA 1
ATOM 4112 C C . SER B 1 239 ? -0.943 5.43 14.586 1 85.12 239 SER B C 1
ATOM 4114 O O . SER B 1 239 ? -0.987 4.262 14.195 1 85.12 239 SER B O 1
ATOM 4116 N N . GLY B 1 240 ? -1.694 5.891 15.609 1 82.5 240 GLY B N 1
ATOM 4117 C CA . GLY B 1 240 ? -2.615 5.012 16.312 1 82.5 240 GLY B CA 1
ATOM 4118 C C . GLY B 1 240 ? -3.715 4.469 15.422 1 82.5 240 GLY B C 1
ATOM 4119 O O . GLY B 1 240 ? -4.012 3.271 15.453 1 82.5 240 GLY B O 1
ATOM 4120 N N . THR B 1 241 ? -4.281 5.316 14.656 1 78 241 THR B N 1
ATOM 4121 C CA . THR B 1 241 ? -5.367 4.895 13.781 1 78 241 THR B CA 1
ATOM 4122 C C . THR B 1 241 ? -4.859 3.912 12.727 1 78 241 THR B C 1
ATOM 4124 O O . THR B 1 241 ? -5.531 2.926 12.414 1 78 241 THR B O 1
ATOM 4127 N N . THR B 1 242 ? -3.742 4.184 12.117 1 82.94 242 THR B N 1
ATOM 4128 C CA . THR B 1 242 ? -3.174 3.279 11.125 1 82.94 242 THR B CA 1
ATOM 4129 C C . THR B 1 242 ? -2.801 1.944 11.766 1 82.94 242 THR B C 1
ATOM 4131 O O . THR B 1 242 ? -2.973 0.888 11.156 1 82.94 242 THR B O 1
ATOM 4134 N N . LEU B 1 243 ? -2.289 1.988 13.055 1 86.81 243 LEU B N 1
ATOM 4135 C CA . LEU B 1 243 ? -1.922 0.761 13.75 1 86.81 243 LEU B CA 1
ATOM 4136 C C . LEU B 1 243 ? -3.15 -0.105 14.008 1 86.81 243 LEU B C 1
ATOM 4138 O O . LEU B 1 243 ? -3.068 -1.334 13.969 1 86.81 243 LEU B O 1
ATOM 4142 N N . PHE B 1 244 ? -4.262 0.508 14.227 1 81.62 244 PHE B N 1
ATOM 4143 C CA . PHE B 1 244 ? -5.488 -0.247 14.453 1 81.62 244 PHE B CA 1
ATOM 4144 C C . PHE B 1 244 ? -5.914 -0.978 13.18 1 81.62 244 PHE B C 1
ATOM 4146 O O . PHE B 1 244 ? -6.324 -2.139 13.234 1 81.62 244 PHE B O 1
ATOM 4153 N N . THR B 1 245 ? -5.805 -0.305 12.109 1 81.44 245 THR B N 1
ATOM 4154 C CA . THR B 1 245 ? -6.199 -0.925 10.852 1 81.44 245 THR B CA 1
ATOM 4155 C C . THR B 1 245 ? -5.266 -2.082 10.5 1 81.44 245 THR B C 1
ATOM 4157 O O . THR B 1 245 ? -5.719 -3.135 10.047 1 81.44 245 THR B O 1
ATOM 4160 N N . VAL B 1 246 ? -4.02 -1.896 10.695 1 87.19 246 VAL B N 1
ATOM 4161 C CA . VAL B 1 246 ? -3.035 -2.928 10.383 1 87.19 246 VAL B CA 1
ATOM 4162 C C . VAL B 1 246 ? -3.195 -4.102 11.352 1 87.19 246 VAL B C 1
ATOM 4164 O O . VAL B 1 246 ? -3 -5.258 10.969 1 87.19 246 VAL B O 1
ATOM 4167 N N . ALA B 1 247 ? -3.535 -3.766 12.594 1 88.44 247 ALA B N 1
ATOM 4168 C CA . ALA B 1 247 ? -3.771 -4.828 13.562 1 88.44 247 ALA B CA 1
ATOM 4169 C C . ALA B 1 247 ? -4.961 -5.691 13.156 1 88.44 247 ALA B C 1
ATOM 4171 O O . ALA B 1 247 ? -4.941 -6.91 13.344 1 88.44 247 ALA B O 1
ATOM 4172 N N . ALA B 1 248 ? -5.969 -5.047 12.68 1 82.94 248 ALA B N 1
ATOM 4173 C CA . ALA B 1 248 ? -7.121 -5.797 12.188 1 82.94 248 ALA B CA 1
ATOM 4174 C C . ALA B 1 248 ? -6.719 -6.734 11.047 1 82.94 248 ALA B C 1
ATOM 4176 O O . ALA B 1 248 ? -7.191 -7.871 10.977 1 82.94 248 ALA B O 1
ATOM 4177 N N . LEU B 1 249 ? -5.875 -6.293 10.203 1 82.81 249 LEU B N 1
ATOM 4178 C CA . LEU B 1 249 ? -5.371 -7.121 9.109 1 82.81 249 LEU B CA 1
ATOM 4179 C C . LEU B 1 249 ? -4.535 -8.273 9.648 1 82.81 249 LEU B C 1
ATOM 4181 O O . LEU B 1 249 ? -4.617 -9.398 9.141 1 82.81 249 LEU B O 1
ATOM 4185 N N . TRP B 1 250 ? -3.738 -7.922 10.609 1 89.12 250 TRP B N 1
ATOM 4186 C CA . TRP B 1 250 ? -2.857 -8.922 11.203 1 89.12 250 TRP B CA 1
ATOM 4187 C C . TRP B 1 250 ? -3.662 -10.062 11.82 1 89.12 250 TRP B C 1
ATOM 4189 O O . TRP B 1 250 ? -3.297 -11.234 11.688 1 89.12 250 TRP B O 1
ATOM 4199 N N . ILE B 1 251 ? -4.742 -9.758 12.383 1 86.62 251 ILE B N 1
ATOM 4200 C CA . ILE B 1 251 ? -5.512 -10.75 13.125 1 86.62 251 ILE B CA 1
ATOM 4201 C C . ILE B 1 251 ? -6.512 -11.43 12.195 1 86.62 251 ILE B C 1
ATOM 4203 O O . ILE B 1 251 ? -6.742 -12.641 12.297 1 86.62 251 ILE B O 1
ATOM 4207 N N . MET B 1 252 ? -6.992 -10.703 11.18 1 83.06 252 MET B N 1
ATOM 4208 C CA . MET B 1 252 ? -8.133 -11.219 10.43 1 83.06 252 MET B CA 1
ATOM 4209 C C . MET B 1 252 ? -7.773 -11.438 8.969 1 83.06 252 MET B C 1
ATOM 4211 O O . MET B 1 252 ? -8.523 -12.078 8.227 1 83.06 252 MET B O 1
ATOM 4215 N N . GLY B 1 253 ? -6.715 -11 8.523 1 79.56 253 GLY B N 1
ATOM 4216 C CA . GLY B 1 253 ? -6.371 -11.008 7.109 1 79.56 253 GLY B CA 1
ATOM 4217 C C . GLY B 1 253 ? -5.93 -12.375 6.613 1 79.56 253 GLY B C 1
ATOM 4218 O O . GLY B 1 253 ? -5.922 -12.625 5.406 1 79.56 253 GLY B O 1
ATOM 4219 N N . GLY B 1 254 ? -5.57 -13.336 7.539 1 79.38 254 GLY B N 1
ATOM 4220 C CA . GLY B 1 254 ? -5.152 -14.672 7.141 1 79.38 254 GLY B CA 1
ATOM 4221 C C . GLY B 1 254 ? -3.645 -14.836 7.102 1 79.38 254 GLY B C 1
ATOM 4222 O O . GLY B 1 254 ? -2.904 -13.859 7.203 1 79.38 254 GLY B O 1
ATOM 4223 N N . ALA B 1 255 ? -3.23 -16.016 6.805 1 80.31 255 ALA B N 1
ATOM 4224 C CA . ALA B 1 255 ? -1.823 -16.391 6.906 1 80.31 255 ALA B CA 1
ATOM 4225 C C . ALA B 1 255 ? -0.99 -15.703 5.832 1 80.31 255 ALA B C 1
ATOM 4227 O O . ALA B 1 255 ? 0.121 -15.242 6.102 1 80.31 255 ALA B O 1
ATOM 4228 N N . PRO B 1 256 ? -1.59 -15.586 4.641 1 79.5 256 PRO B N 1
ATOM 4229 C CA . PRO B 1 256 ? -0.763 -14.992 3.586 1 79.5 256 PRO B CA 1
ATOM 4230 C C . PRO B 1 256 ? -0.445 -13.523 3.846 1 79.5 256 PRO B C 1
ATOM 4232 O O . PRO B 1 256 ? 0.556 -13.008 3.342 1 79.5 256 PRO B O 1
ATOM 4235 N N . LEU B 1 257 ? -1.238 -12.883 4.633 1 86.38 257 LEU B N 1
ATOM 4236 C CA . LEU B 1 257 ? -1.036 -11.453 4.855 1 86.38 257 LEU B CA 1
ATOM 4237 C C . LEU B 1 257 ? -0.377 -11.203 6.207 1 86.38 257 LEU B C 1
ATOM 4239 O O . LEU B 1 257 ? -0.169 -10.055 6.598 1 86.38 257 LEU B O 1
ATOM 4243 N N . GLN B 1 258 ? -0.06 -12.234 6.922 1 88.38 258 GLN B N 1
ATOM 4244 C CA . GLN B 1 258 ? 0.524 -12.102 8.258 1 88.38 258 GLN B CA 1
ATOM 4245 C C . GLN B 1 258 ? 1.864 -11.367 8.195 1 88.38 258 GLN B C 1
ATOM 4247 O O . GLN B 1 258 ? 2.111 -10.453 8.984 1 88.38 258 GLN B O 1
ATOM 4252 N N . GLY B 1 259 ? 2.732 -11.812 7.277 1 90.88 259 GLY B N 1
ATOM 4253 C CA . GLY B 1 259 ? 4.027 -11.164 7.145 1 90.88 259 GLY B CA 1
ATOM 4254 C C . GLY B 1 259 ? 3.926 -9.688 6.793 1 90.88 259 GLY B C 1
ATOM 4255 O O . GLY B 1 259 ? 4.648 -8.859 7.352 1 90.88 259 GLY B O 1
ATOM 4256 N N . PHE B 1 260 ? 3.068 -9.367 5.887 1 90.5 260 PHE B N 1
ATOM 4257 C CA . PHE B 1 260 ? 2.818 -7.984 5.492 1 90.5 260 PHE B CA 1
ATOM 4258 C C . PHE B 1 260 ? 2.371 -7.152 6.684 1 90.5 260 PHE B C 1
ATOM 4260 O O . PHE B 1 260 ? 2.879 -6.051 6.906 1 90.5 260 PHE B O 1
ATOM 4267 N N . SER B 1 261 ? 1.394 -7.711 7.391 1 92.75 261 SER B N 1
ATOM 4268 C CA . SER B 1 261 ? 0.821 -6.992 8.523 1 92.75 261 SER B CA 1
ATOM 4269 C C . SER B 1 261 ? 1.864 -6.758 9.609 1 92.75 261 SER B C 1
ATOM 4271 O O . SER B 1 261 ? 1.894 -5.695 10.234 1 92.75 261 SER B O 1
ATOM 4273 N N . ILE B 1 262 ? 2.68 -7.715 9.859 1 94.62 262 ILE B N 1
ATOM 4274 C CA . ILE B 1 262 ? 3.721 -7.594 10.875 1 94.62 262 ILE B CA 1
ATOM 4275 C C . ILE B 1 262 ? 4.715 -6.508 10.469 1 94.62 262 ILE B C 1
ATOM 4277 O O . ILE B 1 262 ? 5.094 -5.668 11.289 1 94.62 262 ILE B O 1
ATOM 4281 N N . ALA B 1 263 ? 5.09 -6.566 9.219 1 94.75 263 ALA B N 1
ATOM 4282 C CA . ALA B 1 263 ? 6.02 -5.559 8.711 1 94.75 263 ALA B CA 1
ATOM 4283 C C . ALA B 1 263 ? 5.441 -4.152 8.859 1 94.75 263 ALA B C 1
ATOM 4285 O O . ALA B 1 263 ? 6.121 -3.246 9.344 1 94.75 263 ALA B O 1
ATOM 4286 N N . MET B 1 264 ? 4.258 -3.988 8.5 1 92.19 264 MET B N 1
ATOM 4287 C CA . MET B 1 264 ? 3.605 -2.686 8.578 1 92.19 264 MET B CA 1
ATOM 4288 C C . MET B 1 264 ? 3.447 -2.24 10.031 1 92.19 264 MET B C 1
ATOM 4290 O O . MET B 1 264 ? 3.676 -1.073 10.352 1 92.19 264 MET B O 1
ATOM 4294 N N . PHE B 1 265 ? 2.982 -3.186 10.844 1 93.75 265 PHE B N 1
ATOM 4295 C CA . PHE B 1 265 ? 2.758 -2.875 12.25 1 93.75 265 PHE B CA 1
ATOM 4296 C C . PHE B 1 265 ? 4.043 -2.4 12.914 1 93.75 265 PHE B C 1
ATOM 4298 O O . PHE B 1 265 ? 4.066 -1.354 13.57 1 93.75 265 PHE B O 1
ATOM 4305 N N . LEU B 1 266 ? 5.109 -3.107 12.711 1 94.56 266 LEU B N 1
ATOM 4306 C CA . LEU B 1 266 ? 6.406 -2.766 13.281 1 94.56 266 LEU B CA 1
ATOM 4307 C C . LEU B 1 266 ? 6.941 -1.469 12.68 1 94.56 266 LEU B C 1
ATOM 4309 O O . LEU B 1 266 ? 7.492 -0.628 13.398 1 94.56 266 LEU B O 1
ATOM 4313 N N . GLY B 1 267 ? 6.789 -1.315 11.406 1 92.75 267 GLY B N 1
ATOM 4314 C CA . GLY B 1 267 ? 7.262 -0.115 10.734 1 92.75 267 GLY B CA 1
ATOM 4315 C C . GLY B 1 267 ? 6.602 1.152 11.25 1 92.75 267 GLY B C 1
ATOM 4316 O O . GLY B 1 267 ? 7.277 2.16 11.477 1 92.75 267 GLY B O 1
ATOM 4317 N N . ILE B 1 268 ? 5.324 1.094 11.422 1 90.62 268 ILE B N 1
ATOM 4318 C CA . ILE B 1 268 ? 4.582 2.256 11.898 1 90.62 268 ILE B CA 1
ATOM 4319 C C . ILE B 1 268 ? 4.969 2.553 13.344 1 90.62 268 ILE B C 1
ATOM 4321 O O . ILE B 1 268 ? 5.184 3.711 13.711 1 90.62 268 ILE B O 1
ATOM 4325 N N . MET B 1 269 ? 5.004 1.512 14.148 1 92.38 269 MET B N 1
ATOM 4326 C CA . MET B 1 269 ? 5.34 1.679 15.562 1 92.38 269 MET B CA 1
ATOM 4327 C C . MET B 1 269 ? 6.73 2.285 15.719 1 92.38 269 MET B C 1
ATOM 4329 O O . MET B 1 269 ? 6.895 3.295 16.406 1 92.38 269 MET B O 1
ATOM 4333 N N . ILE B 1 270 ? 7.695 1.759 15.07 1 91.88 270 ILE B N 1
ATOM 4334 C CA . ILE B 1 270 ? 9.078 2.211 15.188 1 91.88 270 ILE B CA 1
ATOM 4335 C C . ILE B 1 270 ? 9.234 3.568 14.508 1 91.88 270 ILE B C 1
ATOM 4337 O O . ILE B 1 270 ? 10.023 4.406 14.961 1 91.88 270 ILE B O 1
ATOM 4341 N N . GLY B 1 271 ? 8.562 3.727 13.422 1 90.81 271 GLY B N 1
ATOM 4342 C CA . GLY B 1 271 ? 8.602 5.008 12.734 1 90.81 271 GLY B CA 1
ATOM 4343 C C . GLY B 1 271 ? 8.094 6.156 13.578 1 90.81 271 GLY B C 1
ATOM 4344 O O . GLY B 1 271 ? 8.625 7.266 13.516 1 90.81 271 GLY B O 1
ATOM 4345 N N . THR B 1 272 ? 7.094 5.875 14.305 1 89.69 272 THR B N 1
ATOM 4346 C CA . THR B 1 272 ? 6.539 6.887 15.203 1 89.69 272 THR B CA 1
ATOM 4347 C C . THR B 1 272 ? 7.551 7.27 16.281 1 89.69 272 THR B C 1
ATOM 4349 O O . THR B 1 272 ? 7.777 8.453 16.531 1 89.69 272 THR B O 1
ATOM 4352 N N . ILE B 1 273 ? 8.203 6.305 16.828 1 89.44 273 ILE B N 1
ATOM 4353 C CA . ILE B 1 273 ? 9.164 6.539 17.906 1 89.44 273 ILE B CA 1
ATOM 4354 C C . ILE B 1 273 ? 10.398 7.246 17.344 1 89.44 273 ILE B C 1
ATOM 4356 O O . ILE B 1 273 ? 10.898 8.195 17.938 1 89.44 273 ILE B O 1
ATOM 4360 N N . SER B 1 274 ? 10.812 6.824 16.203 1 91.94 274 SER B N 1
ATOM 4361 C CA . SER B 1 274 ? 12.031 7.375 15.641 1 91.94 274 SER B CA 1
ATOM 4362 C C . SER B 1 274 ? 11.828 8.812 15.172 1 91.94 274 SER B C 1
ATOM 4364 O O . SER B 1 274 ? 12.766 9.617 15.188 1 91.94 274 SER B O 1
ATOM 4366 N N . SER B 1 275 ? 10.656 9.156 14.75 1 90.06 275 SER B N 1
ATOM 4367 C CA . SER B 1 275 ? 10.383 10.508 14.273 1 90.06 275 SER B CA 1
ATOM 4368 C C . SER B 1 275 ? 10.547 11.523 15.398 1 90.06 275 SER B C 1
ATOM 4370 O O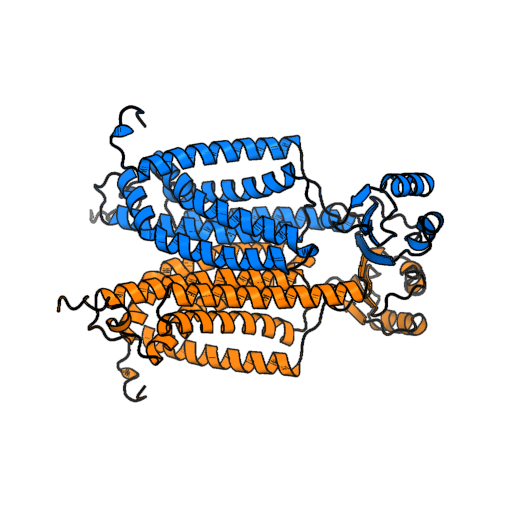 . SER B 1 275 ? 10.945 12.664 15.156 1 90.06 275 SER B O 1
ATOM 4372 N N . VAL B 1 276 ? 10.242 11.109 16.609 1 87.56 276 VAL B N 1
ATOM 4373 C CA . VAL B 1 276 ? 10.32 11.992 17.781 1 87.56 276 VAL B CA 1
ATOM 4374 C C . VAL B 1 276 ? 11.742 11.977 18.328 1 87.56 276 VAL B C 1
ATOM 4376 O O . VAL B 1 276 ? 12.195 12.953 18.922 1 87.56 276 VAL B O 1
ATOM 4379 N N . SER B 1 277 ? 12.453 10.93 18.078 1 89.75 277 SER B N 1
ATOM 4380 C CA . SER B 1 277 ? 13.773 10.75 18.672 1 89.75 277 SER B CA 1
ATOM 4381 C C . SER B 1 277 ? 14.875 11.109 17.672 1 89.75 277 SER B C 1
ATOM 4383 O O . SER B 1 277 ? 15.211 12.289 17.516 1 89.75 277 SER B O 1
ATOM 4385 N N . VAL B 1 278 ? 15.211 10.203 16.844 1 86.62 278 VAL B N 1
ATOM 4386 C CA . VAL B 1 278 ? 16.312 10.344 15.906 1 86.62 278 VAL B CA 1
ATOM 4387 C C . VAL B 1 278 ? 16.016 11.477 14.922 1 86.62 278 VAL B C 1
ATOM 4389 O O . VAL B 1 278 ? 16.922 12.203 14.508 1 86.62 278 VAL B O 1
ATOM 4392 N N . GLY B 1 279 ? 14.867 11.633 14.617 1 87.56 279 GLY B N 1
ATOM 4393 C CA . GLY B 1 279 ? 14.461 12.656 13.664 1 87.56 279 GLY B CA 1
ATOM 4394 C C . GLY B 1 279 ? 14.719 14.07 14.148 1 87.56 279 GLY B C 1
ATOM 4395 O O . GLY B 1 279 ? 14.945 14.977 13.352 1 87.56 279 GLY B O 1
ATOM 4396 N N . THR B 1 280 ? 14.711 14.219 15.438 1 87.62 280 THR B N 1
ATOM 4397 C CA . THR B 1 280 ? 14.859 15.57 15.961 1 87.62 280 THR B CA 1
ATOM 4398 C C . THR B 1 280 ? 16.234 15.766 16.594 1 87.62 280 THR B C 1
ATOM 4400 O O . THR B 1 280 ? 16.719 16.891 16.688 1 87.62 280 THR B O 1
ATOM 4403 N N . CYS B 1 281 ? 16.891 14.742 16.984 1 86.12 281 CYS B N 1
ATOM 4404 C CA . CYS B 1 281 ? 18.141 14.852 17.719 1 86.12 281 CYS B CA 1
ATOM 4405 C C . CYS B 1 281 ? 19.312 15.078 16.766 1 86.12 281 CYS B C 1
ATOM 4407 O O . CYS B 1 281 ? 20.266 15.773 17.109 1 86.12 281 CYS B O 1
ATOM 4409 N N . LEU B 1 282 ? 19.219 14.516 15.609 1 86.94 282 LEU B N 1
ATOM 4410 C CA . LEU B 1 282 ? 20.328 14.656 14.68 1 86.94 282 LEU B CA 1
ATOM 4411 C C . LEU B 1 282 ? 20.438 16.094 14.172 1 86.94 282 LEU B C 1
ATOM 4413 O O . LEU B 1 282 ? 21.531 16.688 14.195 1 86.94 282 LEU B O 1
ATOM 4417 N N . PRO B 1 283 ? 19.391 16.625 13.805 1 86 283 PRO B N 1
ATOM 4418 C CA . PRO B 1 283 ? 19.5 18.031 13.414 1 86 283 PRO B CA 1
ATOM 4419 C C . PRO B 1 283 ? 20.016 18.922 14.539 1 86 283 PRO B C 1
ATOM 4421 O O . PRO B 1 283 ? 20.734 19.891 14.273 1 86 283 PRO B O 1
ATOM 4424 N N . GLU B 1 284 ? 19.594 18.625 15.703 1 87.62 284 GLU B N 1
ATOM 4425 C CA . GLU B 1 284 ? 20.094 19.359 16.859 1 87.62 284 GLU B CA 1
ATOM 4426 C C . GLU B 1 284 ? 21.609 19.203 17 1 87.62 284 GLU B C 1
ATOM 4428 O O . GLU B 1 284 ? 22.312 20.188 17.266 1 87.62 284 GLU B O 1
ATOM 4433 N N . TYR B 1 285 ? 22.078 18.031 16.812 1 87.06 285 TYR B N 1
ATOM 4434 C CA . TYR B 1 285 ? 23.5 17.75 16.906 1 87.06 285 TYR B CA 1
ATOM 4435 C C . TYR B 1 285 ? 24.281 18.438 15.797 1 87.06 285 TYR B C 1
ATOM 4437 O O . TYR B 1 285 ? 25.422 18.859 15.992 1 87.06 285 TYR B O 1
ATOM 4445 N N . LEU B 1 286 ? 23.594 18.625 14.688 1 87.75 286 LEU B N 1
ATOM 4446 C CA . LEU B 1 286 ? 24.219 19.266 13.539 1 87.75 286 LEU B CA 1
ATOM 4447 C C . LEU B 1 286 ? 24.078 20.781 13.609 1 87.75 286 LEU B C 1
ATOM 4449 O O . LEU B 1 286 ? 24.516 21.5 12.703 1 87.75 286 LEU B O 1
ATOM 4453 N N . LYS B 1 287 ? 23.484 21.25 14.602 1 85.06 287 LYS B N 1
ATOM 4454 C CA . LYS B 1 287 ? 23.391 22.672 14.93 1 85.06 287 LYS B CA 1
ATOM 4455 C C . LYS B 1 287 ? 22.609 23.438 13.859 1 85.06 287 LYS B C 1
ATOM 4457 O O . LYS B 1 287 ? 23.078 24.469 13.359 1 85.06 287 LYS B O 1
ATOM 4462 N N . VAL B 1 288 ? 21.453 22.859 13.578 1 84.25 288 VAL B N 1
ATOM 4463 C CA . VAL B 1 288 ? 20.562 23.578 12.664 1 84.25 288 VAL B CA 1
ATOM 4464 C C . VAL B 1 288 ? 20.125 24.891 13.289 1 84.25 288 VAL B C 1
ATOM 4466 O O . VAL B 1 288 ? 19.875 24.969 14.492 1 84.25 288 VAL B O 1
ATOM 4469 N N . SER B 1 289 ? 20.188 26 12.5 1 83.19 289 SER B N 1
ATOM 4470 C CA . SER B 1 289 ? 19.844 27.328 13.016 1 83.19 289 SER B CA 1
ATOM 4471 C C . SER B 1 289 ? 19.016 28.109 12.008 1 83.19 289 SER B C 1
ATOM 4473 O O . SER B 1 289 ? 18.906 27.719 10.844 1 83.19 289 SER B O 1
ATOM 4475 N N . ALA B 1 290 ? 18.359 29.078 12.508 1 80.44 290 ALA B N 1
ATOM 4476 C CA . ALA B 1 290 ? 17.516 29.953 11.688 1 80.44 290 ALA B CA 1
ATOM 4477 C C . ALA B 1 290 ? 18.328 30.562 10.547 1 80.44 290 ALA B C 1
ATOM 4479 O O . ALA B 1 290 ? 17.766 30.875 9.492 1 80.44 290 ALA B O 1
ATOM 4480 N N . GLU B 1 291 ? 19.547 30.797 10.727 1 76.62 291 GLU B N 1
ATOM 4481 C CA . GLU B 1 291 ? 20.406 31.422 9.734 1 76.62 291 GLU B CA 1
ATOM 4482 C C . GLU B 1 291 ? 20.469 30.594 8.453 1 76.62 291 GLU B C 1
ATOM 4484 O O . GLU B 1 291 ? 20.734 31.125 7.375 1 76.62 291 GLU B O 1
ATOM 4489 N N . HIS B 1 292 ? 20.156 29.406 8.648 1 76.69 292 HIS B N 1
ATOM 4490 C CA . HIS B 1 292 ? 20.203 28.516 7.488 1 76.69 292 HIS B CA 1
ATOM 4491 C C . HIS B 1 292 ? 18.953 28.656 6.629 1 76.69 292 HIS B C 1
ATOM 4493 O O . HIS B 1 292 ? 18.891 28.125 5.516 1 76.69 292 HIS B O 1
ATOM 4499 N N . TYR B 1 293 ? 17.938 29.266 7.195 1 69.44 293 TYR B N 1
ATOM 4500 C CA . TYR B 1 293 ? 16.703 29.484 6.469 1 69.44 293 TYR B CA 1
ATOM 4501 C C . TYR B 1 293 ? 16.547 30.953 6.062 1 69.44 293 TYR B C 1
ATOM 4503 O O . TYR B 1 293 ? 15.625 31.312 5.328 1 69.44 293 TYR B O 1
ATOM 4511 N N . LYS B 1 294 ? 17.281 31.938 6.703 1 58.78 294 LYS B N 1
ATOM 4512 C CA . LYS B 1 294 ? 17.234 33.344 6.363 1 58.78 294 LYS B CA 1
ATOM 4513 C C . LYS B 1 294 ? 17.625 33.594 4.906 1 58.78 294 LYS B C 1
ATOM 4515 O O . LYS B 1 294 ? 18.562 32.969 4.406 1 58.78 294 LYS B O 1
ATOM 4520 N N . VAL B 1 295 ? 16.641 33.781 4.188 1 49.38 295 VAL B N 1
ATOM 4521 C CA . VAL B 1 295 ? 16.875 34.375 2.865 1 49.38 295 VAL B CA 1
ATOM 4522 C C . VAL B 1 295 ? 18 35.406 2.938 1 49.38 295 VAL B C 1
ATOM 4524 O O . VAL B 1 295 ? 17.984 36.281 3.807 1 49.38 295 VAL B O 1
ATOM 4527 N N . GLU B 1 296 ? 19.172 35.156 2.551 1 43.94 296 GLU B N 1
ATOM 4528 C CA . GLU B 1 296 ? 20.141 36.219 2.369 1 43.94 296 GLU B CA 1
ATOM 4529 C C . GLU B 1 296 ? 19.469 37.531 1.896 1 43.94 296 GLU B C 1
ATOM 4531 O O . GLU B 1 296 ? 18.703 37.5 0.93 1 43.94 296 GLU B O 1
ATOM 4536 N N . PRO B 1 297 ? 19.297 38.594 2.699 1 38.81 297 PRO B N 1
ATOM 4537 C CA . PRO B 1 297 ? 18.953 39.875 2.121 1 38.81 297 PRO B CA 1
ATOM 4538 C C . PRO B 1 297 ? 19.672 40.156 0.809 1 38.81 297 PRO B C 1
ATOM 4540 O O . PRO B 1 297 ? 20.844 39.781 0.657 1 38.81 297 PRO B O 1
ATOM 4543 N N . ILE B 1 298 ? 19.031 40.062 -0.354 1 39.38 298 ILE B N 1
ATOM 4544 C CA . ILE B 1 298 ? 19.625 40.688 -1.52 1 39.38 298 ILE B CA 1
ATOM 4545 C C . ILE B 1 298 ? 20.281 42 -1.1 1 39.38 298 ILE B C 1
ATOM 4547 O O . ILE B 1 298 ? 19.641 42.875 -0.542 1 39.38 298 ILE B O 1
ATOM 4551 N N . SER B 1 299 ? 21.547 41.938 -0.657 1 37.91 299 SER B N 1
ATOM 4552 C CA . SER B 1 299 ? 22.281 43.219 -0.596 1 37.91 299 SER B CA 1
ATOM 4553 C C . SER B 1 299 ? 21.828 44.156 -1.704 1 37.91 299 SER B C 1
ATOM 4555 O O . SER B 1 299 ? 21.766 43.781 -2.871 1 37.91 299 SER B O 1
ATOM 4557 N N . ASP B 1 300 ? 20.969 45 -1.323 1 33.12 300 ASP B N 1
ATOM 4558 C CA . ASP B 1 300 ? 20.719 46.156 -2.186 1 33.12 300 ASP B CA 1
ATOM 4559 C C . ASP B 1 300 ? 22.016 46.781 -2.682 1 33.12 300 ASP B C 1
ATOM 4561 O O . ASP B 1 300 ? 22.047 47.938 -3.088 1 33.12 300 ASP B O 1
ATOM 4565 N N . ALA B 1 301 ? 23.219 46.25 -2.209 1 37.53 301 ALA B N 1
ATOM 4566 C CA . ALA B 1 301 ? 24.219 47.062 -2.885 1 37.53 301 ALA B CA 1
ATOM 4567 C C . ALA B 1 301 ? 24.109 46.938 -4.398 1 37.53 301 ALA B C 1
ATOM 4569 O O . ALA B 1 301 ? 23.984 45.844 -4.926 1 37.53 301 ALA B O 1
ATOM 4570 N N . PRO B 1 302 ? 24.078 48.219 -5.121 1 30.64 302 PRO B N 1
ATOM 4571 C CA . PRO B 1 302 ? 24.219 48.125 -6.578 1 30.64 302 PRO B CA 1
ATOM 4572 C C . PRO B 1 302 ? 25.438 47.312 -7.016 1 30.64 302 PRO B C 1
ATOM 4574 O O . PRO B 1 302 ? 26.406 47.219 -6.27 1 30.64 302 PRO B O 1
#

Radius of gyration: 27.49 Å; Cα contacts (8 Å, |Δi|>4): 994; chains: 2; bounding box: 57×92×78 Å

InterPro domains:
  IPR005665 Protein-export membrane protein SecF, bacterial [MF_01464_B] (10-290)
  IPR005665 Protein-export membrane protein SecF, bacterial [TIGR00966] (12-282)
  IPR022645 Protein-export membrane protein SecD/SecF, bacterial [PR01755] (37-52)
  IPR022645 Protein-export membrane protein SecD/SecF, bacterial [PR01755] (147-161)
  IPR022645 Protein-export membrane protein SecD/SecF, bacterial [PR01755] (195-213)
  IPR022645 Protein-export membrane protein SecD/SecF, bacterial [PR01755] (227-242)
  IPR022646 Protein-export membrane protein SecD/SecF/SecDF, conserved site [PF07549] (33-57)
  IPR022813 Protein-export membrane protein SecD/SecF, archaeal and bacterial [PTHR30081] (13-287)
  IPR048634 Protein export membrane protein SecD/SecF, C-terminal [PF02355] (103-280)
  IPR055344 Protein-export membrane protein SecD/SecF, C-terminal, bacterial [TIGR00916] (92-276)

Secondary structure (DSSP, 8-state):
--GGGGGGS-HHHHHHHHHHHHHHHHHHHHHHHHHHH--EE-HHHH-EEEEEEE--TT--HHHHHHHHHHH-SS-EEEEE-SSTTEEEEEES---SS----HHHHHTTT-S--EEEEEEEE-HHHHHHHHHHHHHHHHHHHHHHHHHHHHHS-HHHHHHHHHHHHHHHHHHHHHHHHHT-EE-HHHHHHHHHHHHHHHHHHHHHHHHHHHHHHH-TTS-HHHHHHHHHHHHHHHHHHHHHHHHHHHHHHHHHS-GGGHHHHHHHHHHHHHHHHHHHTHHHHHHHHTT--GGGTS--------/--GGGGGGS-HHHHHHHHHHHHHHHHHHHHHHHHHHH--EE-HHHH-EEEEEEE--TT--HHHHHHHHHHH-SS-EEEEE-SSTTEEEEEES---SS----HHHHHTTT-S--EEEEEEEE-HHHHHHHHHHHHHHHHHHHHHHHHHHHHHS-HHHHHHHHHHHHHHHHHHHHHHHHHT-EE-HHHHHHHHHHHHHHHHHHHHHHHHHHHHHHH-TTS-HHHHHHHHHHHHHHHHHHHHHHHHHHHHHHHHHS-GGGHHHHHHHHHHHHHHHHHHHTHHHHHHHHTT--GGGTS--------

Nearest PDB structures (foldseek):
  5xap-assembly1_A  TM=9.002E-01  e=8.247E-15  Deinococcus radiodurans R1 = ATCC 13939 = DSM 20539
  5mg3-assembly1_F  TM=8.275E-01  e=1.667E-15  Escherichia coli
  3aqp-assembly1_A  TM=8.724E-01  e=3.385E-13  Thermus thermophilus HB8
  5yhf-assembly1_A  TM=7.358E-01  e=1.094E-14  Thermus thermophilus HB8
  5xam-assembly1_A  TM=8.596E-01  e=3.904E-12  Deinococcus radiodurans R1 = ATCC 13939 = DSM 20539

pLDDT: mean 83.93, std 12.06, range [30.38, 97.5]

Foldseek 3Di:
DPPVCLVVADPLLNVQAVLQVVLVVLLVVLVVLCVPQPAQADCLAQFWKKWKKAAPLVDDQVVVQVLCVVVDPFHWDWDAPPDRRIIMITGRDPDPPPPPPVQVSCVVVDNDIDTPDMDGGDRVSNNVLVVVLVVVQVVLLVVLLVVLVVVDPVLLSVLLSVLLSSLLSNLSSVNSNVNPHDYPLLSVLSSVLSVLLSVLLVQLSVQLLVQQQVPQPDQLSVSSSVSCVVCVVVLCVSLVVVLVVLVCCCVPVDDVCNSSSVSNNSSSVSSSSSSSHSSRVRSSVVPDGNVSVPDPPPPPPD/DPPVCLVVDDPLLNVQAVLQVVLVVLLVVLVVLCVPQPAQADCLQQFWKKWKKAAPLVDDQVVVQVLCVVVDPFHWDWDAPPDRRIIMITGRDPDPPPPPPVQVSCVVVDNDIDTPDMDGGDRVSNNVLVVVLVVVQVVLLVVLLVVLVVVDPVLLSVLLSVLLSSLLSNLSSVNSNVNPYDYPLLSVLSSVLSVLLSVLLVQLSVQLLVQQQVPQPDQLSVSSSVSCVVCVVVLCVSLVVVLVVLVCCCVPVDDVCVSSSVSNNSSSVSSSSSSSHSSRVRSSVVPDGNVSVPDPPPPPPD

Solvent-accessible surface area (backbone atoms only — not comparable to full-atom values): 30246 Å² total; per-residue (Å²): 125,70,74,82,58,59,82,76,45,52,72,62,44,51,50,27,52,53,48,25,53,49,49,50,51,48,35,53,50,20,53,51,41,34,71,72,62,36,70,34,72,18,54,58,41,58,13,12,31,40,37,32,35,37,43,57,62,82,60,53,68,66,62,52,45,53,51,41,54,73,72,38,96,49,75,62,49,80,39,77,59,90,45,84,23,27,34,33,38,35,34,63,67,74,59,86,63,62,78,64,54,62,56,66,73,44,40,85,82,41,87,58,64,41,70,44,31,36,36,36,31,29,50,67,56,4,48,52,41,44,53,26,39,52,48,13,51,51,47,21,50,50,52,49,52,54,48,37,54,70,73,33,58,61,44,54,29,47,6,35,49,49,25,44,52,39,29,54,45,41,44,53,17,49,35,17,70,70,49,43,68,49,36,66,60,35,53,52,25,54,51,51,32,56,28,58,27,42,35,52,19,49,54,37,49,50,40,30,52,51,43,30,66,73,40,59,84,55,56,54,64,57,40,42,40,49,21,44,61,74,41,40,65,58,50,49,50,39,48,49,52,28,44,48,29,34,46,29,29,41,74,32,30,42,76,90,36,31,58,27,22,49,42,38,42,50,24,47,55,47,16,56,54,26,27,58,11,35,20,42,49,46,14,52,75,62,60,58,54,37,76,76,68,53,72,74,75,75,70,77,70,126,126,71,76,80,60,59,82,76,44,52,72,64,45,51,50,28,52,52,47,24,55,50,48,51,52,49,37,53,49,21,50,52,40,34,73,72,62,36,72,35,71,18,53,59,41,60,14,12,31,40,35,31,35,38,43,57,61,84,62,51,67,66,61,52,45,54,52,42,56,71,72,37,97,50,75,61,48,78,40,78,60,89,44,83,23,27,34,33,38,34,33,63,67,73,57,87,64,63,78,64,52,62,57,66,72,44,40,86,80,41,89,60,66,40,72,45,32,34,37,36,31,28,52,68,56,4,47,50,41,44,52,27,38,52,48,13,52,50,48,22,51,50,52,49,51,54,49,37,53,71,74,32,58,61,44,54,27,47,6,36,49,49,24,45,51,40,29,53,45,41,45,52,18,51,35,18,69,69,49,43,70,47,36,65,60,37,52,50,25,55,51,51,32,55,26,58,29,43,35,52,17,49,54,38,49,50,40,30,51,52,44,29,66,73,40,58,83,54,57,53,65,56,40,42,41,51,20,43,62,72,42,39,66,58,48,49,49,39,49,48,52,28,44,50,28,34,46,28,28,40,74,33,31,41,75,88,38,31,56,28,23,50,43,38,42,50,22,47,56,46,16,57,55,26,27,61,10,36,21,43,49,45,14,52,74,64,60,57,55,35,74,77,69,53,70,74,73,74,68,78,68,129

Organism: Shewanella halifaxensis (strain HAW-EB4) (NCBI:txid458817)

Sequence (604 aa):
MELNNFNKLSKLTKARYLSSIFSVLIMLSSIGIILVNGFNWGLDFTGGIVTEVKLDPKIKSAQISELLAETSEQEVSVISAGEPGRWILRYAKVDNAGAHDIKTVLAPLTDNVEVLNSSIVGPQIGQELAEQGGLALLAAMLCILAYLSFRFEWRLASGALLALFHDVIFVLAFFSLTQMEFNLTILAAVLAILGYSLNDSIVIADRVREVLIAKPKMAIDEICSSAVQATFSRTMVTSGTTLFTVAALWIMGGAPLQGFSIAMFLGIMIGTISSVSVGTCLPEYLKVSAEHYKVEPISDAPMELNNFNKLSKLTKARYLSSIFSVLIMLSSIGIILVNGFNWGLDFTGGIVTEVKLDPKIKSAQISELLAETSEQEVSVISAGEPGRWILRYAKVDNAGAHDIKTVLAPLTDNVEVLNSSIVGPQIGQELAEQGGLALLAAMLCILAYLSFRFEWRLASGALLALFHDVIFVLAFFSLTQMEFNLTILAAVLAILGYSLNDSIVIADRVREVLIAKPKMAIDEICSSAVQATFSRTMVTSGTTLFTVAALWIMGGAPLQGFSIAMFLGIMIGTISSVSVGTCLPEYLKVSAEHYKVEPISDAP